Protein AF-A0A954YBV8-F1 (afdb_monomer_lite)

Radius of gyration: 30.34 Å; chains: 1; bounding box: 66×81×89 Å

Structure (mmCIF, N/CA/C/O backbone):
data_AF-A0A954YBV8-F1
#
_entry.id   AF-A0A954YBV8-F1
#
loop_
_atom_site.group_PDB
_atom_site.id
_atom_site.type_symbol
_atom_site.label_atom_id
_atom_site.label_alt_id
_atom_site.label_comp_id
_atom_site.label_asym_id
_atom_site.label_entity_id
_atom_site.label_seq_id
_atom_site.pdbx_PDB_ins_code
_atom_site.Cartn_x
_atom_site.Cartn_y
_atom_site.Cartn_z
_atom_site.occupancy
_atom_site.B_iso_or_equiv
_atom_site.auth_seq_id
_atom_site.auth_comp_id
_atom_site.auth_asym_id
_atom_site.auth_atom_id
_atom_site.pdbx_PDB_model_num
ATOM 1 N N . ARG A 1 1 ? -21.149 19.626 14.294 1.00 56.69 1 ARG A N 1
ATOM 2 C CA . ARG A 1 1 ? -20.249 19.530 13.119 1.00 56.69 1 ARG A CA 1
ATOM 3 C C . ARG A 1 1 ? -18.888 20.054 13.544 1.00 56.69 1 ARG A C 1
ATOM 5 O O . ARG A 1 1 ? -18.856 21.081 14.209 1.00 56.69 1 ARG A O 1
ATOM 12 N N . GLN A 1 2 ? -17.817 19.325 13.243 1.00 77.88 2 GLN A N 1
ATOM 13 C CA . GLN A 1 2 ? -16.445 19.771 13.507 1.00 77.88 2 GLN A CA 1
ATOM 14 C C . GLN A 1 2 ? -16.089 20.939 12.570 1.00 77.88 2 GLN A C 1
ATOM 16 O O . GLN A 1 2 ? -16.700 21.084 11.510 1.00 77.88 2 GLN A O 1
ATOM 21 N N . THR A 1 3 ? -15.147 21.791 12.975 1.00 90.88 3 THR A N 1
ATOM 22 C CA . THR A 1 3 ? -14.699 22.941 12.175 1.00 90.88 3 THR A CA 1
ATOM 23 C C . THR A 1 3 ? -13.499 22.557 11.312 1.00 90.88 3 THR A C 1
ATOM 25 O O . THR A 1 3 ? -12.707 21.703 11.707 1.00 90.88 3 THR A O 1
ATOM 28 N N . ILE A 1 4 ? -13.320 23.221 10.166 1.00 94.19 4 ILE A N 1
ATOM 29 C CA . ILE A 1 4 ? -12.133 23.049 9.305 1.00 94.19 4 ILE A CA 1
ATOM 30 C C . ILE A 1 4 ? -10.845 23.262 10.123 1.00 94.19 4 ILE A C 1
ATOM 32 O O . ILE A 1 4 ? -9.971 22.404 10.122 1.00 94.19 4 ILE A O 1
ATOM 36 N N . ALA A 1 5 ? -10.824 24.311 10.958 1.00 95.50 5 ALA A N 1
ATOM 37 C CA . ALA A 1 5 ? -9.728 24.647 11.876 1.00 95.50 5 ALA A CA 1
ATOM 38 C C . ALA A 1 5 ? -9.273 23.504 12.800 1.00 95.50 5 ALA A C 1
ATOM 40 O O . ALA A 1 5 ? -8.127 23.506 13.241 1.00 95.50 5 ALA A O 1
ATOM 41 N N . SER A 1 6 ? -10.147 22.538 13.107 1.00 94.44 6 SER A N 1
ATOM 42 C CA . SER A 1 6 ? -9.788 21.402 13.966 1.00 94.44 6 SER A CA 1
ATOM 43 C C . SER A 1 6 ? -8.874 20.376 13.291 1.00 94.44 6 SER A C 1
ATOM 45 O O . SER A 1 6 ? -8.303 19.549 13.989 1.00 94.44 6 SER A O 1
ATOM 47 N N . TRP A 1 7 ? -8.708 20.441 11.967 1.00 96.44 7 TRP A N 1
ATOM 48 C CA . TRP A 1 7 ? -7.844 19.544 11.193 1.00 96.44 7 TRP A CA 1
ATOM 49 C C . TRP A 1 7 ? -6.427 20.094 10.995 1.00 96.44 7 TRP A C 1
ATOM 51 O O . TRP A 1 7 ? -5.592 19.423 10.406 1.00 96.44 7 TRP A O 1
ATOM 61 N N . GLY A 1 8 ? -6.130 21.293 11.505 1.00 96.56 8 GLY A N 1
ATOM 62 C CA . GLY A 1 8 ? -4.781 21.862 11.500 1.00 96.56 8 GLY A CA 1
ATOM 63 C C . GLY A 1 8 ? -4.591 23.092 10.614 1.00 96.56 8 GLY A C 1
ATOM 64 O O . GLY A 1 8 ? -3.485 23.620 10.586 1.00 96.56 8 GLY A O 1
ATOM 65 N N . ASP A 1 9 ? -5.628 23.557 9.910 1.00 97.06 9 ASP A N 1
ATOM 66 C CA . ASP A 1 9 ? -5.652 24.833 9.184 1.00 97.06 9 ASP A CA 1
ATOM 67 C C . ASP A 1 9 ? -7.092 25.331 8.954 1.00 97.06 9 ASP A C 1
ATOM 69 O O . ASP A 1 9 ? -8.050 24.618 9.233 1.00 97.06 9 ASP A O 1
ATOM 73 N N . ASN A 1 10 ? -7.272 26.565 8.471 1.00 96.69 10 ASN A N 1
ATOM 74 C CA . ASN A 1 10 ? -8.589 27.173 8.232 1.00 96.69 10 ASN A CA 1
ATOM 75 C C . ASN A 1 10 ? -8.965 27.315 6.743 1.00 96.69 10 ASN A C 1
ATOM 77 O O . ASN A 1 10 ? -9.914 28.036 6.436 1.00 96.69 10 ASN A O 1
ATOM 81 N N . TYR A 1 11 ? -8.243 26.647 5.839 1.00 95.31 11 TYR A N 1
ATOM 82 C CA . TYR A 1 11 ? -8.438 26.731 4.383 1.00 95.31 11 TYR A CA 1
ATOM 83 C C . TYR A 1 11 ? -8.615 25.355 3.718 1.00 95.31 11 TYR A C 1
ATOM 85 O O . TYR A 1 11 ? -8.554 25.248 2.498 1.00 95.31 11 TYR A O 1
ATOM 93 N N . ALA A 1 12 ? -8.890 24.332 4.531 1.00 95.31 12 ALA A N 1
ATOM 94 C CA . ALA A 1 12 ? -9.306 22.988 4.145 1.00 95.31 12 ALA A CA 1
ATOM 95 C C . ALA A 1 12 ? -8.241 22.108 3.479 1.00 95.31 12 ALA A C 1
ATOM 97 O O . ALA A 1 12 ? -8.570 21.043 2.968 1.00 95.31 12 ALA A O 1
ATOM 98 N N . ASN A 1 13 ? -6.956 22.470 3.555 1.00 96.50 13 ASN A N 1
ATOM 99 C CA . ASN A 1 13 ? -5.900 21.600 3.031 1.00 96.50 13 ASN A CA 1
ATOM 100 C C . ASN A 1 13 ? -5.819 20.298 3.839 1.00 96.50 13 ASN A C 1
ATOM 102 O O . ASN A 1 13 ? -5.920 19.214 3.272 1.00 96.50 13 ASN A O 1
ATOM 106 N N . ARG A 1 14 ? -5.686 20.388 5.166 1.00 97.06 14 ARG A N 1
ATOM 107 C CA . ARG A 1 14 ? -5.573 19.203 6.032 1.00 97.06 14 ARG A CA 1
ATOM 108 C C . ARG A 1 14 ? -6.897 18.480 6.241 1.00 97.06 14 ARG A C 1
ATOM 110 O O . ARG A 1 14 ? -6.898 17.265 6.409 1.00 97.06 14 ARG A O 1
ATOM 117 N N . SER A 1 15 ? -8.017 19.207 6.224 1.00 96.12 15 SER A N 1
ATOM 118 C CA . SER A 1 15 ? -9.334 18.593 6.418 1.00 96.12 15 SER A CA 1
ATOM 119 C C . SER A 1 15 ? -9.780 17.751 5.232 1.00 96.12 15 SER A C 1
ATOM 121 O O . SER A 1 15 ? -10.604 16.868 5.431 1.00 96.12 15 SER A O 1
ATOM 123 N N . ASP A 1 16 ? -9.277 18.015 4.026 1.00 96.69 16 ASP A N 1
ATOM 124 C CA . ASP A 1 16 ? -9.712 17.322 2.809 1.00 96.69 16 ASP A CA 1
ATOM 125 C C . ASP A 1 16 ? -8.678 16.314 2.291 1.00 96.69 16 ASP A C 1
ATOM 127 O O . ASP A 1 16 ? -8.621 15.997 1.106 1.00 96.69 16 ASP A O 1
ATOM 131 N N . ARG A 1 17 ? -7.871 15.770 3.208 1.00 97.62 17 ARG A N 1
ATOM 132 C CA . ARG A 1 17 ? -7.032 14.596 2.956 1.00 97.62 17 ARG A CA 1
ATOM 133 C C . ARG A 1 17 ? -7.836 13.349 3.281 1.00 97.62 17 ARG A C 1
ATOM 135 O O . ARG A 1 17 ? -8.173 13.146 4.444 1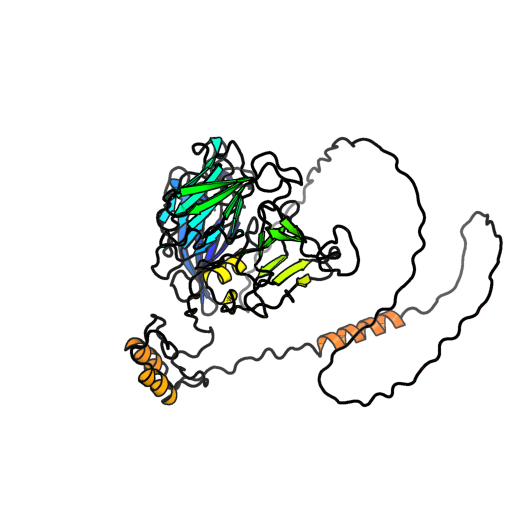.00 97.62 17 ARG A O 1
ATOM 142 N N . TYR A 1 18 ? -8.159 12.562 2.263 1.00 97.31 18 TYR A N 1
ATOM 143 C CA . TYR A 1 18 ? -8.975 11.358 2.377 1.00 97.31 18 TYR A CA 1
ATOM 144 C C . TYR A 1 18 ? -8.227 10.175 1.788 1.00 97.31 18 TYR A C 1
ATOM 146 O O . TYR A 1 18 ? -7.626 10.308 0.722 1.00 97.31 18 TYR A O 1
ATOM 154 N N . MET A 1 19 ? -8.324 9.028 2.449 1.00 97.44 19 MET A N 1
ATOM 155 C CA . MET A 1 19 ? -7.911 7.748 1.888 1.00 97.44 19 MET A CA 1
ATOM 156 C C . MET A 1 19 ? -9.002 6.705 2.118 1.00 97.44 19 MET A C 1
ATOM 158 O O . MET A 1 19 ? -9.923 6.917 2.915 1.00 97.44 19 MET A O 1
ATOM 162 N N . ALA A 1 20 ? -8.943 5.617 1.361 1.00 98.00 20 ALA A N 1
ATOM 163 C CA . ALA A 1 20 ? -9.868 4.504 1.464 1.00 98.00 20 ALA A CA 1
ATOM 164 C C . ALA A 1 20 ? -9.124 3.188 1.229 1.00 98.00 20 ALA A C 1
ATOM 166 O O . ALA A 1 20 ? -8.155 3.164 0.476 1.00 98.00 20 ALA A O 1
ATOM 167 N N . ALA A 1 21 ? -9.596 2.119 1.855 1.00 98.50 21 ALA A N 1
ATOM 168 C CA . ALA A 1 21 ? -9.058 0.779 1.692 1.00 98.50 21 ALA A CA 1
ATOM 169 C C . ALA A 1 21 ? -10.173 -0.265 1.779 1.00 98.50 21 ALA A C 1
ATOM 171 O O . ALA A 1 21 ? -11.265 0.008 2.294 1.00 98.50 21 ALA A O 1
ATOM 172 N N . VAL A 1 22 ? -9.859 -1.460 1.295 1.00 98.75 22 VAL A N 1
ATOM 173 C CA . VAL A 1 22 ? -10.538 -2.702 1.668 1.00 98.75 22 VAL A CA 1
ATOM 174 C C . VAL A 1 22 ? -9.623 -3.415 2.664 1.00 98.75 22 VAL A C 1
ATOM 176 O O . VAL A 1 22 ? -8.416 -3.334 2.472 1.00 98.75 22 VAL A O 1
ATOM 179 N N . ALA A 1 23 ? -10.200 -3.992 3.719 1.00 98.75 23 ALA A N 1
ATOM 180 C CA . ALA A 1 23 ? -9.486 -4.758 4.746 1.00 98.75 23 ALA A CA 1
ATOM 181 C C . ALA A 1 23 ? -10.358 -5.915 5.254 1.00 98.75 23 ALA A C 1
ATOM 183 O O . ALA A 1 23 ? -11.530 -5.687 5.580 1.00 98.75 23 ALA A O 1
ATOM 184 N N . TYR A 1 24 ? -9.824 -7.125 5.385 1.00 98.00 24 TYR A N 1
ATOM 185 C CA . TYR A 1 24 ? -10.455 -8.269 6.052 1.00 98.00 24 TYR A CA 1
ATOM 186 C C . TYR A 1 24 ? -10.269 -8.168 7.572 1.00 98.00 24 TYR A C 1
ATOM 188 O O . TYR A 1 24 ? -9.615 -8.975 8.219 1.00 98.00 24 TYR A O 1
ATOM 196 N N . LEU A 1 25 ? -10.944 -7.191 8.185 1.00 98.19 25 LEU A N 1
ATOM 197 C CA . LEU A 1 25 ? -10.874 -6.915 9.633 1.00 98.19 25 LEU A CA 1
ATOM 198 C C . LEU A 1 25 ? -11.466 -8.028 10.524 1.00 98.19 25 LEU A C 1
ATOM 200 O O . LEU A 1 25 ? -11.457 -7.920 11.753 1.00 98.19 25 LEU A O 1
ATOM 204 N N . ASP A 1 26 ? -12.132 -9.016 9.925 1.00 93.19 26 ASP A N 1
ATOM 205 C CA . ASP A 1 26 ? -12.590 -10.247 10.579 1.00 93.19 26 ASP A CA 1
ATOM 206 C C . ASP A 1 26 ? -11.912 -11.512 10.022 1.00 93.19 26 ASP A C 1
ATOM 208 O O . ASP A 1 26 ? -12.340 -12.611 10.364 1.00 93.19 26 ASP A O 1
ATOM 212 N N . GLY A 1 27 ? -10.889 -11.341 9.174 1.00 90.50 27 GLY A N 1
ATOM 213 C CA . GLY A 1 27 ? -10.080 -12.396 8.561 1.00 90.50 27 GLY A CA 1
ATOM 214 C C . GLY A 1 27 ? -10.771 -13.178 7.453 1.00 90.50 27 GLY A C 1
ATOM 215 O O . GLY A 1 27 ? -10.175 -14.061 6.848 1.00 90.50 27 GLY A O 1
ATOM 216 N N . VAL A 1 28 ? -12.047 -12.883 7.174 1.00 86.25 28 VAL A N 1
ATOM 217 C CA . VAL A 1 28 ? -12.867 -13.716 6.281 1.00 86.25 28 VAL A CA 1
ATOM 218 C C . VAL A 1 28 ? -13.617 -12.892 5.245 1.00 86.25 28 VAL A C 1
ATOM 220 O O . VAL A 1 28 ? -13.758 -13.309 4.095 1.00 86.25 28 VAL A O 1
ATOM 223 N N . ARG A 1 29 ? -14.120 -11.709 5.609 1.00 90.25 29 ARG A N 1
ATOM 224 C CA . ARG A 1 29 ? -14.925 -10.859 4.727 1.00 90.25 29 ARG A CA 1
ATOM 225 C C . ARG A 1 29 ? -14.404 -9.423 4.687 1.00 90.25 29 ARG A C 1
ATOM 227 O O . ARG A 1 29 ? -14.055 -8.863 5.722 1.00 90.25 29 ARG A O 1
ATOM 234 N N . PRO A 1 30 ? -14.479 -8.768 3.515 1.00 96.38 30 PRO A N 1
ATOM 235 C CA . PRO A 1 30 ? -13.970 -7.416 3.363 1.00 96.38 30 PRO A CA 1
ATOM 236 C C . PRO A 1 30 ? -14.841 -6.391 4.101 1.00 96.38 30 PRO A C 1
ATOM 238 O O . PRO A 1 30 ? -16.071 -6.361 3.964 1.00 96.38 30 PRO A O 1
ATOM 241 N N . SER A 1 31 ? -14.176 -5.483 4.804 1.00 98.75 31 SER A N 1
ATOM 242 C CA . SER A 1 31 ? -14.699 -4.223 5.321 1.00 98.75 31 SER A CA 1
ATOM 243 C C . SER A 1 31 ? -14.152 -3.045 4.503 1.00 98.75 31 SER A C 1
ATOM 245 O O . SER A 1 31 ? -13.118 -3.125 3.846 1.00 98.75 31 SER A O 1
ATOM 247 N N . ILE A 1 32 ? -14.858 -1.917 4.543 1.00 98.75 32 ILE A N 1
ATOM 248 C CA . ILE A 1 32 ? -14.423 -0.635 3.979 1.00 98.75 32 ILE A CA 1
ATOM 249 C C . ILE A 1 32 ? -13.744 0.160 5.090 1.00 98.75 32 ILE A C 1
ATOM 251 O O . ILE A 1 32 ? -14.366 0.399 6.127 1.00 98.75 32 ILE A O 1
ATOM 255 N N . VAL A 1 33 ? -12.535 0.661 4.853 1.00 98.81 33 VAL A N 1
ATOM 256 C CA . VAL A 1 33 ? -11.869 1.611 5.753 1.00 98.81 33 VAL A CA 1
ATOM 257 C C . VAL A 1 33 ? -11.782 2.969 5.076 1.00 98.81 33 VAL A C 1
ATOM 259 O O . VAL A 1 33 ? -11.228 3.094 3.991 1.00 98.81 33 VAL A O 1
ATOM 262 N N . TRP A 1 34 ? -12.330 4.005 5.709 1.00 98.06 34 TRP A N 1
ATOM 263 C CA . TRP A 1 34 ? -12.190 5.395 5.269 1.00 98.06 34 TRP A CA 1
ATOM 264 C C . TRP A 1 34 ? -11.373 6.192 6.265 1.00 98.06 34 TRP A C 1
ATOM 266 O O . TRP A 1 34 ? -11.639 6.154 7.467 1.00 98.06 34 TRP A O 1
ATOM 276 N N . THR A 1 35 ? -10.452 7.003 5.758 1.00 98.19 35 THR A N 1
ATOM 277 C CA . THR A 1 35 ? -9.607 7.859 6.587 1.00 98.19 35 THR A CA 1
ATOM 278 C C . THR A 1 35 ? -9.803 9.329 6.252 1.00 98.19 35 THR A C 1
ATOM 280 O O . THR A 1 35 ? -10.223 9.708 5.151 1.00 98.19 35 THR A O 1
ATOM 283 N N . ARG A 1 36 ? -9.502 10.184 7.230 1.00 97.69 36 ARG A N 1
ATOM 284 C CA . ARG A 1 36 ? -9.495 11.632 7.060 1.00 97.69 36 ARG A CA 1
ATOM 285 C C . ARG A 1 36 ? -8.360 12.265 7.853 1.00 97.69 36 ARG A C 1
ATOM 287 O O . ARG A 1 36 ? -8.233 12.018 9.049 1.00 97.69 36 ARG A O 1
ATOM 294 N N . GLY A 1 37 ? -7.601 13.139 7.197 1.00 97.19 37 GLY A N 1
ATOM 295 C CA . GLY A 1 37 ? -6.452 13.849 7.754 1.00 97.19 37 GLY A CA 1
ATOM 296 C C . GLY A 1 37 ? -5.198 12.977 7.807 1.00 97.19 37 GLY A C 1
ATOM 297 O O . GLY A 1 37 ? -5.229 11.871 8.337 1.00 97.19 37 GLY A O 1
ATOM 298 N N . ILE A 1 38 ? -4.067 13.491 7.322 1.00 96.81 38 ILE A N 1
ATOM 299 C CA . ILE A 1 38 ? -2.752 12.803 7.354 1.00 96.81 38 ILE A CA 1
ATOM 300 C C . ILE A 1 38 ? -1.686 13.600 8.120 1.00 96.81 38 ILE A C 1
ATOM 302 O O . ILE A 1 38 ? -0.793 13.028 8.727 1.00 96.81 38 ILE A O 1
ATOM 306 N N . TYR A 1 39 ? -1.835 14.926 8.184 1.00 97.31 39 TYR A N 1
ATOM 307 C CA . TYR A 1 39 ? -0.825 15.835 8.720 1.00 97.31 39 TYR A CA 1
ATOM 308 C C . TYR A 1 39 ? -1.017 16.196 10.193 1.00 97.31 39 TYR A C 1
ATOM 310 O O . TYR A 1 39 ? -2.131 16.205 10.717 1.00 97.31 39 TYR A O 1
ATOM 318 N N . GLY A 1 40 ? 0.081 16.642 10.805 1.00 95.94 40 GLY A N 1
ATOM 319 C CA . GLY A 1 40 ? 0.063 17.418 12.039 1.00 95.94 40 GLY A CA 1
ATOM 320 C C . GLY A 1 40 ? -0.418 18.867 11.832 1.00 95.94 40 GLY A C 1
ATOM 321 O O . GLY A 1 40 ? -0.680 19.312 10.703 1.00 95.94 40 GLY A O 1
ATOM 322 N N . PRO A 1 41 ? -0.549 19.644 12.922 1.00 94.81 41 PRO A N 1
ATOM 323 C CA . PRO A 1 41 ? -1.100 20.993 12.859 1.00 94.81 41 PRO A CA 1
ATOM 324 C C . PRO A 1 41 ? -0.151 21.982 12.180 1.00 94.81 41 PRO A C 1
ATOM 326 O O . PRO A 1 41 ? 1.057 21.960 12.406 1.00 94.81 41 PRO A O 1
ATOM 329 N N . ALA A 1 42 ? -0.700 22.932 11.418 1.00 94.56 42 ALA A N 1
ATOM 330 C CA . ALA A 1 42 ? 0.036 24.155 11.124 1.00 94.56 42 ALA A CA 1
ATOM 331 C C . ALA A 1 42 ? 0.201 24.997 12.404 1.00 94.56 42 ALA A C 1
ATOM 333 O O . ALA A 1 42 ? -0.554 24.859 13.372 1.00 94.56 42 ALA A O 1
ATOM 334 N N . SER A 1 43 ? 1.171 25.915 12.396 1.00 93.69 43 SER A N 1
ATOM 335 C CA . SER A 1 43 ? 1.448 26.794 13.537 1.00 93.69 43 SER A CA 1
ATOM 336 C C . SER A 1 43 ? 0.183 27.502 14.038 1.00 93.69 43 SER A C 1
ATOM 338 O O . SER A 1 43 ? -0.470 28.232 13.292 1.00 93.69 43 SER A O 1
ATOM 340 N N . GLY A 1 44 ? -0.126 27.324 15.325 1.00 93.12 44 GLY A N 1
ATOM 341 C CA . GLY A 1 44 ? -1.281 27.936 15.990 1.00 93.12 44 GLY A CA 1
ATOM 342 C C . GLY A 1 44 ? -2.583 27.129 15.923 1.00 93.12 44 GLY A C 1
ATOM 343 O O . GLY A 1 44 ? -3.599 27.615 16.417 1.00 93.12 44 GLY A O 1
ATOM 344 N N . TYR A 1 45 ? -2.565 25.918 15.360 1.00 95.25 45 TYR A N 1
ATOM 345 C CA . TYR A 1 45 ? -3.727 25.030 15.276 1.00 95.25 45 TYR A CA 1
ATOM 346 C C . TYR A 1 45 ? -3.538 23.741 16.089 1.00 95.25 45 TYR A C 1
ATOM 348 O O . TYR A 1 45 ? -2.445 23.412 16.543 1.00 95.25 45 TYR A O 1
ATOM 356 N N . THR A 1 46 ? -4.631 22.998 16.252 1.00 94.56 46 THR A N 1
ATOM 357 C CA . THR A 1 46 ? -4.634 21.569 16.602 1.00 94.56 46 THR A CA 1
ATOM 358 C C . THR A 1 46 ? -4.980 20.766 15.356 1.00 94.56 46 THR A C 1
ATOM 360 O O . THR A 1 46 ? -5.738 21.267 14.527 1.00 94.56 46 THR A O 1
ATOM 363 N N . ALA A 1 47 ? -4.498 19.534 15.242 1.00 96.50 47 ALA A N 1
ATOM 364 C CA . ALA A 1 47 ? -4.858 18.628 14.159 1.00 96.50 47 ALA A CA 1
ATOM 365 C C . ALA A 1 47 ? -5.556 17.376 14.681 1.00 96.50 47 ALA A C 1
ATOM 367 O O . ALA A 1 47 ? -5.556 17.077 15.884 1.00 96.50 47 ALA A O 1
ATOM 368 N N . ARG A 1 48 ? -6.197 16.690 13.739 1.00 95.56 48 ARG A N 1
ATOM 369 C CA . ARG A 1 48 ? -6.943 15.460 13.945 1.00 95.56 48 ARG A CA 1
ATOM 370 C C . ARG A 1 48 ? -6.705 14.550 12.757 1.00 95.56 48 ARG A C 1
ATOM 372 O O . ARG A 1 48 ? -6.619 15.027 11.628 1.00 95.56 48 ARG A O 1
ATOM 379 N N . ASN A 1 49 ? -6.665 13.260 13.034 1.00 97.69 49 ASN A N 1
ATOM 380 C CA . ASN A 1 49 ? -6.613 12.203 12.041 1.00 97.69 49 ASN A CA 1
ATOM 381 C C . ASN A 1 49 ? -7.626 11.153 12.496 1.00 97.69 49 ASN A C 1
ATOM 383 O O . ASN A 1 49 ? -7.733 10.858 13.689 1.00 97.69 49 ASN A O 1
ATOM 387 N N . GLU A 1 50 ? -8.443 10.659 11.580 1.00 97.44 50 GLU A N 1
ATOM 388 C CA . GLU A 1 50 ? -9.523 9.730 11.897 1.00 97.44 50 GLU A CA 1
ATOM 389 C C . GLU A 1 50 ? -9.542 8.581 10.900 1.00 97.44 50 GLU A C 1
ATOM 391 O O . GLU A 1 50 ? -9.248 8.773 9.719 1.00 97.44 50 GLU A O 1
ATOM 396 N N . GLN A 1 51 ? -9.988 7.422 11.377 1.00 98.50 51 GLN A N 1
ATOM 397 C CA . GLN A 1 51 ? -10.377 6.304 10.532 1.00 98.50 51 GLN A CA 1
ATOM 398 C C . GLN A 1 51 ? -11.751 5.775 10.950 1.00 98.50 51 GLN A C 1
ATOM 400 O O . GLN A 1 51 ? -12.150 5.861 12.118 1.00 98.50 51 GLN A O 1
ATOM 405 N N . VAL A 1 52 ? -12.493 5.225 9.999 1.00 98.62 52 VAL A N 1
ATOM 406 C CA . VAL A 1 52 ? -13.741 4.509 10.249 1.00 98.62 52 VAL A CA 1
ATOM 407 C C . VAL A 1 52 ? -13.764 3.234 9.424 1.00 98.62 52 VAL A C 1
ATOM 409 O O . VAL A 1 52 ? -13.584 3.292 8.210 1.00 98.62 52 VAL A O 1
ATOM 412 N N . ALA A 1 53 ? -14.040 2.113 10.084 1.00 98.88 53 ALA A N 1
ATOM 413 C CA . ALA A 1 53 ? -14.327 0.854 9.421 1.00 98.88 53 ALA A CA 1
ATOM 414 C C . ALA A 1 53 ? -15.835 0.632 9.321 1.00 98.88 53 ALA A C 1
ATOM 416 O O . ALA A 1 53 ? -16.589 0.870 10.276 1.00 98.88 53 ALA A O 1
ATOM 417 N N . LEU A 1 54 ? -16.277 0.174 8.158 1.00 98.75 54 LEU A N 1
ATOM 418 C CA . LEU A 1 54 ? -17.670 -0.077 7.833 1.00 98.75 54 LEU A CA 1
ATOM 419 C C . LEU A 1 54 ? -17.810 -1.431 7.145 1.00 98.75 54 LEU A C 1
ATOM 421 O O . LEU A 1 54 ? -17.016 -1.791 6.287 1.00 98.75 54 LEU A O 1
ATOM 425 N N . ASP A 1 55 ? -18.891 -2.126 7.447 1.00 98.25 55 ASP A N 1
ATOM 426 C CA . ASP A 1 55 ? -19.300 -3.339 6.762 1.00 98.25 55 ASP A CA 1
ATOM 427 C C . ASP A 1 55 ? -20.470 -3.028 5.834 1.00 98.25 55 ASP A C 1
ATOM 429 O O . ASP A 1 55 ? -21.450 -2.416 6.267 1.00 98.25 55 ASP A O 1
ATOM 433 N N . PHE A 1 56 ? -20.396 -3.469 4.577 1.00 96.69 56 PHE A N 1
ATOM 434 C CA . PHE A 1 56 ? -21.551 -3.492 3.683 1.00 96.69 56 PHE A CA 1
ATOM 435 C C . PHE A 1 56 ? -22.045 -4.929 3.514 1.00 96.69 56 PHE A C 1
ATOM 437 O O . PHE A 1 56 ? -21.441 -5.732 2.805 1.00 96.69 56 PHE A O 1
ATOM 444 N N . ARG A 1 57 ? -23.139 -5.270 4.199 1.00 90.25 57 ARG A N 1
ATOM 445 C CA . ARG A 1 57 ? -23.704 -6.626 4.237 1.00 90.25 57 ARG A CA 1
ATOM 446 C C . ARG A 1 57 ? -25.215 -6.525 4.057 1.00 90.25 57 ARG A C 1
ATOM 448 O O . ARG A 1 57 ? -25.848 -5.656 4.649 1.00 90.25 57 ARG A O 1
ATOM 455 N N . ASP A 1 58 ? -25.786 -7.365 3.197 1.00 89.06 58 ASP A N 1
ATOM 456 C CA . ASP A 1 58 ? -27.241 -7.465 2.988 1.00 89.06 58 ASP A CA 1
ATOM 457 C C . ASP A 1 58 ? -27.931 -6.123 2.665 1.00 89.06 58 ASP A C 1
ATOM 459 O O . ASP A 1 58 ? -29.022 -5.808 3.145 1.00 89.06 58 ASP A O 1
ATOM 463 N N . GLY A 1 59 ? -27.267 -5.293 1.852 1.00 90.94 59 GLY A N 1
ATOM 464 C CA . GLY A 1 59 ? -27.766 -3.972 1.463 1.00 90.94 59 GLY A CA 1
ATOM 465 C C . GLY A 1 59 ? -27.690 -2.909 2.566 1.00 90.94 59 GLY A C 1
ATOM 466 O O . GLY A 1 59 ? -28.263 -1.833 2.402 1.00 90.94 59 GLY A O 1
ATOM 467 N N . GLN A 1 60 ? -27.014 -3.187 3.684 1.00 95.25 60 GLN A N 1
ATOM 468 C CA . GLN A 1 60 ? -26.855 -2.274 4.814 1.00 95.25 60 GLN A CA 1
ATOM 469 C C . GLN A 1 60 ? -25.387 -1.924 5.042 1.00 95.25 60 GLN A C 1
ATOM 471 O O . GLN A 1 60 ? -24.518 -2.788 4.989 1.00 95.25 60 GLN A O 1
ATOM 476 N N . LEU A 1 61 ? -25.132 -0.648 5.341 1.00 97.81 61 LEU A N 1
ATOM 477 C CA . LEU A 1 61 ? -23.826 -0.151 5.761 1.00 97.81 61 LEU A CA 1
ATOM 478 C C . LEU A 1 61 ? -23.819 0.019 7.285 1.00 97.81 61 LEU A C 1
ATOM 480 O O . LEU A 1 61 ? -24.574 0.835 7.819 1.00 97.81 61 LEU A O 1
ATOM 484 N N . THR A 1 62 ? -22.972 -0.726 7.990 1.00 98.19 62 THR A N 1
ATOM 485 C CA . THR A 1 62 ? -22.860 -0.690 9.457 1.00 98.19 62 THR A CA 1
ATOM 486 C C . THR A 1 62 ? -21.453 -0.311 9.885 1.00 98.19 62 THR A C 1
ATOM 488 O O . THR A 1 62 ? -20.486 -0.831 9.347 1.00 98.19 62 THR A O 1
ATOM 491 N N . GLN A 1 63 ? -21.311 0.586 10.863 1.00 98.50 63 GLN A N 1
ATOM 492 C CA . GLN A 1 63 ? -19.991 0.936 11.393 1.00 98.50 63 GLN A CA 1
ATOM 493 C C . GLN A 1 63 ? -19.461 -0.182 12.294 1.00 98.50 63 GLN A C 1
ATOM 495 O O . GLN A 1 63 ? -20.115 -0.499 13.288 1.00 98.50 63 GLN A O 1
ATOM 500 N N . ARG A 1 64 ? -18.273 -0.710 11.976 1.00 98.06 64 ARG A N 1
ATOM 501 C CA . ARG A 1 64 ? -17.540 -1.679 12.803 1.00 98.06 64 ARG A CA 1
ATOM 502 C C . ARG A 1 64 ? -16.866 -0.965 13.972 1.00 98.06 64 ARG A C 1
ATOM 504 O O . ARG A 1 64 ? -17.205 -1.202 15.127 1.00 98.06 64 ARG A O 1
ATOM 511 N N . TRP A 1 65 ? -16.012 0.010 13.671 1.00 98.69 65 TRP A N 1
ATOM 512 C CA . TRP A 1 65 ? -15.336 0.840 14.669 1.00 98.69 65 TRP A CA 1
ATOM 513 C C . TRP A 1 65 ? -15.029 2.243 14.132 1.00 98.69 65 TRP A C 1
ATOM 515 O O . TRP A 1 65 ? -15.214 2.549 12.951 1.00 98.69 65 TRP A O 1
ATOM 525 N N . ARG A 1 66 ? -14.598 3.139 15.028 1.00 98.31 66 ARG A N 1
ATOM 526 C CA . ARG A 1 66 ? -14.089 4.472 14.680 1.00 98.31 66 ARG A CA 1
ATOM 527 C C . ARG A 1 66 ? -12.867 4.805 15.522 1.00 98.31 66 ARG A C 1
ATOM 529 O O . ARG A 1 66 ? -12.983 4.959 16.737 1.00 98.31 66 ARG A O 1
ATOM 536 N N . PHE A 1 67 ? -11.762 5.064 14.844 1.00 98.50 67 PHE A N 1
ATOM 537 C CA . PHE A 1 67 ? -10.533 5.565 15.431 1.00 98.50 67 PHE A CA 1
ATOM 538 C C . PHE A 1 67 ? -10.502 7.100 15.393 1.00 98.50 67 PHE A C 1
ATOM 540 O O . PHE A 1 67 ? -10.841 7.720 14.382 1.00 98.50 67 PHE A O 1
ATOM 547 N N . ASN A 1 68 ? -10.091 7.738 16.492 1.00 96.94 68 ASN A N 1
ATOM 548 C CA . ASN A 1 68 ? -9.941 9.193 16.570 1.00 96.94 68 ASN A CA 1
ATOM 549 C C . ASN A 1 68 ? -8.601 9.568 17.208 1.00 96.94 68 ASN A C 1
ATOM 551 O O . ASN A 1 68 ? -8.350 9.182 18.347 1.00 96.94 68 ASN A O 1
ATOM 555 N N . ALA A 1 69 ? -7.827 10.416 16.534 1.00 98.00 69 ALA A N 1
ATOM 556 C CA . ALA A 1 69 ? -6.605 11.020 17.055 1.00 98.00 69 ALA A CA 1
ATOM 557 C C . ALA A 1 69 ? -6.700 12.554 17.069 1.00 98.00 69 ALA A C 1
ATOM 559 O O . ALA A 1 69 ? -7.279 13.159 16.160 1.00 98.00 69 ALA A O 1
ATOM 560 N N . VAL A 1 70 ? -6.161 13.202 18.110 1.00 96.50 70 VAL A N 1
ATOM 561 C CA . VAL A 1 70 ? -6.149 14.674 18.266 1.00 96.50 70 VAL A CA 1
ATOM 562 C C . VAL A 1 70 ? -4.850 15.131 18.939 1.00 96.50 70 VAL A C 1
ATOM 564 O O . VAL A 1 70 ? -4.453 14.526 19.929 1.00 96.50 70 VAL A O 1
ATOM 567 N N . SER A 1 71 ? -4.240 16.243 18.495 1.00 92.25 71 SER A N 1
ATOM 568 C CA . SER A 1 71 ? -2.891 16.708 18.913 1.00 92.25 71 SER A CA 1
ATOM 569 C C . SER A 1 71 ? -2.629 16.917 20.419 1.00 92.25 71 SER A C 1
ATOM 571 O O . SER A 1 71 ? -1.523 17.288 20.774 1.00 92.25 71 SER A O 1
ATOM 573 N N . ASN A 1 72 ? -3.607 16.747 21.308 1.00 88.06 72 ASN A N 1
ATOM 574 C CA . ASN A 1 72 ? -3.457 16.767 22.774 1.00 88.06 72 ASN A CA 1
ATOM 575 C C . ASN A 1 72 ? -4.591 15.950 23.430 1.00 88.06 72 ASN A C 1
ATOM 577 O O . ASN A 1 72 ? -5.190 16.372 24.422 1.00 88.06 72 ASN A O 1
ATOM 581 N N . GLY A 1 73 ? -4.993 14.851 22.793 1.00 93.19 73 GLY A N 1
ATOM 582 C CA . GLY A 1 73 ? -6.144 14.046 23.189 1.00 93.19 73 GLY A CA 1
ATOM 583 C C . GLY A 1 73 ? -5.855 12.554 23.096 1.00 93.19 73 GLY A C 1
ATOM 584 O O . GLY A 1 73 ? -4.719 12.129 23.269 1.00 93.19 73 GLY A O 1
ATOM 585 N N . ALA A 1 74 ? -6.900 11.767 22.835 1.00 94.19 74 ALA A N 1
ATOM 586 C CA . ALA A 1 74 ? -6.736 10.349 22.539 1.00 94.19 74 ALA A CA 1
ATOM 587 C C . ALA A 1 74 ? -5.822 10.168 21.318 1.00 94.19 74 ALA A C 1
ATOM 589 O O . ALA A 1 74 ? -5.947 10.932 20.354 1.00 94.19 74 ALA A O 1
ATOM 590 N N . ASN A 1 75 ? -4.932 9.176 21.394 1.00 98.06 75 ASN A N 1
ATOM 591 C CA . ASN A 1 75 ? -4.034 8.747 20.321 1.00 98.06 75 ASN A CA 1
ATOM 592 C C . ASN A 1 75 ? -3.254 9.916 19.693 1.00 98.06 75 ASN A C 1
ATOM 594 O O . ASN A 1 75 ? -3.151 10.030 18.475 1.00 98.06 75 ASN A O 1
ATOM 598 N N . SER A 1 76 ? -2.779 10.858 20.512 1.00 97.81 76 SER A N 1
ATOM 599 C CA . SER A 1 76 ? -2.090 12.066 20.039 1.00 97.81 76 SER A CA 1
ATOM 600 C C . SER A 1 76 ? -0.822 11.778 19.231 1.00 97.81 76 SER A C 1
ATOM 602 O O . SER A 1 76 ? -0.489 12.550 18.339 1.00 97.81 76 SER A O 1
ATOM 604 N N . GLU A 1 77 ? -0.164 10.663 19.524 1.00 97.69 77 GLU A N 1
ATOM 605 C CA . GLU A 1 77 ? 1.018 10.114 18.864 1.00 97.69 77 GLU A CA 1
ATOM 606 C C . GLU A 1 77 ? 0.761 9.692 17.413 1.00 97.69 77 GLU A C 1
ATOM 608 O O . GLU A 1 77 ? 1.684 9.677 16.617 1.00 97.69 77 GLU A O 1
ATOM 613 N N . TYR A 1 78 ? -0.491 9.420 17.041 1.00 98.56 78 TYR A N 1
ATOM 614 C CA . TYR A 1 78 ? -0.874 9.096 15.667 1.00 98.56 78 TYR A CA 1
ATOM 615 C C . TYR A 1 78 ? -1.010 10.354 14.783 1.00 98.56 78 TYR A C 1
ATOM 617 O O . TYR A 1 78 ? -1.064 10.283 13.552 1.00 98.56 78 TYR A O 1
ATOM 625 N N . VAL A 1 79 ? -1.118 11.541 15.392 1.00 98.25 79 VAL A N 1
ATOM 626 C CA . VAL A 1 79 ? -1.371 12.775 14.644 1.00 98.25 79 VAL A CA 1
ATOM 627 C C . VAL A 1 79 ? -0.137 13.213 13.869 1.00 98.25 79 VAL A C 1
ATOM 629 O O . VAL A 1 79 ? 0.838 13.678 14.449 1.00 98.25 79 VAL A O 1
ATOM 632 N N . GLY A 1 80 ? -0.248 13.192 12.541 1.00 97.38 80 GLY A N 1
ATOM 633 C CA . GLY A 1 80 ? 0.831 13.580 11.632 1.00 97.38 80 GLY A CA 1
ATOM 634 C C . GLY A 1 80 ? 1.677 12.430 11.103 1.00 97.38 80 GLY A C 1
ATOM 635 O O . GLY A 1 80 ? 2.615 12.699 10.357 1.00 97.38 80 GLY A O 1
ATOM 636 N N . GLU A 1 81 ? 1.318 11.189 11.430 1.00 98.38 81 GLU A N 1
ATOM 637 C CA . GLU A 1 81 ? 2.009 9.986 10.952 1.00 98.38 81 GLU A CA 1
ATOM 638 C C . GLU A 1 81 ? 1.513 9.504 9.579 1.00 98.38 81 GLU A C 1
ATOM 640 O O . GLU A 1 81 ? 2.180 8.712 8.923 1.00 98.38 81 GLU A O 1
ATOM 645 N N . GLY A 1 82 ? 0.354 9.983 9.114 1.00 97.56 82 GLY A N 1
ATOM 646 C CA . GLY A 1 82 ? -0.259 9.492 7.878 1.00 97.56 82 GLY A CA 1
ATOM 647 C C . GLY A 1 82 ? 0.586 9.749 6.641 1.00 97.56 82 GLY A C 1
ATOM 648 O O . GLY A 1 82 ? 1.109 10.847 6.488 1.00 97.56 82 GLY A O 1
ATOM 649 N N . GLY A 1 83 ? 0.664 8.777 5.734 1.00 97.06 83 GLY A N 1
ATOM 650 C CA . GLY A 1 83 ? 1.260 8.951 4.409 1.00 97.06 83 GLY A CA 1
ATOM 651 C C . GLY A 1 83 ? 0.297 9.595 3.407 1.00 97.06 83 GLY A C 1
ATOM 652 O O . GLY A 1 83 ? -0.870 9.845 3.712 1.00 97.06 83 GLY A O 1
ATOM 653 N N . GLN A 1 84 ? 0.775 9.847 2.187 1.00 96.88 84 GLN A N 1
ATOM 654 C CA . GLN A 1 84 ? -0.098 10.122 1.031 1.00 96.88 84 GLN A CA 1
ATOM 655 C C . GLN A 1 84 ? -0.747 8.856 0.460 1.00 96.88 84 GLN A C 1
ATOM 657 O O . GLN A 1 84 ? -1.476 8.932 -0.523 1.00 96.88 84 GLN A O 1
ATOM 662 N N . SER A 1 85 ? -0.472 7.707 1.059 1.00 97.69 85 SER A N 1
ATOM 663 C CA . SER A 1 85 ? -1.085 6.415 0.799 1.00 97.69 85 SER A CA 1
ATOM 664 C C . SER A 1 85 ? -1.266 5.681 2.132 1.00 97.69 85 SER A C 1
ATOM 666 O O . SER A 1 85 ? -0.847 6.154 3.196 1.00 97.69 85 SER A O 1
ATOM 668 N N . LEU A 1 86 ? -1.910 4.525 2.063 1.00 98.75 86 LEU A N 1
ATOM 669 C CA . LEU A 1 86 ? -1.983 3.541 3.133 1.00 98.75 86 LEU A CA 1
ATOM 670 C C . LEU A 1 86 ? -1.673 2.165 2.543 1.00 98.75 86 LEU A C 1
ATOM 672 O O . LEU A 1 86 ? -1.687 2.014 1.322 1.00 98.75 86 LEU A O 1
ATOM 676 N N . SER A 1 87 ? -1.420 1.193 3.408 1.00 98.81 87 SER A N 1
ATOM 677 C CA . SER A 1 87 ? -1.445 -0.224 3.056 1.00 98.81 87 SER A CA 1
ATOM 678 C C . SER A 1 87 ? -2.332 -0.974 4.040 1.00 98.81 87 SER A C 1
ATOM 680 O O . SER A 1 87 ? -2.706 -0.437 5.088 1.00 98.81 87 SER A O 1
ATOM 682 N N . VAL A 1 88 ? -2.666 -2.201 3.680 1.00 98.88 88 VAL A N 1
ATOM 683 C CA . VAL A 1 88 ? -3.447 -3.137 4.483 1.00 98.88 88 VAL A CA 1
ATOM 684 C C . VAL A 1 88 ? -2.717 -4.469 4.440 1.00 98.88 88 VAL A C 1
ATOM 686 O O . VAL A 1 88 ? -2.227 -4.826 3.368 1.00 98.88 88 VAL A O 1
ATOM 689 N N . ALA A 1 89 ? -2.544 -5.098 5.596 1.00 98.62 89 ALA A N 1
ATOM 690 C CA . ALA A 1 89 ? -1.908 -6.401 5.748 1.00 98.62 89 ALA A CA 1
ATOM 691 C C . ALA A 1 89 ? -2.155 -6.931 7.166 1.00 98.62 89 ALA A C 1
ATOM 693 O O . ALA A 1 89 ? -2.180 -6.127 8.098 1.00 98.62 89 ALA A O 1
ATOM 694 N N . ASP A 1 90 ? -2.235 -8.249 7.322 1.00 98.56 90 ASP A N 1
ATOM 695 C CA . ASP A 1 90 ? -2.038 -8.950 8.597 1.00 98.56 90 ASP A CA 1
ATOM 696 C C . ASP A 1 90 ? -0.563 -8.827 9.004 1.00 98.56 90 ASP A C 1
ATOM 698 O O . ASP A 1 90 ? 0.313 -9.508 8.459 1.00 98.56 90 ASP A O 1
ATOM 702 N N . VAL A 1 91 ? -0.258 -7.874 9.888 1.00 98.50 91 VAL A N 1
ATOM 703 C CA . VAL A 1 91 ? 1.128 -7.588 10.282 1.00 98.50 91 VAL A CA 1
ATOM 704 C C . VAL A 1 91 ? 1.555 -8.368 11.513 1.00 98.50 91 VAL A C 1
ATOM 706 O O . VAL A 1 91 ? 2.760 -8.522 11.710 1.00 98.50 91 VAL A O 1
ATOM 709 N N . ASP A 1 92 ? 0.621 -8.833 12.345 1.00 97.69 92 ASP A N 1
ATOM 710 C CA . ASP A 1 92 ? 0.928 -9.534 13.596 1.00 97.69 92 ASP A CA 1
ATOM 711 C C . ASP A 1 92 ? 0.650 -11.051 13.575 1.00 97.69 92 ASP A C 1
ATOM 713 O O . ASP A 1 92 ? 1.037 -11.768 14.509 1.00 97.69 92 ASP A O 1
ATOM 717 N N . GLY A 1 93 ? 0.128 -11.559 12.457 1.00 95.25 93 GLY A N 1
ATOM 718 C CA . GLY A 1 93 ? -0.037 -12.974 12.146 1.00 95.25 93 GLY A CA 1
ATOM 719 C C . GLY A 1 93 ? -1.271 -13.605 12.786 1.00 95.25 93 GLY A C 1
ATOM 720 O O . GLY A 1 93 ? -1.282 -14.828 12.991 1.00 95.25 93 GLY A O 1
ATOM 721 N N . ASP A 1 94 ? -2.272 -12.808 13.166 1.00 95.12 94 ASP A N 1
ATOM 722 C CA . ASP A 1 94 ? -3.519 -13.297 13.755 1.00 95.12 94 ASP A CA 1
ATOM 723 C C . ASP A 1 94 ? -4.605 -13.646 12.713 1.00 95.12 94 ASP A C 1
ATOM 725 O O . ASP A 1 94 ? -5.643 -14.224 13.067 1.00 95.12 94 ASP A O 1
ATOM 729 N N . GLY A 1 95 ? -4.319 -13.407 11.427 1.00 92.56 95 GLY A N 1
ATOM 730 C CA . GLY A 1 95 ? -5.205 -13.657 10.295 1.00 92.56 95 GLY A CA 1
ATOM 731 C C . GLY A 1 95 ? -6.188 -12.521 10.012 1.00 92.56 95 GLY A C 1
ATOM 732 O O . GLY A 1 95 ? -7.109 -12.719 9.216 1.00 92.56 95 GLY A O 1
ATOM 733 N N . LEU A 1 96 ? -6.052 -11.372 10.675 1.00 96.94 96 LEU A N 1
ATOM 734 C CA . LEU A 1 96 ? -6.898 -10.192 10.530 1.00 96.94 96 LEU A CA 1
ATOM 735 C C . LEU A 1 96 ? -6.060 -9.044 9.966 1.00 96.94 96 LEU A C 1
ATOM 737 O O . LEU A 1 96 ? -4.882 -8.921 10.257 1.00 96.94 96 LEU A O 1
ATOM 741 N N . ASP A 1 97 ? -6.663 -8.197 9.135 1.00 98.88 97 ASP A N 1
ATOM 742 C CA . ASP A 1 97 ? -5.896 -7.114 8.520 1.00 98.88 97 ASP A CA 1
ATOM 743 C C . ASP A 1 97 ? -5.767 -5.875 9.421 1.00 98.88 97 ASP A C 1
ATOM 745 O O . ASP A 1 97 ? -6.767 -5.288 9.862 1.00 98.88 97 ASP A O 1
ATOM 749 N N . GLU A 1 98 ? -4.541 -5.367 9.536 1.00 98.94 98 GLU A N 1
ATOM 750 C CA . GLU A 1 98 ? -4.223 -4.060 10.099 1.00 98.94 98 GLU A CA 1
ATOM 751 C C . GLU A 1 98 ? -4.173 -2.963 9.032 1.00 98.94 98 GLU A C 1
ATOM 753 O O . GLU A 1 98 ? -3.944 -3.181 7.841 1.00 98.94 98 GLU A O 1
ATOM 758 N N . ILE A 1 99 ? -4.332 -1.712 9.477 1.00 98.88 99 ILE A N 1
ATOM 759 C CA . ILE A 1 99 ? -4.256 -0.531 8.615 1.00 98.88 99 ILE A CA 1
ATOM 760 C C . ILE A 1 99 ? -2.935 0.198 8.827 1.00 98.88 99 ILE A C 1
ATOM 762 O O . ILE A 1 99 ? -2.766 0.961 9.787 1.00 98.88 99 ILE A O 1
ATOM 766 N N . ILE A 1 100 ? -2.027 0.046 7.865 1.00 98.88 100 ILE A N 1
ATOM 767 C CA . ILE A 1 100 ? -0.750 0.749 7.817 1.00 98.88 100 ILE A CA 1
ATOM 768 C C . ILE A 1 100 ? -0.983 2.156 7.267 1.00 98.88 100 ILE A C 1
ATOM 770 O O . ILE A 1 100 ? -1.149 2.385 6.068 1.00 98.88 100 ILE A O 1
ATOM 774 N N . TYR A 1 101 ? -0.971 3.139 8.159 1.00 98.56 101 TYR A N 1
ATOM 775 C CA . TYR A 1 101 ? -1.247 4.537 7.865 1.00 98.56 101 TYR A CA 1
ATOM 776 C C . TYR A 1 101 ? 0.032 5.371 7.829 1.00 98.56 101 TYR A C 1
ATOM 778 O O . TYR A 1 101 ? 0.273 6.205 8.703 1.00 98.56 101 TYR A O 1
ATOM 786 N N . GLY A 1 102 ? 0.867 5.143 6.814 1.00 98.38 102 GLY A N 1
ATOM 787 C CA . GLY A 1 102 ? 2.190 5.759 6.735 1.00 98.38 102 GLY A CA 1
ATOM 788 C C . GLY A 1 102 ? 3.086 5.272 7.870 1.00 98.38 102 GLY A C 1
ATOM 789 O O . GLY A 1 102 ? 3.506 4.120 7.865 1.00 98.38 102 GLY A O 1
ATOM 790 N N . ALA A 1 103 ? 3.373 6.142 8.837 1.00 98.62 103 ALA A N 1
ATOM 791 C CA . ALA A 1 103 ? 4.280 5.914 9.962 1.00 98.62 103 ALA A CA 1
ATOM 792 C C . ALA A 1 103 ? 3.572 5.421 11.249 1.00 98.62 103 ALA A C 1
ATOM 794 O O . ALA A 1 103 ? 4.149 5.430 12.337 1.00 98.62 103 ALA A O 1
ATOM 795 N N . ALA A 1 104 ? 2.321 4.971 11.144 1.00 98.81 104 ALA A N 1
ATOM 796 C CA . ALA A 1 104 ? 1.570 4.360 12.239 1.00 98.81 104 ALA A CA 1
ATOM 797 C C . ALA A 1 104 ? 0.719 3.186 11.743 1.00 98.81 104 ALA A C 1
ATOM 799 O O . ALA A 1 104 ? 0.398 3.122 10.558 1.00 98.81 104 ALA A O 1
ATOM 800 N N . VAL A 1 105 ? 0.320 2.295 12.651 1.00 98.88 105 VAL A N 1
ATOM 801 C CA . VAL A 1 105 ? -0.525 1.131 12.348 1.00 98.88 105 VAL A CA 1
ATOM 802 C C . VAL A 1 105 ? -1.717 1.092 13.303 1.00 98.88 105 VAL A C 1
ATOM 804 O O . VAL A 1 105 ? -1.566 1.298 14.510 1.00 98.88 105 VAL A O 1
ATOM 807 N N . VAL A 1 106 ? -2.913 0.895 12.749 1.00 98.88 106 VAL A N 1
ATOM 808 C CA . VAL A 1 106 ? -4.168 0.708 13.493 1.00 98.88 106 VAL A CA 1
ATOM 809 C C . VAL A 1 106 ? -4.577 -0.754 13.381 1.00 98.88 106 VAL A C 1
ATOM 811 O O . VAL A 1 106 ? -4.608 -1.284 12.276 1.00 98.88 106 VAL A O 1
ATOM 814 N N . ASP A 1 107 ? -4.886 -1.348 14.526 1.00 98.81 107 ASP A N 1
ATOM 815 C CA . ASP A 1 107 ? -5.265 -2.748 14.708 1.00 98.81 107 ASP A CA 1
ATOM 816 C C . ASP A 1 107 ? -6.605 -3.079 14.010 1.00 98.81 107 ASP A C 1
ATOM 818 O O . ASP A 1 107 ? -7.433 -2.175 13.799 1.00 98.81 107 ASP A O 1
ATOM 822 N N . HIS A 1 108 ? -6.868 -4.351 13.698 1.00 98.56 108 HIS A N 1
ATOM 823 C CA . HIS A 1 108 ? -8.099 -4.821 13.045 1.00 98.56 108 HIS A CA 1
ATOM 824 C C . HIS A 1 108 ? -9.383 -4.409 13.802 1.00 98.56 108 HIS A C 1
ATOM 826 O O . HIS A 1 108 ? -10.468 -4.242 13.217 1.00 98.56 108 HIS A O 1
ATOM 832 N N . ASP A 1 109 ? -9.284 -4.212 15.123 1.00 98.38 109 ASP A N 1
ATOM 833 C CA . ASP A 1 109 ? -10.372 -3.797 16.016 1.00 98.38 109 ASP A CA 1
ATOM 834 C C . ASP A 1 109 ? -10.534 -2.265 16.147 1.00 98.38 109 ASP A C 1
ATOM 836 O O . ASP A 1 109 ? -11.491 -1.770 16.762 1.00 98.38 109 ASP A O 1
ATOM 840 N N . GLY A 1 110 ? -9.639 -1.505 15.513 1.00 98.44 110 GLY A N 1
ATOM 841 C CA . GLY A 1 110 ? -9.605 -0.051 15.536 1.00 98.44 110 GLY A CA 1
ATOM 842 C C . GLY A 1 110 ? -8.835 0.549 16.713 1.00 98.44 110 GLY A C 1
ATOM 843 O O . GLY A 1 110 ? -8.999 1.748 16.966 1.00 98.44 110 GLY A O 1
ATOM 844 N N . ALA A 1 111 ? -8.040 -0.225 17.454 1.00 98.44 111 ALA A N 1
ATOM 845 C CA . ALA A 1 111 ? -7.060 0.276 18.415 1.00 98.44 111 ALA A CA 1
ATOM 846 C C . ALA A 1 111 ? -5.790 0.801 17.720 1.00 98.44 111 ALA A C 1
ATOM 848 O O . ALA A 1 111 ? -5.500 0.485 16.573 1.00 98.44 111 ALA A O 1
ATOM 849 N N . LEU A 1 112 ? -5.018 1.655 18.401 1.00 98.62 112 LEU A N 1
ATOM 850 C CA . LEU A 1 112 ? -3.685 2.014 17.909 1.00 98.62 112 LEU A CA 1
ATOM 851 C C . LEU A 1 112 ? -2.731 0.863 18.235 1.00 98.62 112 LEU A C 1
ATOM 853 O O . LEU A 1 112 ? -2.535 0.599 19.422 1.00 98.62 112 LEU A O 1
ATOM 857 N N . LEU A 1 113 ? -2.115 0.255 17.221 1.00 98.44 113 LEU A N 1
ATOM 858 C CA . LEU A 1 113 ? -1.066 -0.740 17.429 1.00 98.44 113 LEU A CA 1
ATOM 859 C C . LEU A 1 113 ? 0.241 -0.023 17.806 1.00 98.44 113 LEU A C 1
ATOM 861 O O . LEU A 1 113 ? 0.749 -0.179 18.916 1.00 98.44 113 LEU A O 1
ATOM 865 N N . TYR A 1 114 ? 0.715 0.885 16.944 1.00 98.81 114 TYR A N 1
ATOM 866 C CA . TYR A 1 114 ? 1.803 1.816 17.268 1.00 98.81 114 TYR A CA 1
ATOM 867 C C . TYR A 1 114 ? 1.825 3.056 16.361 1.00 98.81 114 TYR A C 1
ATOM 869 O O . TYR A 1 114 ? 1.179 3.120 15.315 1.00 98.81 114 TYR A O 1
ATOM 877 N N . ALA A 1 115 ? 2.622 4.048 16.761 1.00 98.56 115 ALA A N 1
ATOM 878 C CA . ALA A 1 115 ? 3.021 5.202 15.959 1.00 98.56 115 ALA A CA 1
ATOM 879 C C . ALA A 1 115 ? 4.525 5.444 16.155 1.00 98.56 115 ALA A C 1
ATOM 881 O O . ALA A 1 115 ? 4.989 5.474 17.296 1.00 98.56 115 ALA A O 1
ATOM 882 N N . THR A 1 116 ? 5.293 5.598 15.072 1.00 98.44 116 THR A N 1
ATOM 883 C CA . THR A 1 116 ? 6.765 5.687 15.171 1.00 98.44 116 THR A CA 1
ATOM 884 C C . THR A 1 116 ? 7.249 7.067 15.615 1.00 98.44 116 THR A C 1
ATOM 886 O O . THR A 1 116 ? 8.316 7.186 16.221 1.00 98.44 116 THR A O 1
ATOM 889 N N . GLY A 1 117 ? 6.475 8.120 15.330 1.00 97.38 117 GLY A N 1
ATOM 890 C CA . GLY A 1 117 ? 6.881 9.505 15.563 1.00 97.38 117 GLY A CA 1
ATOM 891 C C . GLY A 1 117 ? 7.803 10.062 14.474 1.00 97.38 117 GLY A C 1
ATOM 892 O O . GLY A 1 117 ? 8.393 11.130 14.666 1.00 97.38 117 GLY A O 1
ATOM 893 N N . TRP A 1 118 ? 7.983 9.346 13.357 1.00 97.75 118 TRP A N 1
ATOM 894 C CA . TRP A 1 118 ? 8.819 9.797 12.237 1.00 97.75 118 TRP A CA 1
ATOM 895 C C . TRP A 1 118 ? 8.060 10.658 11.232 1.00 97.75 118 TRP A C 1
ATOM 897 O O . TRP A 1 118 ? 8.698 11.376 10.454 1.00 97.75 118 TRP A O 1
ATOM 907 N N . GLY A 1 119 ? 6.728 10.651 11.310 1.00 96.88 119 GLY A N 1
ATOM 908 C CA . GLY A 1 119 ? 5.852 11.557 10.594 1.00 96.88 119 GLY A CA 1
ATOM 909 C C . GLY A 1 119 ? 5.613 11.194 9.130 1.00 96.88 119 GLY A C 1
ATOM 910 O O . GLY A 1 119 ? 6.103 10.199 8.594 1.00 96.88 119 GLY A O 1
ATOM 911 N N . HIS A 1 120 ? 4.832 12.067 8.499 1.00 97.81 120 HIS A N 1
ATOM 912 C CA . HIS A 1 120 ? 4.361 11.999 7.119 1.00 97.81 120 HIS A CA 1
ATOM 913 C C . HIS A 1 120 ? 5.426 11.641 6.065 1.00 97.81 120 HIS A C 1
ATOM 915 O O . HIS A 1 120 ? 6.590 12.044 6.155 1.00 97.81 120 HIS A O 1
ATOM 921 N N . GLY A 1 121 ? 4.968 10.967 5.007 1.00 97.12 121 GLY A N 1
ATOM 922 C CA . GLY A 1 121 ? 5.760 10.601 3.838 1.00 97.12 121 GLY A CA 1
ATOM 923 C C . GLY A 1 121 ? 4.917 10.387 2.580 1.00 97.12 121 GLY A C 1
ATOM 924 O O . GLY A 1 121 ? 3.690 10.249 2.634 1.00 97.12 121 GLY A O 1
ATOM 925 N N . ASP A 1 122 ? 5.611 10.355 1.444 1.00 97.25 122 ASP A N 1
ATOM 926 C CA . ASP A 1 122 ? 5.029 10.450 0.098 1.00 97.25 122 ASP A CA 1
ATOM 927 C C . ASP A 1 122 ? 5.001 9.114 -0.673 1.00 97.25 122 ASP A C 1
ATOM 929 O O . ASP A 1 122 ? 4.422 9.053 -1.764 1.00 97.25 122 ASP A O 1
ATOM 933 N N . ALA A 1 123 ? 5.627 8.069 -0.117 1.00 98.12 123 ALA A N 1
ATOM 934 C CA . ALA A 1 123 ? 5.632 6.702 -0.635 1.00 98.12 123 ALA A CA 1
ATOM 935 C C . ALA A 1 123 ? 5.537 5.678 0.508 1.00 98.12 123 ALA A C 1
ATOM 937 O O . ALA A 1 123 ? 5.872 5.999 1.649 1.00 98.12 123 ALA A O 1
ATOM 938 N N . LEU A 1 124 ? 5.063 4.468 0.212 1.00 98.75 124 LEU A N 1
ATOM 939 C CA . LEU A 1 124 ? 4.871 3.408 1.205 1.00 98.75 124 LEU A CA 1
ATOM 940 C C . LEU A 1 124 ? 4.906 2.038 0.527 1.00 98.75 124 LEU A C 1
ATOM 942 O O . LEU A 1 124 ? 4.189 1.822 -0.446 1.00 98.75 124 LEU A O 1
ATOM 946 N N . HIS A 1 125 ? 5.712 1.129 1.066 1.00 98.88 125 HIS A N 1
ATOM 947 C CA . HIS A 1 125 ? 5.807 -0.263 0.634 1.00 98.88 125 HIS A CA 1
ATOM 948 C C . HIS A 1 125 ? 5.615 -1.160 1.861 1.00 98.88 125 HIS A C 1
ATOM 950 O O . HIS A 1 125 ? 6.197 -0.875 2.909 1.00 98.88 125 HIS A O 1
ATOM 956 N N . VAL A 1 126 ? 4.823 -2.227 1.730 1.00 98.88 126 VAL A N 1
ATOM 957 C CA . VAL A 1 126 ? 4.591 -3.233 2.782 1.00 98.88 126 VAL A CA 1
ATOM 958 C C . VAL A 1 126 ? 4.591 -4.610 2.133 1.00 98.88 126 VAL A C 1
ATOM 960 O O . VAL A 1 126 ? 3.857 -4.810 1.171 1.00 98.88 126 VAL A O 1
ATOM 963 N N . SER A 1 127 ? 5.454 -5.507 2.596 1.00 98.38 127 SER A N 1
ATOM 964 C CA . SER A 1 127 ? 5.659 -6.863 2.066 1.00 98.38 127 SER A CA 1
ATOM 965 C C . SER A 1 127 ? 6.578 -7.617 3.027 1.00 98.38 127 SER A C 1
ATOM 967 O O . SER A 1 127 ? 7.171 -7.004 3.912 1.00 98.38 127 SER A O 1
ATOM 969 N N . ASP A 1 128 ? 6.765 -8.911 2.810 1.00 97.12 128 ASP A N 1
ATOM 970 C CA . ASP A 1 128 ? 7.954 -9.623 3.288 1.00 97.12 128 ASP A CA 1
ATOM 971 C C . ASP A 1 128 ? 9.143 -9.180 2.415 1.00 97.12 128 ASP A C 1
ATOM 973 O O . ASP A 1 128 ? 9.220 -9.514 1.227 1.00 97.12 128 ASP A O 1
ATOM 977 N N . MET A 1 129 ? 9.973 -8.285 2.956 1.00 96.69 129 MET A N 1
ATOM 978 C CA . MET A 1 129 ? 11.079 -7.634 2.239 1.00 96.69 129 MET A CA 1
ATOM 979 C C . MET A 1 129 ? 12.436 -8.145 2.710 1.00 96.69 129 MET A C 1
ATOM 981 O O . MET A 1 129 ? 13.424 -8.055 1.976 1.00 96.69 129 MET A O 1
ATOM 985 N N . VAL A 1 130 ? 12.489 -8.658 3.937 1.00 94.56 130 VAL A N 1
ATOM 986 C CA . VAL A 1 130 ? 13.655 -9.267 4.560 1.00 94.56 130 VAL A CA 1
ATOM 987 C C . VAL A 1 130 ? 13.276 -10.699 4.946 1.00 94.56 130 VAL A C 1
ATOM 989 O O . VAL A 1 130 ? 12.978 -10.950 6.108 1.00 94.56 130 VAL A O 1
ATOM 992 N N . PRO A 1 131 ? 13.367 -11.683 4.030 1.00 90.94 131 PRO A N 1
ATOM 993 C CA . PRO A 1 131 ? 12.859 -13.043 4.276 1.00 90.94 131 PRO A CA 1
ATOM 994 C C . PRO A 1 131 ? 13.515 -13.770 5.462 1.00 90.94 131 PRO A C 1
ATOM 996 O O . PRO A 1 131 ? 13.007 -14.767 5.976 1.00 90.94 131 PRO A O 1
ATOM 999 N N . SER A 1 132 ? 14.688 -13.304 5.905 1.00 91.19 132 SER A N 1
ATOM 1000 C CA . SER A 1 132 ? 15.359 -13.797 7.112 1.00 91.19 132 SER A CA 1
ATOM 1001 C C . SER A 1 132 ? 14.780 -13.250 8.425 1.00 91.19 132 SER A C 1
ATOM 1003 O O . SER A 1 132 ? 15.105 -13.786 9.488 1.00 91.19 132 SER A O 1
ATOM 1005 N N . ASN A 1 133 ? 13.960 -12.200 8.369 1.00 92.12 133 ASN A N 1
ATOM 1006 C CA . ASN A 1 133 ? 13.241 -11.608 9.488 1.00 92.12 133 ASN A CA 1
ATOM 1007 C C . ASN A 1 133 ? 11.770 -12.067 9.442 1.00 92.12 133 ASN A C 1
ATOM 1009 O O . ASN A 1 133 ? 11.046 -11.678 8.538 1.00 92.12 133 ASN A O 1
ATOM 1013 N N . PRO A 1 134 ? 11.304 -12.920 10.371 1.00 93.19 134 PRO A N 1
ATOM 1014 C CA . PRO A 1 134 ? 9.929 -13.410 10.324 1.00 93.19 134 PRO A CA 1
ATOM 1015 C C . PRO A 1 134 ? 8.902 -12.284 10.479 1.00 93.19 134 PRO A C 1
ATOM 1017 O O . PRO A 1 134 ? 8.924 -11.579 11.487 1.00 93.19 134 PRO A O 1
ATOM 1020 N N . GLY A 1 135 ? 7.954 -12.205 9.548 1.00 96.12 135 GLY A N 1
ATOM 1021 C CA . GLY A 1 135 ? 6.898 -11.195 9.533 1.00 96.12 135 GLY A CA 1
ATOM 1022 C C . GLY A 1 135 ? 6.963 -10.358 8.262 1.00 96.12 135 GLY A C 1
ATOM 1023 O O . GLY A 1 135 ? 7.571 -10.765 7.278 1.00 96.12 135 GLY A O 1
ATOM 1024 N N . LEU A 1 136 ? 6.300 -9.205 8.283 1.00 98.56 136 LEU A N 1
ATOM 1025 C CA . LEU A 1 136 ? 6.360 -8.228 7.200 1.00 98.56 136 LEU A CA 1
ATOM 1026 C C . LEU A 1 136 ? 7.223 -7.036 7.614 1.00 98.56 136 LEU A C 1
ATOM 1028 O O . LEU A 1 136 ? 7.348 -6.705 8.797 1.00 98.56 136 LEU A O 1
ATOM 1032 N N . GLU A 1 137 ? 7.714 -6.303 6.623 1.00 98.62 137 GLU A N 1
ATOM 1033 C CA . GLU A 1 137 ? 8.356 -5.011 6.808 1.00 98.62 137 GLU A CA 1
ATOM 1034 C C . GLU A 1 137 ? 7.562 -3.876 6.167 1.00 98.62 137 GLU A C 1
ATOM 1036 O O . GLU A 1 137 ? 6.797 -4.044 5.214 1.00 98.62 137 GLU A O 1
ATOM 1041 N N . ILE A 1 138 ? 7.799 -2.666 6.676 1.00 98.81 138 ILE A N 1
ATOM 1042 C CA . ILE A 1 138 ? 7.296 -1.428 6.093 1.00 98.81 138 ILE A CA 1
ATOM 1043 C C . ILE A 1 138 ? 8.476 -0.538 5.721 1.00 98.81 138 ILE A C 1
ATOM 1045 O O . ILE A 1 138 ? 9.212 -0.070 6.597 1.00 98.81 138 ILE A O 1
ATOM 1049 N N . PHE A 1 139 ? 8.605 -0.241 4.428 1.00 98.69 139 PHE A N 1
ATOM 1050 C CA . PHE A 1 139 ? 9.556 0.736 3.914 1.00 98.69 139 PHE A CA 1
ATOM 1051 C C . PHE A 1 139 ? 8.858 2.053 3.559 1.00 98.69 139 PHE A C 1
ATOM 1053 O O . PHE A 1 139 ? 7.873 2.079 2.815 1.00 98.69 139 PHE A O 1
ATOM 1060 N N . MET A 1 140 ? 9.367 3.165 4.090 1.00 98.06 140 MET A N 1
ATOM 1061 C CA . MET A 1 140 ? 8.750 4.482 3.924 1.00 98.06 140 MET A CA 1
ATOM 1062 C C . MET A 1 140 ? 9.786 5.616 3.953 1.00 98.06 140 MET A C 1
ATOM 1064 O O . MET A 1 140 ? 10.508 5.751 4.943 1.00 98.06 140 MET A O 1
ATOM 1068 N N . PRO A 1 141 ? 9.846 6.485 2.928 1.00 96.75 141 PRO A N 1
ATOM 1069 C CA . PRO A 1 141 ? 10.526 7.772 3.018 1.00 96.75 141 PRO A CA 1
ATOM 1070 C C . PRO A 1 141 ? 9.693 8.831 3.764 1.00 96.75 141 PRO A C 1
ATOM 1072 O O . PRO A 1 141 ? 8.464 8.784 3.757 1.00 96.75 141 PRO A O 1
ATOM 1075 N N . HIS A 1 142 ? 10.358 9.816 4.375 1.00 96.62 142 HIS A N 1
ATOM 1076 C CA . HIS A 1 142 ? 9.738 10.851 5.210 1.00 96.62 142 HIS A CA 1
ATOM 1077 C C . HIS A 1 142 ? 9.981 12.272 4.665 1.00 96.62 142 HIS A C 1
ATOM 1079 O O . HIS A 1 142 ? 11.098 12.634 4.291 1.00 96.62 142 HIS A O 1
ATOM 1085 N N . GLU A 1 143 ? 8.948 13.123 4.701 1.00 94.81 143 GLU A N 1
ATOM 1086 C CA . GLU A 1 143 ? 8.987 14.499 4.152 1.00 94.81 143 GLU A CA 1
ATOM 1087 C C . GLU A 1 143 ? 9.694 15.495 5.103 1.00 94.81 143 GLU A C 1
ATOM 1089 O O . GLU A 1 143 ? 9.993 16.638 4.761 1.00 94.81 143 GLU A O 1
ATOM 1094 N N . SER A 1 144 ? 9.920 15.098 6.358 1.00 92.19 144 SER A N 1
ATOM 1095 C CA . SER A 1 144 ? 10.448 15.963 7.422 1.00 92.19 144 SER A CA 1
ATOM 1096 C C . SER A 1 144 ? 11.617 15.326 8.171 1.00 92.19 144 SER A C 1
ATOM 1098 O O . SER A 1 144 ? 11.708 15.445 9.396 1.00 92.19 144 SER A O 1
ATOM 1100 N N . ALA A 1 145 ? 12.551 14.707 7.441 1.00 89.81 145 ALA A N 1
ATOM 1101 C CA . ALA A 1 145 ? 13.686 13.972 8.009 1.00 89.81 145 ALA A CA 1
ATOM 1102 C C . ALA A 1 145 ? 14.507 14.802 9.019 1.00 89.81 145 ALA A C 1
ATOM 1104 O O . ALA A 1 145 ? 14.920 14.333 10.078 1.00 89.81 145 ALA A O 1
ATOM 1105 N N . SER A 1 146 ? 14.680 16.102 8.772 1.00 90.31 146 SER A N 1
ATOM 1106 C CA . SER A 1 146 ? 15.411 16.986 9.698 1.00 90.31 146 SER A CA 1
ATOM 1107 C C . SER A 1 146 ? 14.743 17.138 11.075 1.00 90.31 146 SER A C 1
ATOM 1109 O O . SER A 1 146 ? 15.380 17.614 12.013 1.00 90.31 146 SER A O 1
ATOM 1111 N N . SER A 1 147 ? 13.470 16.757 11.206 1.00 91.69 147 SER A N 1
ATOM 1112 C CA . SER A 1 147 ? 12.698 16.828 12.453 1.00 91.69 147 SER A CA 1
ATOM 1113 C C . SER A 1 147 ? 12.576 15.481 13.173 1.00 91.69 147 SER A C 1
ATOM 1115 O O . SER A 1 147 ? 12.149 15.472 14.324 1.00 91.69 147 SER A O 1
ATOM 1117 N N . ASN A 1 148 ? 12.967 14.367 12.540 1.00 93.81 148 ASN A N 1
ATOM 1118 C CA . ASN A 1 148 ? 12.807 13.008 13.078 1.00 93.81 148 ASN A CA 1
ATOM 1119 C C . ASN A 1 148 ? 14.145 12.303 13.393 1.00 93.81 148 ASN A C 1
ATOM 1121 O O . ASN A 1 148 ? 14.191 11.086 13.541 1.00 93.81 148 ASN A O 1
ATOM 1125 N N . GLY A 1 149 ? 15.242 13.060 13.509 1.00 94.12 149 GLY A N 1
ATOM 1126 C CA . GLY A 1 149 ? 16.578 12.496 13.734 1.00 94.12 149 GLY A CA 1
ATOM 1127 C C . GLY A 1 149 ? 17.317 12.111 12.451 1.00 94.12 149 GLY A C 1
ATOM 1128 O O . GLY A 1 149 ? 18.219 11.281 12.510 1.00 94.12 149 GLY A O 1
ATOM 1129 N N . ASN A 1 150 ? 16.967 12.741 11.323 1.00 93.19 150 ASN A N 1
ATOM 1130 C CA . ASN A 1 150 ? 17.548 12.511 9.998 1.00 93.19 150 ASN A CA 1
ATOM 1131 C C . ASN A 1 150 ? 17.253 11.124 9.412 1.00 93.19 150 ASN A C 1
ATOM 1133 O O . ASN A 1 150 ? 18.035 10.603 8.614 1.00 93.19 150 ASN A O 1
ATOM 1137 N N . ILE A 1 151 ? 16.098 10.560 9.766 1.00 94.12 151 ILE A N 1
ATOM 1138 C CA . ILE A 1 151 ? 15.547 9.363 9.137 1.00 94.12 151 ILE A CA 1
ATOM 1139 C C . ILE A 1 151 ? 14.862 9.821 7.845 1.00 94.12 151 ILE A C 1
ATOM 1141 O O . ILE A 1 151 ? 13.719 10.280 7.850 1.00 94.12 151 ILE A O 1
ATOM 1145 N N . GLY A 1 152 ? 15.610 9.758 6.742 1.00 93.31 152 GLY A N 1
ATOM 1146 C CA . GLY A 1 152 ? 15.131 10.076 5.397 1.00 93.31 152 GLY A CA 1
ATOM 1147 C C . GLY A 1 152 ? 14.183 9.012 4.862 1.00 93.31 152 GLY A C 1
ATOM 1148 O O . GLY A 1 152 ? 13.138 9.344 4.317 1.00 93.31 152 GLY A O 1
ATOM 1149 N N . ALA A 1 153 ? 14.518 7.744 5.083 1.00 95.44 153 ALA A N 1
ATOM 1150 C CA . ALA A 1 153 ? 13.598 6.624 4.953 1.00 95.44 153 ALA A CA 1
ATOM 1151 C C . ALA A 1 153 ? 13.846 5.598 6.052 1.00 95.44 153 ALA A C 1
ATOM 1153 O O . ALA A 1 153 ? 14.965 5.489 6.558 1.00 95.44 153 ALA A O 1
ATOM 1154 N N . SER A 1 154 ? 12.805 4.863 6.413 1.00 96.69 154 SER A N 1
ATOM 1155 C CA . SER A 1 154 ? 12.849 3.782 7.389 1.00 96.69 154 SER A CA 1
ATOM 1156 C C . SER A 1 154 ? 12.455 2.464 6.736 1.00 96.69 154 SER A C 1
ATOM 1158 O O . SER A 1 154 ? 11.522 2.436 5.936 1.00 96.69 154 SER A O 1
ATOM 1160 N N . LEU A 1 155 ? 13.153 1.391 7.103 1.00 97.75 155 LEU A N 1
ATOM 1161 C CA . LEU A 1 155 ? 12.624 0.034 7.091 1.00 97.75 155 LEU A CA 1
ATOM 1162 C C . LEU A 1 155 ? 12.347 -0.353 8.540 1.00 97.75 155 LEU A C 1
ATOM 1164 O O . LEU A 1 155 ? 13.225 -0.218 9.400 1.00 97.75 155 LEU A O 1
ATOM 1168 N N . ARG A 1 156 ? 11.138 -0.825 8.813 1.00 97.88 156 ARG A N 1
ATOM 1169 C CA . ARG A 1 156 ? 10.742 -1.265 10.148 1.00 97.88 156 ARG A CA 1
ATOM 1170 C C . ARG A 1 156 ? 9.975 -2.572 10.097 1.00 97.88 156 ARG A C 1
ATOM 1172 O O . ARG A 1 156 ? 9.281 -2.827 9.116 1.00 97.88 156 ARG A O 1
ATOM 1179 N N . ASP A 1 157 ? 10.055 -3.310 11.190 1.00 98.31 157 ASP A N 1
ATOM 1180 C CA . ASP A 1 157 ? 9.186 -4.445 11.468 1.00 98.31 157 ASP A CA 1
ATOM 1181 C C . ASP A 1 157 ? 7.719 -3.979 11.483 1.00 98.31 157 ASP A C 1
ATOM 1183 O O . ASP A 1 157 ? 7.380 -2.973 12.125 1.00 98.31 157 ASP A O 1
ATOM 1187 N N . ALA A 1 158 ? 6.860 -4.656 10.720 1.00 98.75 158 ALA A N 1
ATOM 1188 C CA . ALA A 1 158 ? 5.497 -4.196 10.488 1.00 98.75 158 ALA A CA 1
ATOM 1189 C C . ALA A 1 158 ? 4.616 -4.297 11.739 1.00 98.75 158 ALA A C 1
ATOM 1191 O O . ALA A 1 158 ? 3.820 -3.380 11.954 1.00 98.75 158 ALA A O 1
ATOM 1192 N N . ALA A 1 159 ? 4.805 -5.328 12.571 1.00 98.31 159 ALA A N 1
ATOM 1193 C CA . ALA A 1 159 ? 4.016 -5.598 13.776 1.00 98.31 159 ALA A CA 1
ATOM 1194 C C . ALA A 1 159 ? 4.373 -4.661 14.939 1.00 98.31 159 ALA A C 1
ATOM 1196 O O . ALA A 1 159 ? 3.514 -4.101 15.621 1.00 98.31 159 ALA A O 1
ATOM 1197 N N . SER A 1 160 ? 5.670 -4.488 15.188 1.00 98.25 160 SER A N 1
ATOM 1198 C CA . SER A 1 160 ? 6.190 -3.795 16.371 1.00 98.25 160 SER A CA 1
ATOM 1199 C C . SER A 1 160 ? 6.555 -2.334 16.116 1.00 98.25 160 SER A C 1
ATOM 1201 O O . SER A 1 160 ? 6.637 -1.541 17.060 1.00 98.25 160 SER A O 1
ATOM 1203 N N . GLY A 1 161 ? 6.814 -1.974 14.857 1.00 98.25 161 GLY A N 1
ATOM 1204 C CA . GLY A 1 161 ? 7.352 -0.673 14.477 1.00 98.25 161 GLY A CA 1
ATOM 1205 C C . GLY A 1 161 ? 8.834 -0.486 14.812 1.00 98.25 161 GLY A C 1
ATOM 1206 O O . GLY A 1 161 ? 9.325 0.645 14.741 1.00 98.25 161 GLY A O 1
ATOM 1207 N N . GLU A 1 162 ? 9.551 -1.551 15.193 1.00 97.56 162 GLU A N 1
ATOM 1208 C CA . GLU A 1 162 ? 10.989 -1.502 15.463 1.00 97.56 162 GLU A CA 1
ATOM 1209 C C . GLU A 1 162 ? 11.769 -1.105 14.203 1.00 97.56 162 GLU A C 1
ATOM 1211 O O . GLU A 1 162 ? 11.597 -1.683 13.132 1.00 97.56 162 GLU A O 1
ATOM 1216 N N . LEU A 1 163 ? 12.646 -0.105 14.330 1.00 96.06 163 LEU A N 1
ATOM 1217 C CA . LEU A 1 163 ? 13.519 0.318 13.238 1.00 96.06 163 LEU A CA 1
ATOM 1218 C C . LEU A 1 163 ? 14.566 -0.765 12.954 1.00 96.06 163 LEU A C 1
ATOM 1220 O O . LEU A 1 163 ? 15.445 -0.985 13.786 1.00 96.06 163 LEU A O 1
ATOM 1224 N N . LEU A 1 164 ? 14.525 -1.347 11.757 1.00 93.31 164 LEU A N 1
ATOM 1225 C CA . LEU A 1 164 ? 15.520 -2.316 11.294 1.00 93.31 164 LEU A CA 1
ATOM 1226 C C . LEU A 1 164 ? 16.718 -1.591 10.676 1.00 93.31 164 LEU A C 1
ATOM 1228 O O . LEU A 1 164 ? 17.857 -1.760 11.108 1.00 93.31 164 LEU A O 1
ATOM 1232 N N . PHE A 1 165 ? 16.458 -0.690 9.726 1.00 90.31 165 PHE A N 1
ATOM 1233 C CA . PHE A 1 165 ? 17.471 0.222 9.203 1.00 90.31 165 PHE A CA 1
ATOM 1234 C C . PHE A 1 165 ? 16.852 1.553 8.766 1.00 90.31 165 PHE A C 1
ATOM 1236 O O . PHE A 1 165 ? 15.649 1.668 8.536 1.00 90.31 165 PHE A O 1
ATOM 1243 N N . SER A 1 166 ? 17.686 2.588 8.635 1.00 92.38 166 SER A N 1
ATOM 1244 C CA . SER A 1 166 ? 17.270 3.854 8.023 1.00 92.38 166 SER A CA 1
ATOM 1245 C C . SER A 1 166 ? 18.255 4.342 6.972 1.00 92.38 166 SER A C 1
ATOM 1247 O O . SER A 1 166 ? 19.464 4.123 7.067 1.00 92.38 166 SER A O 1
ATOM 1249 N N . ILE A 1 167 ? 17.722 5.056 5.984 1.00 90.50 167 ILE A N 1
ATOM 1250 C CA . ILE A 1 167 ? 18.504 5.839 5.036 1.00 90.50 167 ILE A CA 1
ATOM 1251 C C . ILE A 1 167 ? 18.551 7.270 5.553 1.00 90.50 167 ILE A C 1
ATOM 1253 O O . ILE A 1 167 ? 17.517 7.883 5.828 1.00 90.50 167 ILE A O 1
ATOM 1257 N N . TYR A 1 168 ? 19.760 7.808 5.681 1.00 90.00 168 TYR A N 1
ATOM 1258 C CA . TYR A 1 168 ? 19.963 9.179 6.127 1.00 90.00 168 TYR A CA 1
ATOM 1259 C C . TYR A 1 168 ? 19.348 10.187 5.146 1.00 90.00 168 TYR A C 1
ATOM 1261 O O . TYR A 1 168 ? 19.548 10.085 3.936 1.00 90.00 168 TYR A O 1
ATOM 1269 N N . GLY A 1 169 ? 18.662 11.201 5.676 1.00 87.44 169 GLY A N 1
ATOM 1270 C CA . GLY A 1 169 ? 18.108 12.297 4.885 1.00 87.44 169 GLY A CA 1
ATOM 1271 C C . GLY A 1 169 ? 18.139 13.641 5.608 1.00 87.44 169 GLY A C 1
ATOM 1272 O O . GLY A 1 169 ? 18.009 13.732 6.832 1.00 87.44 169 GLY A O 1
ATOM 1273 N N . GLU A 1 170 ? 18.282 14.710 4.828 1.00 83.56 170 GLU A N 1
ATOM 1274 C CA . GLU A 1 170 ? 18.087 16.091 5.268 1.00 83.56 170 GLU A CA 1
ATOM 1275 C C . GLU A 1 170 ? 16.968 16.702 4.414 1.00 83.56 170 GLU A C 1
ATOM 1277 O O . GLU A 1 170 ? 17.106 16.819 3.199 1.00 83.56 170 GLU A O 1
ATOM 1282 N N . GLY A 1 171 ? 15.857 17.091 5.041 1.00 87.19 171 GLY A N 1
ATOM 1283 C CA . GLY A 1 171 ? 14.692 17.647 4.343 1.00 87.19 171 GLY A CA 1
ATOM 1284 C C . GLY A 1 171 ? 13.672 16.607 3.871 1.00 87.19 171 GLY A C 1
ATOM 1285 O O . GLY A 1 171 ? 13.404 15.639 4.583 1.00 87.19 171 GLY A O 1
ATOM 1286 N N . ASP A 1 172 ? 13.070 16.883 2.714 1.00 91.56 172 ASP A N 1
ATOM 1287 C CA . ASP A 1 172 ? 12.010 16.084 2.099 1.00 91.56 172 ASP A CA 1
ATOM 1288 C C . ASP A 1 172 ? 12.598 14.976 1.217 1.00 91.56 172 ASP A C 1
ATOM 1290 O O . ASP A 1 172 ? 13.303 15.255 0.242 1.00 91.56 172 ASP A O 1
ATOM 1294 N N . ILE A 1 173 ? 12.277 13.725 1.556 1.00 92.38 173 ILE A N 1
ATOM 1295 C CA . ILE A 1 173 ? 12.481 12.569 0.689 1.00 92.38 173 ILE A CA 1
ATOM 1296 C C . ILE A 1 173 ? 11.136 12.195 0.050 1.00 92.38 173 ILE A C 1
ATOM 1298 O O . ILE A 1 173 ? 10.387 11.356 0.542 1.00 92.38 173 ILE A O 1
ATOM 1302 N N . GLY A 1 174 ? 10.832 12.814 -1.090 1.00 91.50 174 GLY A N 1
ATOM 1303 C CA . GLY A 1 174 ? 9.515 12.689 -1.724 1.00 91.50 174 GLY A CA 1
ATOM 1304 C C . GLY A 1 174 ? 9.280 11.402 -2.528 1.00 91.50 174 GLY A C 1
ATOM 1305 O O . GLY A 1 174 ? 8.223 11.264 -3.147 1.00 91.50 174 GLY A O 1
ATOM 1306 N N . ARG A 1 175 ? 10.266 10.492 -2.608 1.00 93.00 175 ARG A N 1
ATOM 1307 C CA . ARG A 1 175 ? 10.199 9.215 -3.346 1.00 93.00 175 ARG A CA 1
ATOM 1308 C C . ARG A 1 175 ? 11.079 8.147 -2.704 1.00 93.00 175 ARG A C 1
ATOM 1310 O O . ARG A 1 175 ? 12.227 8.423 -2.355 1.00 93.00 175 ARG A O 1
ATOM 1317 N N . GLY A 1 176 ? 10.570 6.922 -2.668 1.00 94.94 176 GLY A N 1
ATOM 1318 C CA . GLY A 1 176 ? 11.302 5.721 -2.286 1.00 94.94 176 GLY A CA 1
ATOM 1319 C C . GLY A 1 176 ? 10.643 4.491 -2.899 1.00 94.94 176 GLY A C 1
ATOM 1320 O O . GLY A 1 176 ? 9.449 4.541 -3.175 1.00 94.94 176 GLY A O 1
ATOM 1321 N N . VAL A 1 177 ? 11.420 3.439 -3.143 1.00 97.06 177 VAL A N 1
ATOM 1322 C CA . VAL A 1 177 ? 10.933 2.141 -3.624 1.00 97.06 177 VAL A CA 1
ATOM 1323 C C . VAL A 1 177 ? 11.597 1.018 -2.836 1.00 97.06 177 VAL A C 1
ATOM 1325 O O . VAL A 1 177 ? 12.775 1.135 -2.499 1.00 97.06 177 VAL A O 1
ATOM 1328 N N . ALA A 1 178 ? 10.830 -0.041 -2.570 1.00 97.62 178 ALA A N 1
ATOM 1329 C CA . ALA A 1 178 ? 11.307 -1.350 -2.137 1.00 97.62 178 ALA A CA 1
ATOM 1330 C C . ALA A 1 178 ? 10.862 -2.426 -3.144 1.00 97.62 178 ALA A C 1
ATOM 1332 O O . ALA A 1 178 ? 9.661 -2.495 -3.441 1.00 97.62 178 ALA A O 1
ATOM 1333 N N . ALA A 1 179 ? 11.805 -3.209 -3.673 1.00 97.81 179 ALA A N 1
ATOM 1334 C CA . ALA A 1 179 ? 11.573 -4.368 -4.541 1.00 97.81 179 ALA A CA 1
ATOM 1335 C C . ALA A 1 179 ? 12.856 -5.197 -4.702 1.00 97.81 179 ALA A C 1
ATOM 1337 O O . ALA A 1 179 ? 13.944 -4.625 -4.705 1.00 97.81 179 ALA A O 1
ATOM 1338 N N . ASP A 1 180 ? 12.730 -6.508 -4.898 1.00 97.06 180 ASP A N 1
ATOM 1339 C CA . ASP A 1 180 ? 13.839 -7.347 -5.368 1.00 97.06 180 ASP A CA 1
ATOM 1340 C C . ASP A 1 180 ? 14.128 -7.026 -6.836 1.00 97.06 180 ASP A C 1
ATOM 1342 O O . ASP A 1 180 ? 13.286 -7.258 -7.705 1.00 97.06 180 ASP A O 1
ATOM 1346 N N . ILE A 1 181 ? 15.296 -6.452 -7.100 1.00 95.44 181 ILE A N 1
ATOM 1347 C CA . ILE A 1 181 ? 15.765 -6.136 -8.453 1.00 95.44 181 ILE A CA 1
ATOM 1348 C C . ILE A 1 181 ? 17.121 -6.781 -8.747 1.00 95.44 181 ILE A C 1
ATOM 1350 O O . ILE A 1 181 ? 17.562 -6.763 -9.895 1.00 95.44 181 ILE A O 1
ATOM 1354 N N . ASP A 1 182 ? 17.827 -7.299 -7.738 1.00 91.94 182 ASP A N 1
ATOM 1355 C CA . ASP A 1 182 ? 19.150 -7.891 -7.884 1.00 91.94 182 ASP A CA 1
ATOM 1356 C C . ASP A 1 182 ? 19.206 -9.312 -7.299 1.00 91.94 182 ASP A C 1
ATOM 1358 O O . ASP A 1 182 ? 19.405 -9.489 -6.097 1.00 91.94 182 ASP A O 1
ATOM 1362 N N . PRO A 1 183 ? 19.224 -10.359 -8.146 1.00 91.94 183 PRO A N 1
ATOM 1363 C CA . PRO A 1 183 ? 19.149 -11.744 -7.683 1.00 91.94 183 PRO A CA 1
ATOM 1364 C C . PRO A 1 183 ? 20.411 -12.214 -6.936 1.00 91.94 183 PRO A C 1
ATOM 1366 O O . PRO A 1 183 ? 20.507 -13.376 -6.532 1.00 91.94 183 PRO A O 1
ATOM 1369 N N . ASN A 1 184 ? 21.434 -11.361 -6.811 1.00 88.38 184 ASN A N 1
ATOM 1370 C CA . ASN A 1 184 ? 22.641 -11.650 -6.040 1.00 88.38 184 ASN A CA 1
ATOM 1371 C C . ASN A 1 184 ? 22.496 -11.312 -4.548 1.00 88.38 184 ASN A C 1
ATOM 1373 O O . ASN A 1 184 ? 23.407 -11.634 -3.777 1.00 88.38 184 ASN A O 1
ATOM 1377 N N . HIS A 1 185 ? 21.386 -10.690 -4.150 1.00 87.25 185 HIS A N 1
ATOM 1378 C CA . HIS A 1 185 ? 21.083 -10.293 -2.783 1.00 87.25 185 HIS A CA 1
ATOM 1379 C C . HIS A 1 185 ? 19.704 -10.848 -2.392 1.00 87.25 185 HIS A C 1
ATOM 1381 O O . HIS A 1 185 ? 18.727 -10.558 -3.063 1.00 87.25 185 HIS A O 1
ATOM 1387 N N . PRO A 1 186 ? 19.600 -11.702 -1.359 1.00 88.69 186 PRO A N 1
ATOM 1388 C CA . PRO A 1 186 ? 18.299 -12.179 -0.896 1.00 88.69 186 PRO A CA 1
ATOM 1389 C C . PRO A 1 186 ? 17.446 -11.039 -0.325 1.00 88.69 186 PRO A C 1
ATOM 1391 O O . PRO A 1 186 ? 17.961 -10.232 0.446 1.00 88.69 186 PRO A O 1
ATOM 1394 N N . GLY A 1 187 ? 16.146 -11.041 -0.622 1.00 93.12 187 GLY A N 1
ATOM 1395 C CA . GLY A 1 187 ? 15.210 -10.015 -0.157 1.00 93.12 187 GLY A CA 1
ATOM 1396 C C . GLY A 1 187 ? 15.097 -8.835 -1.120 1.00 93.12 187 GLY A C 1
ATOM 1397 O O . GLY A 1 187 ? 15.474 -8.926 -2.282 1.00 93.12 187 GLY A O 1
ATOM 1398 N N . TYR A 1 188 ? 14.510 -7.736 -0.654 1.00 96.00 188 TYR A N 1
ATOM 1399 C CA . TYR A 1 188 ? 14.313 -6.542 -1.473 1.00 96.00 188 TYR A CA 1
ATOM 1400 C C . TYR A 1 188 ? 15.500 -5.582 -1.388 1.00 96.00 188 TYR A C 1
ATOM 1402 O O . TYR A 1 188 ? 16.105 -5.375 -0.332 1.00 96.00 188 TYR A O 1
ATOM 1410 N N . GLU A 1 189 ? 15.747 -4.888 -2.497 1.00 95.31 189 GLU A N 1
ATOM 1411 C CA . GLU A 1 189 ? 16.488 -3.638 -2.506 1.00 95.31 189 GLU A CA 1
ATOM 1412 C C . GLU A 1 189 ? 15.583 -2.449 -2.174 1.00 95.31 189 GLU A C 1
ATOM 1414 O O . GLU A 1 189 ? 14.388 -2.423 -2.472 1.00 95.31 189 GLU A O 1
ATOM 1419 N N . TYR A 1 190 ? 16.200 -1.398 -1.637 1.00 94.56 190 TYR A N 1
ATOM 1420 C CA . TYR A 1 190 ? 15.559 -0.148 -1.255 1.00 94.56 190 TYR A CA 1
ATOM 1421 C C . TYR A 1 190 ? 16.316 1.033 -1.835 1.00 94.56 190 TYR A C 1
ATOM 1423 O O . TYR A 1 190 ? 17.534 1.123 -1.681 1.00 94.56 190 TYR A O 1
ATOM 1431 N N . TRP A 1 191 ? 15.621 1.996 -2.432 1.00 93.12 191 TRP A N 1
ATOM 1432 C CA . TRP A 1 191 ? 16.264 3.233 -2.869 1.00 93.12 191 TRP A CA 1
ATOM 1433 C C . TRP A 1 191 ? 15.350 4.437 -2.769 1.00 93.12 191 TRP A C 1
ATOM 1435 O O . TRP A 1 191 ? 14.133 4.352 -2.907 1.00 93.12 191 TRP A O 1
ATOM 1445 N N . ILE A 1 192 ? 15.971 5.590 -2.541 1.00 89.81 192 ILE A N 1
ATOM 1446 C CA . ILE A 1 192 ? 15.306 6.886 -2.428 1.00 89.81 192 ILE A CA 1
ATOM 1447 C C . ILE A 1 192 ? 15.958 7.899 -3.355 1.00 89.81 192 ILE A C 1
ATOM 1449 O O . ILE A 1 192 ? 17.122 7.755 -3.728 1.00 89.81 192 ILE A O 1
ATOM 1453 N N . VAL A 1 193 ? 15.234 8.968 -3.672 1.00 82.12 193 VAL A N 1
ATOM 1454 C CA . VAL A 1 193 ? 15.831 10.129 -4.336 1.00 82.12 193 VAL A CA 1
ATOM 1455 C C . VAL A 1 193 ? 16.392 11.064 -3.268 1.00 82.12 193 VAL A C 1
ATOM 1457 O O . VAL A 1 193 ? 15.635 11.621 -2.476 1.00 82.12 193 VAL A O 1
ATOM 1460 N N . THR A 1 194 ? 17.714 11.262 -3.249 1.00 66.94 194 THR A N 1
ATOM 1461 C CA . THR A 1 194 ? 18.349 12.258 -2.368 1.00 66.94 194 THR A CA 1
ATOM 1462 C C . THR A 1 194 ? 18.651 13.543 -3.151 1.00 66.94 194 THR A C 1
ATOM 1464 O O . THR A 1 194 ? 19.503 13.554 -4.034 1.00 66.94 194 THR A O 1
ATOM 1467 N N . GLY A 1 195 ? 17.942 14.643 -2.863 1.00 58.22 195 GLY A N 1
ATOM 1468 C CA . GLY A 1 195 ? 18.111 15.952 -3.526 1.00 58.22 195 GLY A CA 1
ATOM 1469 C C . GLY A 1 195 ? 16.921 16.414 -4.390 1.00 58.22 195 GLY A C 1
ATOM 1470 O O . GLY A 1 195 ? 16.052 15.622 -4.740 1.00 58.22 195 GLY A O 1
ATOM 1471 N N . ASP A 1 196 ? 16.887 17.718 -4.706 1.00 40.38 196 ASP A N 1
ATOM 1472 C CA . ASP A 1 196 ? 15.765 18.452 -5.337 1.00 40.38 196 ASP A CA 1
ATOM 1473 C C . ASP A 1 196 ? 15.285 17.796 -6.664 1.00 40.38 196 ASP A C 1
ATOM 1475 O O . ASP A 1 196 ? 16.111 17.540 -7.552 1.00 40.38 196 ASP A O 1
ATOM 1479 N N . PRO A 1 197 ? 13.978 17.501 -6.837 1.00 41.28 197 PRO A N 1
ATOM 1480 C CA . PRO A 1 197 ? 13.466 16.722 -7.963 1.00 41.28 197 PRO A CA 1
ATOM 1481 C C . PRO A 1 197 ? 13.423 17.524 -9.274 1.00 41.28 197 PRO A C 1
ATOM 1483 O O . PRO A 1 197 ? 12.430 18.163 -9.617 1.00 41.28 197 PRO A O 1
ATOM 1486 N N . ALA A 1 198 ? 14.483 17.424 -10.076 1.00 40.94 198 ALA A N 1
ATOM 1487 C CA . ALA A 1 198 ? 14.403 17.629 -11.523 1.00 40.94 198 ALA A CA 1
ATOM 1488 C C . ALA A 1 198 ? 14.076 16.294 -12.234 1.00 40.94 198 ALA A C 1
ATOM 1490 O O . ALA A 1 198 ? 14.371 15.227 -11.686 1.00 40.94 198 ALA A O 1
ATOM 1491 N N . PRO A 1 199 ? 13.510 16.303 -13.460 1.00 37.06 199 PRO A N 1
ATOM 1492 C CA . PRO A 1 199 ? 13.365 15.090 -14.264 1.00 37.06 199 PRO A CA 1
ATOM 1493 C C . PRO A 1 199 ? 14.757 14.503 -14.527 1.00 37.06 199 PRO A C 1
ATOM 1495 O O . PRO A 1 199 ? 15.562 15.105 -15.239 1.00 37.06 199 PRO A O 1
ATOM 1498 N N . GLY A 1 200 ? 15.055 13.372 -13.888 1.00 46.44 200 GLY A N 1
ATOM 1499 C CA . GLY A 1 200 ? 16.400 12.800 -13.811 1.00 46.44 200 GLY A CA 1
ATOM 1500 C C . GLY A 1 200 ? 16.896 12.503 -12.393 1.00 46.44 200 GLY A C 1
ATOM 1501 O O . GLY A 1 200 ? 17.877 11.790 -12.298 1.00 46.44 200 GLY A O 1
ATOM 1502 N N . GLY A 1 201 ? 16.220 12.979 -11.334 1.00 49.41 201 GLY A N 1
ATOM 1503 C CA . GLY A 1 201 ? 16.464 12.606 -9.930 1.00 49.41 201 GLY A CA 1
ATOM 1504 C C . GLY A 1 201 ? 17.832 13.018 -9.359 1.00 49.41 201 GLY A C 1
ATOM 1505 O O . GLY A 1 201 ? 18.848 13.053 -10.049 1.00 49.41 201 GLY A O 1
ATOM 1506 N N . GLY A 1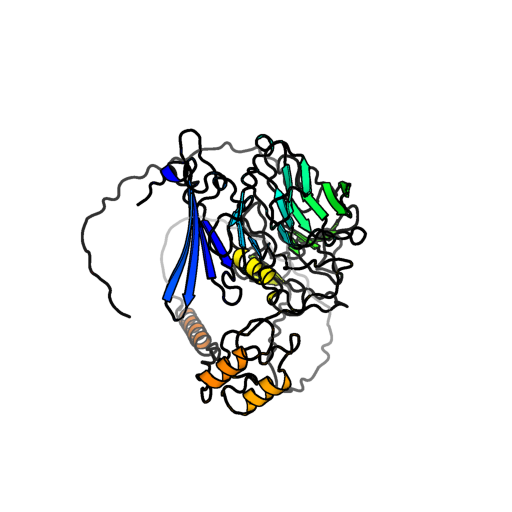 202 ? 17.888 13.348 -8.066 1.00 53.97 202 GLY A N 1
ATOM 1507 C CA . GLY A 1 202 ? 19.157 13.343 -7.329 1.00 53.97 202 GLY A CA 1
ATOM 1508 C C . GLY A 1 202 ? 19.741 11.922 -7.226 1.00 53.97 202 GLY A C 1
ATOM 1509 O O . GLY A 1 202 ? 19.086 10.969 -7.652 1.00 53.97 202 GLY A O 1
ATOM 1510 N N . PRO A 1 203 ? 20.969 11.733 -6.701 1.00 59.44 203 PRO A N 1
ATOM 1511 C CA . PRO A 1 203 ? 21.534 10.397 -6.544 1.00 59.44 203 PRO A CA 1
ATOM 1512 C C . PRO A 1 203 ? 20.572 9.486 -5.772 1.00 59.44 203 PRO A C 1
ATOM 1514 O O . PRO A 1 203 ? 20.089 9.842 -4.693 1.00 59.44 203 PRO A O 1
ATOM 1517 N N . ALA A 1 204 ? 20.311 8.318 -6.351 1.00 68.50 204 ALA A N 1
ATOM 1518 C CA . ALA A 1 204 ? 19.704 7.203 -5.657 1.00 68.50 204 ALA A CA 1
ATOM 1519 C C . ALA A 1 204 ? 20.796 6.207 -5.256 1.00 68.50 204 ALA A C 1
ATOM 1521 O O . ALA A 1 204 ? 21.885 6.120 -5.839 1.00 68.50 204 ALA A O 1
ATOM 1522 N N . TYR A 1 205 ? 20.503 5.506 -4.180 1.00 72.94 205 TYR A N 1
ATOM 1523 C CA . TYR A 1 205 ? 21.380 4.548 -3.544 1.00 72.94 205 TYR A CA 1
ATOM 1524 C C . TYR A 1 205 ? 20.542 3.310 -3.295 1.00 72.94 205 TYR A C 1
ATOM 1526 O O . TYR A 1 205 ? 19.489 3.435 -2.675 1.00 72.94 205 TYR A O 1
ATOM 1534 N N . ASN A 1 206 ? 21.001 2.167 -3.796 1.00 74.81 206 ASN A N 1
ATOM 1535 C CA . ASN A 1 206 ? 20.380 0.891 -3.496 1.00 74.81 206 ASN A CA 1
ATOM 1536 C C . ASN A 1 206 ? 20.975 0.383 -2.191 1.00 74.81 206 ASN A C 1
ATOM 1538 O O . ASN A 1 206 ? 22.200 0.291 -2.042 1.00 74.81 206 ASN A O 1
ATOM 1542 N N . TYR A 1 207 ? 20.081 0.080 -1.268 1.00 82.19 207 TYR A N 1
ATOM 1543 C CA . TYR A 1 207 ? 20.353 -0.592 -0.017 1.00 82.19 207 TYR A CA 1
ATOM 1544 C C . TYR A 1 207 ? 19.754 -1.989 -0.095 1.00 82.19 207 TYR A C 1
ATOM 1546 O O . TYR A 1 207 ? 18.706 -2.154 -0.702 1.00 82.19 207 TYR A O 1
ATOM 1554 N N . THR A 1 208 ? 20.381 -2.972 0.526 1.00 80.94 208 THR A N 1
ATOM 1555 C CA . THR A 1 208 ? 19.781 -4.291 0.759 1.00 80.94 208 THR A CA 1
ATOM 1556 C C . THR A 1 208 ? 20.120 -4.716 2.179 1.00 80.94 208 THR A C 1
ATOM 1558 O O . THR A 1 208 ? 21.178 -4.338 2.702 1.00 80.94 208 THR A O 1
ATOM 1561 N N . GLU A 1 209 ? 19.188 -5.410 2.819 1.00 79.62 209 GLU A N 1
ATOM 1562 C CA . GLU A 1 209 ? 19.331 -5.955 4.165 1.00 79.62 209 GLU A CA 1
ATOM 1563 C C . GLU A 1 209 ? 19.514 -7.464 4.028 1.00 79.62 209 GLU A C 1
ATOM 1565 O O . GLU A 1 209 ? 18.685 -8.140 3.426 1.00 79.62 209 GLU A O 1
ATOM 1570 N N . GLN A 1 210 ? 20.633 -7.972 4.538 1.00 73.69 210 GLN A N 1
ATOM 1571 C CA . GLN A 1 210 ? 20.895 -9.401 4.568 1.00 73.69 210 GLN A CA 1
ATOM 1572 C C . GLN A 1 210 ? 21.589 -9.759 5.880 1.00 73.69 210 GLN A C 1
ATOM 1574 O O . GLN A 1 210 ? 22.677 -9.256 6.170 1.00 73.69 210 GLN A O 1
ATOM 1579 N N . ASP A 1 211 ? 20.995 -10.686 6.633 1.00 73.50 211 ASP A N 1
ATOM 1580 C CA . ASP A 1 211 ? 21.557 -11.242 7.869 1.00 73.50 211 ASP A CA 1
ATOM 1581 C C . ASP A 1 211 ? 21.898 -10.182 8.947 1.00 73.50 211 ASP A C 1
ATOM 1583 O O . ASP A 1 211 ? 22.861 -10.347 9.705 1.00 73.50 211 ASP A O 1
ATOM 1587 N N . GLY A 1 212 ? 21.130 -9.090 9.049 1.00 72.94 212 GLY A N 1
ATOM 1588 C CA . GLY A 1 212 ? 21.385 -8.003 10.005 1.00 72.94 212 GLY A CA 1
ATOM 1589 C C . GLY A 1 212 ? 22.362 -6.935 9.500 1.00 72.94 212 GLY A C 1
ATOM 1590 O O . GLY A 1 212 ? 22.741 -6.045 10.267 1.00 72.94 212 GLY A O 1
ATOM 1591 N N . GLU A 1 213 ? 22.826 -7.032 8.251 1.00 76.12 213 GLU A N 1
ATOM 1592 C CA . GLU A 1 213 ? 23.807 -6.129 7.652 1.00 76.12 213 GLU A CA 1
ATOM 1593 C C . GLU A 1 213 ? 23.212 -5.376 6.455 1.00 76.12 213 GLU A C 1
ATOM 1595 O O . GLU A 1 213 ? 22.541 -5.945 5.596 1.00 76.12 213 GLU A O 1
ATOM 1600 N N . THR A 1 214 ? 23.511 -4.076 6.365 1.00 79.62 214 THR A N 1
ATOM 1601 C CA . THR A 1 214 ? 23.078 -3.228 5.248 1.00 79.62 214 THR A CA 1
ATOM 1602 C C . THR A 1 214 ? 24.202 -3.042 4.233 1.00 79.62 214 THR A C 1
ATOM 1604 O O . THR A 1 214 ? 25.270 -2.510 4.554 1.00 79.62 214 THR A O 1
ATOM 1607 N N . TYR A 1 215 ? 23.938 -3.388 2.976 1.00 78.88 215 TYR A N 1
ATOM 1608 C CA . TYR A 1 215 ? 24.856 -3.157 1.861 1.00 78.88 215 TYR A CA 1
ATOM 1609 C C . TYR A 1 215 ? 24.398 -1.955 1.046 1.00 78.88 215 TYR A C 1
ATOM 1611 O O . TYR A 1 215 ? 23.208 -1.766 0.843 1.00 78.88 215 TYR A O 1
ATOM 1619 N N . LEU A 1 216 ? 25.346 -1.138 0.583 1.00 81.31 216 LEU A N 1
ATOM 1620 C CA . LEU A 1 216 ? 25.087 0.093 -0.165 1.00 81.31 216 LEU A CA 1
ATOM 1621 C C . LEU A 1 216 ? 25.863 0.086 -1.479 1.00 81.31 216 LEU A C 1
ATOM 1623 O O . LEU A 1 216 ? 27.097 0.019 -1.469 1.00 81.31 216 LEU A O 1
ATOM 1627 N N . TYR A 1 217 ? 25.167 0.268 -2.597 1.00 80.25 217 TYR A N 1
ATOM 1628 C CA . TYR A 1 217 ? 25.801 0.550 -3.881 1.00 80.25 217 TYR A CA 1
ATOM 1629 C C . TYR A 1 217 ? 25.051 1.629 -4.675 1.00 80.25 217 TYR A C 1
ATOM 1631 O O . TYR A 1 217 ? 23.883 1.941 -4.447 1.00 80.25 217 TYR A O 1
ATOM 1639 N N . GLN A 1 218 ? 25.782 2.293 -5.570 1.00 76.81 218 GLN A N 1
ATOM 1640 C CA . GLN A 1 218 ? 25.274 3.446 -6.309 1.00 76.81 218 GLN A CA 1
ATOM 1641 C C . GLN A 1 218 ? 24.375 2.995 -7.467 1.00 76.81 218 GLN A C 1
ATOM 1643 O O . GLN A 1 218 ? 24.768 2.137 -8.257 1.00 76.81 218 GLN A O 1
ATOM 1648 N N . THR A 1 219 ? 23.209 3.623 -7.615 1.00 82.38 219 THR A N 1
ATOM 1649 C CA . THR A 1 219 ? 22.320 3.398 -8.763 1.00 82.38 219 THR A CA 1
ATOM 1650 C C . THR A 1 219 ? 22.797 4.202 -9.977 1.00 82.38 219 THR A C 1
ATOM 1652 O O . THR A 1 219 ? 23.521 5.196 -9.827 1.00 82.38 219 THR A O 1
ATOM 1655 N N . PRO A 1 220 ? 22.380 3.862 -11.210 1.00 82.44 220 PRO A N 1
ATOM 1656 C CA . PRO A 1 220 ? 22.568 4.774 -12.328 1.00 82.44 220 PRO A CA 1
ATOM 1657 C C . PRO A 1 220 ? 21.838 6.099 -12.062 1.00 82.44 220 PRO A C 1
ATOM 1659 O O . PRO A 1 220 ? 20.819 6.149 -11.371 1.00 82.44 220 PRO A O 1
ATOM 1662 N N . SER A 1 221 ? 22.336 7.187 -12.654 1.00 80.50 221 SER A N 1
ATOM 1663 C CA . SER A 1 221 ? 21.765 8.530 -12.473 1.00 80.50 221 SER A CA 1
ATOM 1664 C C . SER A 1 221 ? 20.352 8.682 -13.031 1.00 80.50 221 SER A C 1
ATOM 1666 O O . SER A 1 221 ? 19.757 9.729 -12.867 1.00 80.50 221 SER A O 1
ATOM 1668 N N . ASN A 1 222 ? 19.844 7.699 -13.770 1.00 80.50 222 ASN A N 1
ATOM 1669 C CA . ASN A 1 222 ? 18.503 7.711 -14.333 1.00 80.50 222 ASN A CA 1
ATOM 1670 C C . ASN A 1 222 ? 17.570 6.723 -13.619 1.00 80.50 222 ASN A C 1
ATOM 1672 O O . ASN A 1 222 ? 16.574 6.365 -14.231 1.00 80.50 222 ASN A O 1
ATOM 1676 N N . MET A 1 223 ? 17.885 6.235 -12.414 1.00 89.00 223 MET A N 1
ATOM 1677 C CA . MET A 1 223 ? 17.060 5.265 -11.676 1.00 89.00 223 MET A CA 1
ATOM 1678 C C . MET A 1 223 ? 15.592 5.708 -11.574 1.00 89.00 223 MET A C 1
ATOM 1680 O O . MET A 1 223 ? 15.312 6.883 -11.339 1.00 89.00 223 MET A O 1
ATOM 1684 N N . PHE A 1 224 ? 14.652 4.780 -11.763 1.00 91.75 224 PHE A N 1
ATOM 1685 C CA . PHE A 1 224 ? 13.231 5.055 -11.533 1.00 91.75 224 PHE A CA 1
ATOM 1686 C C . PHE A 1 224 ? 12.906 4.888 -10.054 1.00 91.75 224 PHE A C 1
ATOM 1688 O O . PHE A 1 224 ? 13.275 3.887 -9.456 1.00 91.75 224 PHE A O 1
ATOM 1695 N N . THR A 1 225 ? 12.197 5.852 -9.471 1.00 93.19 225 THR A N 1
ATOM 1696 C CA . THR A 1 225 ? 11.696 5.785 -8.088 1.00 93.19 225 THR A CA 1
ATOM 1697 C C . THR A 1 225 ? 10.205 6.116 -8.111 1.00 93.19 225 THR A C 1
ATOM 1699 O O . THR A 1 225 ? 9.780 7.242 -7.817 1.00 93.19 225 THR A O 1
ATOM 1702 N N . ASN A 1 226 ? 9.429 5.155 -8.610 1.00 96.06 226 ASN A N 1
ATOM 1703 C CA . ASN A 1 226 ? 7.984 5.254 -8.784 1.00 96.06 226 ASN A CA 1
ATOM 1704 C C . ASN A 1 226 ? 7.321 3.887 -8.546 1.00 96.06 226 ASN A C 1
ATOM 1706 O O . ASN A 1 226 ? 7.258 3.447 -7.405 1.00 96.06 226 ASN A O 1
ATOM 1710 N N . PHE A 1 227 ? 6.858 3.211 -9.597 1.00 98.50 227 PHE A N 1
ATOM 1711 C CA . PHE A 1 227 ? 6.259 1.886 -9.511 1.00 98.50 227 PHE A CA 1
ATOM 1712 C C . PHE A 1 227 ? 7.290 0.803 -9.821 1.00 98.50 227 PHE A C 1
ATOM 1714 O O . PHE A 1 227 ? 8.363 1.057 -10.373 1.00 98.50 227 PHE A O 1
ATOM 1721 N N . VAL A 1 228 ? 6.908 -0.418 -9.481 1.00 98.44 228 VAL A N 1
ATOM 1722 C CA . VAL A 1 228 ? 7.561 -1.661 -9.876 1.00 98.44 228 VAL A CA 1
ATOM 1723 C C . VAL A 1 228 ? 6.498 -2.590 -10.454 1.00 98.44 228 VAL A C 1
ATOM 1725 O O . VAL A 1 228 ? 5.311 -2.402 -10.170 1.00 98.44 228 VAL A O 1
ATOM 1728 N N . VAL A 1 229 ? 6.902 -3.517 -11.315 1.00 98.38 229 VAL A N 1
ATOM 1729 C CA . VAL A 1 229 ? 6.001 -4.385 -12.074 1.00 98.38 229 VAL A CA 1
ATOM 1730 C C . VAL A 1 229 ? 6.688 -5.718 -12.359 1.00 98.38 229 VAL A C 1
ATOM 1732 O O . VAL A 1 229 ? 7.806 -5.718 -12.852 1.00 98.38 229 VAL A O 1
ATOM 1735 N N . TRP A 1 230 ? 6.052 -6.851 -12.073 1.00 98.50 230 TRP A N 1
ATOM 1736 C CA . TRP A 1 230 ? 6.525 -8.138 -12.597 1.00 98.50 230 TRP A CA 1
ATOM 1737 C C . TRP A 1 230 ? 6.075 -8.288 -14.046 1.00 98.50 230 TRP A C 1
ATOM 1739 O O . TRP A 1 230 ? 4.893 -8.505 -14.314 1.00 98.50 230 TRP A O 1
ATOM 1749 N N . TRP A 1 231 ? 7.000 -8.138 -14.987 1.00 97.19 231 TRP A N 1
ATOM 1750 C CA . TRP A 1 231 ? 6.726 -8.065 -16.418 1.00 97.19 231 TRP A CA 1
ATOM 1751 C C . TRP A 1 231 ? 7.398 -9.188 -17.212 1.00 97.19 231 TRP A C 1
ATOM 1753 O O . TRP A 1 231 ? 6.824 -9.695 -18.184 1.00 97.19 231 TRP A O 1
ATOM 1763 N N . ASP A 1 232 ? 8.615 -9.568 -16.841 1.00 94.31 232 ASP A N 1
ATOM 1764 C CA . ASP A 1 232 ? 9.449 -10.486 -17.603 1.00 94.31 232 ASP A CA 1
ATOM 1765 C C . ASP A 1 232 ? 9.231 -11.964 -17.193 1.00 94.31 232 ASP A C 1
ATOM 1767 O O . ASP A 1 232 ? 8.084 -12.360 -17.010 1.00 94.31 232 ASP A O 1
ATOM 1771 N N . ALA A 1 233 ? 10.211 -12.863 -17.238 1.00 93.69 233 ALA A N 1
ATOM 1772 C CA . ALA A 1 233 ? 10.037 -14.270 -16.873 1.00 93.69 233 ALA A CA 1
ATOM 1773 C C . ALA A 1 233 ? 10.774 -14.680 -15.596 1.00 93.69 233 ALA A C 1
ATOM 1775 O O . ALA A 1 233 ? 10.519 -15.792 -15.111 1.00 93.69 233 ALA A O 1
ATOM 1776 N N . ASP A 1 234 ? 11.714 -13.871 -15.106 1.00 95.25 234 ASP A N 1
ATOM 1777 C CA . ASP A 1 234 ? 12.365 -14.149 -13.835 1.00 95.25 234 ASP A CA 1
ATOM 1778 C C . ASP A 1 234 ? 11.513 -13.649 -12.656 1.00 95.25 234 ASP A C 1
ATOM 1780 O O . ASP A 1 234 ? 10.330 -13.366 -12.828 1.00 95.25 234 ASP A O 1
ATOM 1784 N N . LEU A 1 235 ? 12.033 -13.767 -11.434 1.00 96.62 235 LEU A N 1
ATOM 1785 C CA . LEU A 1 235 ? 11.292 -13.414 -10.217 1.00 96.62 235 LEU A CA 1
ATOM 1786 C C . LEU A 1 235 ? 11.721 -12.067 -9.638 1.00 96.62 235 LEU A C 1
ATOM 1788 O O . LEU A 1 235 ? 11.077 -11.597 -8.702 1.00 96.62 235 LEU A O 1
ATOM 1792 N N . THR A 1 236 ? 12.775 -11.456 -10.183 1.00 96.56 236 THR A N 1
ATOM 1793 C CA . THR A 1 236 ? 13.066 -10.059 -9.874 1.00 96.56 236 THR A CA 1
ATOM 1794 C C . THR A 1 236 ? 11.990 -9.174 -10.492 1.00 96.56 236 THR A C 1
ATOM 1796 O O . THR A 1 236 ? 11.130 -9.639 -11.245 1.00 96.56 236 THR A O 1
ATOM 1799 N N . ARG A 1 237 ? 11.928 -7.924 -10.041 1.00 98.12 237 ARG A N 1
ATOM 1800 C CA . ARG A 1 237 ? 10.816 -7.032 -10.341 1.00 98.12 237 ARG A CA 1
ATOM 1801 C C . ARG A 1 237 ? 11.282 -5.826 -11.134 1.00 98.12 237 ARG A C 1
ATOM 1803 O O . ARG A 1 237 ? 12.129 -5.045 -10.700 1.00 98.12 237 ARG A O 1
ATOM 1810 N N . GLU A 1 238 ? 10.633 -5.597 -12.262 1.00 97.81 238 GLU A N 1
ATOM 1811 C CA . GLU A 1 238 ? 10.995 -4.522 -13.168 1.00 97.81 238 GLU A CA 1
ATOM 1812 C C . GLU A 1 238 ? 10.556 -3.163 -12.622 1.00 97.81 238 GLU A C 1
ATOM 1814 O O . GLU A 1 238 ? 9.628 -3.011 -11.825 1.00 97.81 238 GLU A O 1
ATOM 1819 N N . LEU A 1 239 ? 11.217 -2.118 -13.105 1.00 96.19 239 LEU A N 1
ATOM 1820 C CA . LEU A 1 239 ? 10.946 -0.735 -12.749 1.00 96.19 239 LEU A CA 1
ATOM 1821 C C . LEU A 1 239 ? 9.903 -0.135 -13.693 1.00 96.19 239 LEU A C 1
ATOM 1823 O O . LEU A 1 239 ? 10.050 -0.227 -14.912 1.00 96.19 239 LEU A O 1
ATOM 1827 N N . LEU A 1 240 ? 8.924 0.594 -13.158 1.00 95.56 240 LEU A N 1
ATOM 1828 C CA . LEU A 1 240 ? 7.901 1.285 -13.944 1.00 95.56 240 LEU A CA 1
ATOM 1829 C C . LEU A 1 240 ? 7.851 2.774 -13.596 1.00 95.56 240 LEU A C 1
ATOM 1831 O O . LEU A 1 240 ? 7.610 3.170 -12.456 1.00 95.56 240 LEU A O 1
ATOM 1835 N N . ASP A 1 241 ? 8.019 3.628 -14.604 1.00 93.19 241 ASP A N 1
ATOM 1836 C CA . ASP A 1 241 ? 7.786 5.067 -14.471 1.00 93.19 241 ASP A CA 1
ATOM 1837 C C . ASP A 1 241 ? 7.283 5.659 -15.788 1.00 93.19 241 ASP A C 1
ATOM 1839 O O . ASP A 1 241 ? 7.774 5.350 -16.879 1.00 93.19 241 ASP A O 1
ATOM 1843 N N . SER A 1 242 ? 6.296 6.549 -15.693 1.00 92.81 242 SER A N 1
ATOM 1844 C CA . SER A 1 242 ? 5.605 7.115 -16.845 1.00 92.81 242 SER A CA 1
ATOM 1845 C C . SER A 1 242 ? 4.994 6.021 -17.732 1.00 92.81 242 SER A C 1
ATOM 1847 O O . SER A 1 242 ? 4.035 5.372 -17.327 1.00 92.81 242 SER A O 1
ATOM 1849 N N . THR A 1 243 ? 5.516 5.838 -18.945 1.00 92.06 243 THR A N 1
ATOM 1850 C CA . THR A 1 243 ? 5.078 4.845 -19.940 1.00 92.06 243 THR A CA 1
ATOM 1851 C C . THR A 1 243 ? 6.233 3.929 -20.330 1.00 92.06 243 THR A C 1
ATOM 1853 O O . THR A 1 243 ? 6.348 3.521 -21.482 1.00 92.06 243 THR A O 1
ATOM 1856 N N . VAL A 1 244 ? 7.149 3.684 -19.391 1.00 90.50 244 VAL A N 1
ATOM 1857 C CA . VAL A 1 244 ? 8.369 2.907 -19.603 1.00 90.50 244 VAL A CA 1
ATOM 1858 C C . VAL A 1 244 ? 8.483 1.849 -18.514 1.00 90.50 244 VAL A C 1
ATOM 1860 O O . VAL A 1 244 ? 8.393 2.172 -17.330 1.00 90.50 244 VAL A O 1
ATOM 1863 N N . ILE A 1 245 ? 8.735 0.613 -18.943 1.00 92.50 245 ILE A N 1
ATOM 1864 C CA . ILE A 1 245 ? 9.166 -0.497 -18.092 1.00 92.50 245 ILE A CA 1
ATOM 1865 C C . ILE A 1 245 ? 10.663 -0.715 -18.337 1.00 92.50 245 ILE A C 1
ATOM 1867 O O . ILE A 1 245 ? 11.123 -0.665 -19.487 1.00 92.50 245 ILE A O 1
ATOM 1871 N N . SER A 1 246 ? 11.437 -0.916 -17.274 1.00 92.06 246 SER A N 1
ATOM 1872 C CA . SER A 1 246 ? 12.886 -1.101 -17.342 1.00 92.06 246 SER A CA 1
ATOM 1873 C C . SER A 1 246 ? 13.362 -2.245 -16.462 1.00 92.06 246 SER A C 1
ATOM 1875 O O . SER A 1 246 ? 12.980 -2.333 -15.305 1.00 92.06 246 SER A O 1
ATOM 1877 N N . GLU A 1 247 ? 14.296 -3.010 -17.004 1.00 92.75 247 GLU A N 1
ATOM 1878 C CA . GLU A 1 247 ? 15.051 -4.062 -16.333 1.00 92.75 247 GLU A CA 1
ATOM 1879 C C . GLU A 1 247 ? 16.254 -3.486 -15.584 1.00 92.75 247 GLU A C 1
ATOM 1881 O O . GLU A 1 247 ? 16.928 -2.594 -16.120 1.00 92.75 247 GLU A O 1
ATOM 1886 N N . TRP A 1 248 ? 16.573 -4.003 -14.400 1.00 90.75 248 TRP A N 1
ATOM 1887 C CA . TRP A 1 248 ? 17.808 -3.670 -13.688 1.00 90.75 248 TRP A CA 1
ATOM 1888 C C . TRP A 1 248 ? 19.005 -4.442 -14.274 1.00 90.75 248 TRP A C 1
ATOM 1890 O O . TRP A 1 248 ? 18.901 -5.591 -14.676 1.00 90.75 248 TRP A O 1
ATOM 1900 N N . ASN A 1 249 ? 20.188 -3.819 -14.371 1.00 87.81 249 ASN A N 1
ATOM 1901 C CA . ASN A 1 249 ? 21.383 -4.490 -14.915 1.00 87.81 249 ASN A CA 1
ATOM 1902 C C . ASN A 1 249 ? 22.694 -4.172 -14.170 1.00 87.81 249 ASN A C 1
ATOM 1904 O O . ASN A 1 249 ? 23.702 -3.834 -14.789 1.00 87.81 249 ASN A O 1
ATOM 1908 N N . ASN A 1 250 ? 22.662 -4.298 -12.838 1.00 82.31 250 ASN A N 1
ATOM 1909 C CA . ASN A 1 250 ? 23.752 -4.093 -11.867 1.00 82.31 250 ASN A CA 1
ATOM 1910 C C . ASN A 1 250 ? 25.162 -3.722 -12.421 1.00 82.31 250 ASN A C 1
ATOM 1912 O O . ASN A 1 250 ? 25.921 -4.606 -12.836 1.00 82.31 250 ASN A O 1
ATOM 1916 N N . PRO A 1 251 ? 25.598 -2.446 -12.331 1.00 81.38 251 PRO A N 1
ATOM 1917 C CA . PRO A 1 251 ? 24.804 -1.252 -12.072 1.00 81.38 251 PRO A CA 1
ATOM 1918 C C . PRO A 1 251 ? 24.233 -0.696 -13.376 1.00 81.38 251 PRO A C 1
ATOM 1920 O O . PRO A 1 251 ? 24.964 -0.408 -14.327 1.00 81.38 251 PRO A O 1
ATOM 1923 N N . GLY A 1 252 ? 22.934 -0.431 -13.381 1.00 85.88 252 GLY A N 1
ATOM 1924 C CA . GLY A 1 252 ? 22.284 0.222 -14.504 1.00 85.88 252 GLY A CA 1
ATOM 1925 C C . GLY A 1 252 ? 20.855 -0.252 -14.685 1.00 85.88 252 GLY A C 1
ATOM 1926 O O . GLY A 1 252 ? 20.316 -0.983 -13.862 1.00 85.88 252 GLY A O 1
ATOM 1927 N N . ARG A 1 253 ? 20.251 0.174 -15.789 1.00 89.19 253 ARG A N 1
ATOM 1928 C CA . ARG A 1 253 ? 18.974 -0.363 -16.241 1.00 89.19 253 ARG A CA 1
ATOM 1929 C C . ARG A 1 253 ? 18.847 -0.290 -17.753 1.00 89.19 253 ARG A C 1
ATOM 1931 O O . ARG A 1 253 ? 19.485 0.553 -18.394 1.00 89.19 253 ARG A O 1
ATOM 1938 N N . SER A 1 254 ? 17.998 -1.132 -18.315 1.00 88.62 254 SER A N 1
ATOM 1939 C CA . SER A 1 254 ? 17.650 -1.149 -19.735 1.00 88.62 254 SER A CA 1
ATOM 1940 C C . SER A 1 254 ? 16.143 -1.140 -19.901 1.00 88.62 254 SER A C 1
ATOM 1942 O O . SER A 1 254 ? 15.444 -1.923 -19.279 1.00 88.62 254 SER A O 1
ATOM 1944 N N . ASN A 1 255 ? 15.630 -0.258 -20.751 1.00 88.00 255 ASN A N 1
ATOM 1945 C CA . ASN A 1 255 ? 14.200 -0.224 -21.036 1.00 88.00 255 ASN A CA 1
ATOM 1946 C C . ASN A 1 255 ? 13.814 -1.432 -21.893 1.00 88.00 255 ASN A C 1
ATOM 1948 O O . ASN A 1 255 ? 14.549 -1.770 -22.825 1.00 88.00 255 ASN A O 1
ATOM 1952 N N . PHE A 1 256 ? 12.651 -2.017 -21.624 1.00 83.06 256 PHE A N 1
ATOM 1953 C CA . PHE A 1 256 ? 12.042 -2.961 -22.553 1.00 83.06 256 PHE A CA 1
ATOM 1954 C C . PHE A 1 256 ? 11.635 -2.215 -23.832 1.00 83.06 256 PHE A C 1
ATOM 1956 O O . PHE A 1 256 ? 11.093 -1.109 -23.778 1.00 83.06 256 PHE A O 1
ATOM 1963 N N . ASP A 1 257 ? 11.932 -2.809 -24.987 1.00 66.75 257 ASP A N 1
ATOM 1964 C CA . ASP A 1 257 ? 11.538 -2.304 -26.304 1.00 66.75 257 ASP A CA 1
ATOM 1965 C C . ASP A 1 257 ? 10.303 -3.075 -26.781 1.00 66.75 257 ASP A C 1
ATOM 1967 O O . ASP A 1 257 ? 10.276 -4.303 -26.674 1.00 66.75 257 ASP A O 1
ATOM 1971 N N . LEU A 1 258 ? 9.294 -2.381 -27.315 1.00 57.88 258 LEU A N 1
ATOM 1972 C CA . LEU A 1 258 ? 8.153 -3.036 -27.966 1.00 57.88 258 LEU A CA 1
ATOM 1973 C C . LEU A 1 258 ? 8.227 -2.993 -29.506 1.00 57.88 258 LEU A C 1
ATOM 1975 O O . LEU A 1 258 ? 7.364 -3.590 -30.151 1.00 57.88 258 LEU A O 1
ATOM 1979 N N . ASP A 1 259 ? 9.240 -2.359 -30.122 1.00 47.22 259 ASP A N 1
ATOM 1980 C CA . ASP A 1 259 ? 9.399 -2.297 -31.587 1.00 47.22 259 ASP A CA 1
ATOM 1981 C C . ASP A 1 259 ? 10.738 -2.898 -32.089 1.00 47.22 259 ASP A C 1
ATOM 1983 O O . ASP A 1 259 ? 11.788 -2.256 -32.033 1.00 47.22 259 ASP A O 1
ATOM 1987 N N . PRO A 1 260 ? 10.715 -4.094 -32.713 1.00 43.31 260 PRO A N 1
ATOM 1988 C CA . PRO A 1 260 ? 11.904 -4.803 -33.193 1.00 43.31 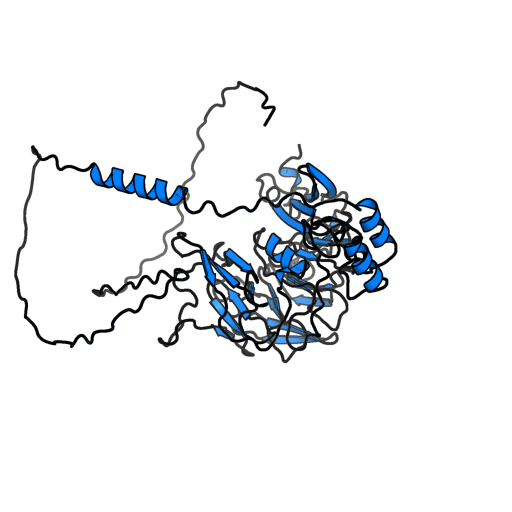260 PRO A CA 1
ATOM 1989 C C . PRO A 1 260 ? 12.593 -4.204 -34.442 1.00 43.31 260 PRO A C 1
ATOM 1991 O O . PRO A 1 260 ? 13.457 -4.870 -35.024 1.00 43.31 260 PRO A O 1
ATOM 1994 N N . SER A 1 261 ? 12.240 -2.998 -34.912 1.00 47.25 261 SER A N 1
ATOM 1995 C CA . SER A 1 261 ? 12.715 -2.478 -36.209 1.00 47.25 261 SER A CA 1
ATOM 1996 C C . SER A 1 261 ? 13.480 -1.148 -36.209 1.00 47.25 261 SER A C 1
ATOM 1998 O O . SER A 1 261 ? 13.999 -0.766 -37.265 1.00 47.25 261 SER A O 1
ATOM 2000 N N . VAL A 1 262 ? 13.636 -0.448 -35.079 1.00 45.94 262 VAL A N 1
ATOM 2001 C CA . VAL A 1 262 ? 14.231 0.903 -35.090 1.00 45.94 262 VAL A CA 1
ATOM 2002 C C . VAL A 1 262 ? 15.170 1.117 -33.904 1.00 45.94 262 VAL A C 1
ATOM 2004 O O . VAL A 1 262 ? 14.758 1.193 -32.755 1.00 45.94 262 VAL A O 1
ATOM 2007 N N . GLY A 1 263 ? 16.468 1.229 -34.195 1.00 39.69 263 GLY A N 1
ATOM 2008 C CA . GLY A 1 263 ? 17.479 1.555 -33.196 1.00 39.69 263 GLY A CA 1
ATOM 2009 C C . GLY A 1 263 ? 17.351 3.000 -32.714 1.00 39.69 263 GLY A C 1
ATOM 2010 O O . GLY A 1 263 ? 17.607 3.928 -33.480 1.00 39.69 263 GLY A O 1
ATOM 2011 N N . GLY A 1 264 ? 17.029 3.168 -31.430 1.00 45.53 264 GLY A N 1
ATOM 2012 C CA . GLY A 1 264 ? 17.143 4.426 -30.689 1.00 45.53 264 GLY A CA 1
ATOM 2013 C C . GLY A 1 264 ? 15.908 4.729 -29.844 1.00 45.53 264 GLY A C 1
ATOM 2014 O O . GLY A 1 264 ? 14.915 5.179 -30.394 1.00 45.53 264 GLY A O 1
ATOM 2015 N N . LEU A 1 265 ? 16.009 4.503 -28.524 1.00 47.50 265 LEU A N 1
ATOM 2016 C CA . LEU A 1 265 ? 15.073 4.924 -27.461 1.00 47.50 265 LEU A CA 1
ATOM 2017 C C . LEU A 1 265 ? 13.599 5.012 -27.912 1.00 47.50 265 LEU A C 1
ATOM 2019 O O . LEU A 1 265 ? 13.010 6.092 -27.949 1.00 47.50 265 LEU A O 1
ATOM 2023 N N . GLN A 1 266 ? 13.032 3.864 -28.276 1.00 52.28 266 GLN A N 1
ATOM 2024 C CA . GLN A 1 266 ? 11.618 3.704 -28.605 1.00 52.28 266 GLN A CA 1
ATOM 2025 C C . GLN A 1 266 ? 10.769 3.770 -27.330 1.00 52.28 266 GLN A C 1
ATOM 2027 O O . GLN A 1 266 ? 11.119 3.194 -26.299 1.00 52.28 266 GLN A O 1
ATOM 2032 N N . GLN A 1 267 ? 9.662 4.509 -27.391 1.00 56.06 267 GLN A N 1
ATOM 2033 C CA . GLN A 1 267 ? 8.681 4.581 -26.313 1.00 56.06 267 GLN A CA 1
ATOM 2034 C C . GLN A 1 267 ? 7.915 3.254 -26.283 1.00 56.06 267 GLN A C 1
ATOM 2036 O O . GLN A 1 267 ? 7.254 2.923 -27.263 1.00 56.06 267 GLN A O 1
ATOM 2041 N N . PHE A 1 268 ? 7.997 2.523 -25.166 1.00 63.34 268 PHE A N 1
ATOM 2042 C CA . PHE A 1 268 ? 7.308 1.245 -24.935 1.00 63.34 268 PHE A CA 1
ATOM 2043 C C . PHE A 1 268 ? 5.827 1.322 -25.342 1.00 63.34 268 PHE A C 1
ATOM 2045 O O . PHE A 1 268 ? 5.318 0.438 -26.014 1.00 63.34 268 PHE A O 1
ATOM 2052 N N . ALA A 1 269 ? 5.160 2.440 -25.052 1.00 72.50 269 ALA A N 1
ATOM 2053 C CA . ALA A 1 269 ? 3.786 2.690 -25.465 1.00 72.50 269 ALA A CA 1
ATOM 2054 C C . ALA A 1 269 ? 3.646 4.094 -26.100 1.00 72.50 269 ALA A C 1
ATOM 2056 O O . ALA A 1 269 ? 3.366 5.066 -25.396 1.00 72.50 269 ALA A O 1
ATOM 2057 N N . PRO A 1 270 ? 3.839 4.251 -27.428 1.00 74.31 270 PRO A N 1
ATOM 2058 C CA . PRO A 1 270 ? 3.979 5.565 -28.071 1.00 74.31 270 PRO A CA 1
ATOM 2059 C C . PRO A 1 270 ? 2.697 6.409 -28.075 1.00 74.31 270 PRO A C 1
ATOM 2061 O O . PRO A 1 270 ? 2.745 7.633 -28.184 1.00 74.31 270 PRO A O 1
ATOM 2064 N N . ASN A 1 271 ? 1.536 5.762 -27.954 1.00 84.12 271 ASN A N 1
ATOM 2065 C CA . ASN A 1 271 ? 0.238 6.434 -27.868 1.00 84.12 271 ASN A CA 1
ATOM 2066 C C . ASN A 1 271 ? -0.289 6.528 -26.436 1.00 84.12 271 ASN A C 1
ATOM 2068 O O . ASN A 1 271 ? -1.353 7.117 -26.234 1.00 84.12 271 ASN A O 1
ATOM 2072 N N . ALA A 1 272 ? 0.435 5.977 -25.464 1.00 90.06 272 ALA A N 1
ATOM 2073 C CA . ALA A 1 272 ? 0.043 6.007 -24.073 1.00 90.06 272 ALA A CA 1
ATOM 2074 C C . ALA A 1 272 ? 0.545 7.276 -23.387 1.00 90.06 272 ALA A C 1
ATOM 2076 O O . ALA A 1 272 ? 1.551 7.884 -23.757 1.00 90.06 272 ALA A O 1
ATOM 2077 N N . SER A 1 273 ? -0.160 7.654 -22.332 1.00 93.38 273 SER A N 1
ATOM 2078 C CA . SER A 1 273 ? 0.281 8.662 -21.386 1.00 93.38 273 SER A CA 1
ATOM 2079 C C . SER A 1 273 ? 0.070 8.167 -19.964 1.00 93.38 273 SER A C 1
ATOM 2081 O O . SER A 1 273 ? -0.929 7.515 -19.657 1.00 93.38 273 SER A O 1
ATOM 2083 N N . SER A 1 274 ? 0.978 8.560 -19.081 1.00 94.50 274 SER A N 1
ATOM 2084 C CA . SER A 1 274 ? 0.786 8.443 -17.642 1.00 94.50 274 SER A CA 1
ATOM 2085 C C . SER A 1 274 ? -0.211 9.484 -17.111 1.00 94.50 274 SER A C 1
ATOM 2087 O O . SER A 1 274 ? -0.686 10.386 -17.826 1.00 94.50 274 SER A O 1
ATOM 2089 N N . ASN A 1 275 ? -0.551 9.334 -15.834 1.00 97.69 275 ASN A N 1
ATOM 2090 C CA . ASN A 1 275 ? -1.478 10.178 -15.095 1.00 97.69 275 ASN A CA 1
ATOM 2091 C C . ASN A 1 275 ? -0.758 11.019 -14.029 1.00 97.69 275 ASN A C 1
ATOM 2093 O O . ASN A 1 275 ? 0.422 10.834 -13.737 1.00 97.69 275 ASN A O 1
ATOM 2097 N N . ASN A 1 276 ? -1.511 11.933 -13.411 1.00 97.56 276 ASN A N 1
ATOM 2098 C CA . ASN A 1 276 ? -1.145 12.580 -12.145 1.00 97.56 276 ASN A CA 1
ATOM 2099 C C . ASN A 1 276 ? 0.120 13.464 -12.186 1.00 97.56 276 ASN A C 1
ATOM 2101 O O . ASN A 1 276 ? 0.820 13.638 -11.187 1.00 97.56 276 ASN A O 1
ATOM 2105 N N . GLY A 1 277 ? 0.394 14.088 -13.338 1.00 94.31 277 GLY A N 1
ATOM 2106 C CA . GLY A 1 277 ? 1.473 15.066 -13.485 1.00 94.31 277 GLY A CA 1
ATOM 2107 C C . GLY A 1 277 ? 2.845 14.434 -13.259 1.00 94.31 277 GLY A C 1
ATOM 2108 O O . GLY A 1 277 ? 3.183 13.455 -13.909 1.00 94.31 277 GLY A O 1
ATOM 2109 N N . THR A 1 278 ? 3.637 14.982 -12.334 1.00 91.75 278 THR A N 1
ATOM 2110 C CA . THR A 1 278 ? 4.983 14.466 -12.024 1.00 91.75 278 THR A CA 1
ATOM 2111 C C . THR A 1 278 ? 4.972 13.128 -11.287 1.00 91.75 278 THR A C 1
ATOM 2113 O O . THR A 1 278 ? 6.014 12.477 -11.215 1.00 91.75 278 THR A O 1
ATOM 2116 N N . LYS A 1 279 ? 3.827 12.699 -10.733 1.00 95.06 279 LYS A N 1
ATOM 2117 C CA . LYS A 1 279 ? 3.684 11.353 -10.160 1.00 95.06 279 LYS A CA 1
ATOM 2118 C C . LYS A 1 279 ? 3.726 10.278 -11.250 1.00 95.06 279 LYS A C 1
ATOM 2120 O O . LYS A 1 279 ? 4.157 9.173 -10.957 1.00 95.06 279 LYS A O 1
ATOM 2125 N N . SER A 1 280 ? 3.387 10.618 -12.499 1.00 94.94 280 SER A N 1
ATOM 2126 C CA . SER A 1 280 ? 3.631 9.781 -13.683 1.00 94.94 280 SER A CA 1
ATOM 2127 C C . SER A 1 280 ? 3.132 8.337 -13.550 1.00 94.94 280 SER A C 1
ATOM 2129 O O . SER A 1 280 ? 3.773 7.414 -14.044 1.00 94.94 280 SER A O 1
ATOM 2131 N N . THR A 1 281 ? 1.998 8.128 -12.885 1.00 97.69 281 THR A N 1
ATOM 2132 C CA . THR A 1 281 ? 1.501 6.785 -12.556 1.00 97.69 281 THR A CA 1
ATOM 2133 C C . THR A 1 281 ? 0.777 6.156 -13.753 1.00 97.69 281 THR A C 1
ATOM 2135 O O . THR A 1 281 ? 0.216 6.890 -14.582 1.00 97.69 281 THR A O 1
ATOM 2138 N N . PRO A 1 282 ? 0.714 4.815 -13.849 1.00 97.56 282 PRO A N 1
ATOM 2139 C CA . PRO A 1 282 ? -0.248 4.163 -14.730 1.00 97.56 282 PRO A CA 1
ATOM 2140 C C . PRO A 1 282 ? -1.688 4.491 -14.295 1.00 97.56 282 PRO A C 1
ATOM 2142 O O . PRO A 1 282 ? -1.931 5.142 -13.273 1.00 97.56 282 PRO A O 1
ATOM 2145 N N . SER A 1 283 ? -2.669 4.097 -15.105 1.00 98.19 283 SER A N 1
ATOM 2146 C CA . SER A 1 283 ? -4.068 4.058 -14.657 1.00 98.19 283 SER A CA 1
ATOM 2147 C C . SER A 1 283 ? -4.285 2.910 -13.670 1.00 98.19 283 SER A C 1
ATOM 2149 O O . SER A 1 283 ? -5.043 3.077 -12.720 1.00 98.19 283 SER A O 1
ATOM 2151 N N . LEU A 1 284 ? -3.619 1.774 -13.903 1.00 98.81 284 LEU A N 1
ATOM 2152 C CA . LEU A 1 284 ? -3.566 0.614 -13.015 1.00 98.81 284 LEU A CA 1
ATOM 2153 C C . LEU A 1 284 ? -2.349 -0.251 -13.380 1.00 98.81 284 LEU A C 1
ATOM 2155 O O . LEU A 1 284 ? -2.050 -0.384 -14.565 1.00 98.81 284 LEU A O 1
ATOM 2159 N N . THR A 1 285 ? -1.697 -0.858 -12.394 1.00 98.44 285 THR A N 1
ATOM 2160 C CA . THR A 1 285 ? -0.896 -2.080 -12.570 1.00 98.44 285 THR A CA 1
ATOM 2161 C C . THR A 1 285 ? -1.534 -3.197 -11.752 1.00 98.44 285 THR A C 1
ATOM 2163 O O . THR A 1 285 ? -1.881 -2.959 -10.592 1.00 98.44 285 THR A O 1
ATOM 2166 N N . ALA A 1 286 ? -1.770 -4.358 -12.353 1.00 98.81 286 ALA A N 1
ATOM 2167 C CA . ALA A 1 286 ? -2.322 -5.527 -11.668 1.00 98.81 286 ALA A CA 1
ATOM 2168 C C . ALA A 1 286 ? -2.247 -6.770 -12.568 1.00 98.81 286 ALA A C 1
ATOM 2170 O O . ALA A 1 286 ? -2.471 -6.645 -13.768 1.00 98.81 286 ALA A O 1
ATOM 2171 N N . ASP A 1 287 ? -2.034 -7.958 -12.000 1.00 98.69 287 ASP A N 1
ATOM 2172 C CA . ASP A 1 287 ? -2.380 -9.236 -12.652 1.00 98.69 287 ASP A CA 1
ATOM 2173 C C . ASP A 1 287 ? -3.910 -9.314 -12.776 1.00 98.69 287 ASP A C 1
ATOM 2175 O O . ASP A 1 287 ? -4.610 -9.612 -11.812 1.00 98.69 287 ASP A O 1
ATOM 2179 N N . ILE A 1 288 ? -4.464 -8.944 -13.929 1.00 98.06 288 ILE A N 1
ATOM 2180 C CA . ILE A 1 288 ? -5.921 -8.942 -14.150 1.00 98.06 288 ILE A CA 1
ATOM 2181 C C . ILE A 1 288 ? -6.363 -10.086 -15.055 1.00 98.06 288 ILE A C 1
ATOM 2183 O O . ILE A 1 288 ? -7.561 -10.394 -15.101 1.00 98.06 288 ILE A O 1
ATOM 2187 N N . PHE A 1 289 ? -5.433 -10.699 -15.787 1.00 98.00 289 PHE A N 1
ATOM 2188 C CA . PHE A 1 289 ? -5.646 -11.916 -16.553 1.00 98.00 289 PHE A CA 1
ATOM 2189 C C . PHE A 1 289 ? -4.316 -12.562 -16.960 1.00 98.00 289 PHE A C 1
ATOM 2191 O O . PHE A 1 289 ? -3.280 -11.927 -17.019 1.00 98.00 289 PHE A O 1
ATOM 2198 N N . GLY A 1 290 ? -4.373 -13.817 -17.409 1.00 97.69 290 GLY A N 1
ATOM 2199 C CA . GLY A 1 290 ? -3.192 -14.510 -17.921 1.00 97.69 290 GLY A CA 1
ATOM 2200 C C . GLY A 1 290 ? -2.529 -15.351 -16.839 1.00 97.69 290 GLY A C 1
ATOM 2201 O O . GLY A 1 290 ? -3.195 -16.201 -16.244 1.00 97.69 290 GLY A O 1
ATOM 2202 N N . ASP A 1 291 ? -1.218 -15.198 -16.682 1.00 97.62 291 ASP A N 1
ATOM 2203 C CA . ASP A 1 291 ? -0.474 -15.801 -15.575 1.00 97.62 291 ASP A CA 1
ATOM 2204 C C . ASP A 1 291 ? -0.195 -14.758 -14.485 1.00 97.62 291 ASP A C 1
ATOM 2206 O O . ASP A 1 291 ? -0.908 -13.778 -14.388 1.00 97.62 291 ASP A O 1
ATOM 2210 N N . TRP A 1 292 ? 0.787 -14.999 -13.622 1.00 97.56 292 TRP A N 1
ATOM 2211 C CA . TRP A 1 292 ? 1.030 -14.221 -12.406 1.00 97.56 292 TRP A CA 1
ATOM 2212 C C . TRP A 1 292 ? 1.583 -12.807 -12.640 1.00 97.56 292 TRP A C 1
ATOM 2214 O O . TRP A 1 292 ? 1.741 -12.049 -11.685 1.00 97.56 292 TRP A O 1
ATOM 2224 N N . ARG A 1 293 ? 1.950 -12.472 -13.878 1.00 98.44 293 ARG A N 1
ATOM 2225 C CA . ARG A 1 293 ? 2.610 -11.204 -14.198 1.00 98.44 293 ARG A CA 1
ATOM 2226 C C . ARG A 1 293 ? 1.598 -10.099 -14.379 1.00 98.44 293 ARG A C 1
ATOM 2228 O O . ARG A 1 293 ? 0.448 -10.320 -14.729 1.00 98.44 293 ARG A O 1
ATOM 2235 N N . GLU A 1 294 ? 2.051 -8.889 -14.115 1.00 98.81 294 GLU A N 1
ATOM 2236 C CA . GLU A 1 294 ? 1.170 -7.748 -13.976 1.00 98.81 294 GLU A CA 1
ATOM 2237 C C . GLU A 1 294 ? 0.914 -7.100 -15.341 1.00 98.81 294 GLU A C 1
ATOM 2239 O O . GLU A 1 294 ? 1.839 -6.699 -16.055 1.00 98.81 294 GLU A O 1
ATOM 2244 N N . GLU A 1 295 ? -0.358 -6.922 -15.693 1.00 98.44 295 GLU A N 1
ATOM 2245 C CA . GLU A 1 295 ? -0.721 -6.003 -16.759 1.00 98.44 295 GLU A CA 1
ATOM 2246 C C . GLU A 1 295 ? -0.502 -4.559 -16.322 1.00 98.44 295 GLU A C 1
ATOM 2248 O O . GLU A 1 295 ? -0.725 -4.176 -15.169 1.00 98.44 295 GLU A O 1
ATOM 2253 N N . VAL A 1 296 ? -0.206 -3.712 -17.305 1.00 97.94 296 VAL A N 1
ATOM 2254 C CA . VAL A 1 296 ? -0.179 -2.264 -17.123 1.00 97.94 296 VAL A CA 1
ATOM 2255 C C . VAL A 1 296 ? -1.254 -1.613 -17.976 1.00 97.94 296 VAL A C 1
ATOM 2257 O O . VAL A 1 296 ? -1.330 -1.814 -19.190 1.00 97.94 296 VAL A O 1
ATOM 2260 N N . ILE A 1 297 ? -2.085 -0.789 -17.344 1.00 97.94 297 ILE A N 1
ATOM 2261 C CA . ILE A 1 297 ? -3.107 0.007 -18.013 1.00 97.94 297 ILE A CA 1
ATOM 2262 C C . ILE A 1 297 ? -2.650 1.457 -18.066 1.00 97.94 297 ILE A C 1
ATOM 2264 O O . ILE A 1 297 ? -2.502 2.114 -17.035 1.00 97.94 297 ILE A O 1
ATOM 2268 N N . TRP A 1 298 ? -2.541 2.004 -19.272 1.00 97.38 298 TRP A N 1
ATOM 2269 C CA . TRP A 1 298 ? -2.393 3.442 -19.488 1.00 97.38 298 TRP A CA 1
ATOM 2270 C C . TRP A 1 298 ? -3.584 4.002 -20.252 1.00 97.38 298 TRP A C 1
ATOM 2272 O O . TRP A 1 298 ? -4.303 3.295 -20.955 1.00 97.38 298 TRP A O 1
ATOM 2282 N N . ARG A 1 299 ? -3.807 5.310 -20.139 1.00 97.00 299 ARG A N 1
ATOM 2283 C CA . ARG A 1 299 ? -4.724 6.007 -21.044 1.00 97.00 299 ARG A CA 1
ATOM 2284 C C . ARG A 1 299 ? -4.024 6.284 -22.369 1.00 97.00 299 ARG A C 1
ATOM 2286 O O . ARG A 1 299 ? -2.827 6.575 -22.391 1.00 97.00 299 ARG A O 1
ATOM 2293 N N . ARG A 1 300 ? -4.789 6.326 -23.458 1.00 94.56 300 ARG A N 1
ATOM 2294 C CA . ARG A 1 300 ? -4.318 6.973 -24.686 1.00 94.56 300 ARG A CA 1
ATOM 2295 C C . ARG A 1 300 ? -4.062 8.451 -24.419 1.00 94.56 300 ARG A C 1
ATOM 2297 O O . ARG A 1 300 ? -4.774 9.086 -23.638 1.00 94.56 300 ARG A O 1
ATOM 2304 N N . SER A 1 301 ? -3.078 9.020 -25.103 1.00 93.94 301 SER A N 1
ATOM 2305 C CA . SER A 1 301 ? -2.699 10.428 -24.964 1.00 93.94 301 SER A CA 1
ATOM 2306 C C . SER A 1 301 ? -3.860 11.393 -25.239 1.00 93.94 301 SER A C 1
ATOM 2308 O O . SER A 1 301 ? -3.911 12.465 -24.639 1.00 93.94 301 SER A O 1
ATOM 2310 N N . ASP A 1 302 ? -4.822 10.989 -26.074 1.00 95.56 302 ASP A N 1
ATOM 2311 C CA . ASP A 1 302 ? -6.052 11.723 -26.400 1.00 95.56 302 ASP A CA 1
ATOM 2312 C C . ASP A 1 302 ? -7.253 11.411 -25.479 1.00 95.56 302 ASP A C 1
ATOM 2314 O O . ASP A 1 302 ? -8.342 11.944 -25.690 1.00 95.56 302 ASP A O 1
ATOM 2318 N N . ASN A 1 303 ? -7.067 10.572 -24.454 1.00 97.38 303 ASN A N 1
ATOM 2319 C CA . ASN A 1 303 ? -8.090 10.106 -23.508 1.00 97.38 303 ASN A CA 1
ATOM 2320 C C . ASN A 1 303 ? -9.264 9.334 -24.139 1.00 97.38 303 ASN A C 1
ATOM 2322 O O . ASN A 1 303 ? -10.317 9.215 -23.514 1.00 97.38 303 ASN A O 1
ATOM 2326 N N . THR A 1 304 ? -9.120 8.807 -25.359 1.00 97.69 304 THR A N 1
ATOM 2327 C CA . THR A 1 304 ? -10.220 8.109 -26.055 1.00 97.69 304 THR A CA 1
ATOM 2328 C C . THR A 1 304 ? -10.385 6.646 -25.655 1.00 97.69 304 THR A C 1
ATOM 2330 O O . THR A 1 304 ? -11.449 6.073 -25.881 1.00 97.69 304 THR A O 1
ATOM 2333 N N . ALA A 1 305 ? -9.354 6.036 -25.068 1.00 96.75 305 ALA A N 1
ATOM 2334 C CA . ALA A 1 305 ? -9.399 4.665 -24.574 1.00 96.75 305 ALA A CA 1
ATOM 2335 C C . ALA A 1 305 ? -8.379 4.431 -23.452 1.00 96.75 305 ALA A C 1
ATOM 2337 O O . ALA A 1 305 ? -7.452 5.224 -23.253 1.00 96.75 305 ALA A O 1
ATOM 2338 N N . LEU A 1 306 ? -8.550 3.306 -22.762 1.00 97.44 306 LEU A N 1
ATOM 2339 C CA . LEU A 1 306 ? -7.512 2.669 -21.961 1.00 97.44 306 LEU A CA 1
ATOM 2340 C C . LEU A 1 306 ? -6.835 1.596 -22.820 1.00 97.44 306 LEU A C 1
ATOM 2342 O O . LEU A 1 306 ? -7.516 0.836 -23.510 1.00 97.44 306 LEU A O 1
ATOM 2346 N N . GLU A 1 307 ? -5.510 1.557 -22.789 1.00 94.25 307 GLU A N 1
ATOM 2347 C CA . GLU A 1 307 ? -4.685 0.538 -23.430 1.00 94.25 307 GLU A CA 1
ATOM 2348 C C . GLU A 1 307 ? -4.158 -0.391 -22.337 1.00 94.25 307 GLU A C 1
ATOM 2350 O O . GLU A 1 307 ? -3.530 0.066 -21.381 1.00 94.25 307 GLU A O 1
ATOM 2355 N N . VAL A 1 308 ? -4.466 -1.682 -22.468 1.00 95.75 308 VAL A N 1
ATOM 2356 C CA . VAL A 1 308 ? -4.033 -2.730 -21.540 1.00 95.75 308 VAL A CA 1
ATOM 2357 C C . VAL A 1 308 ? -2.866 -3.468 -22.179 1.00 95.75 308 VAL A C 1
ATOM 2359 O O . VAL A 1 308 ? -3.009 -4.030 -23.267 1.00 95.75 308 VAL A O 1
ATOM 2362 N N . PHE A 1 309 ? -1.722 -3.447 -21.510 1.00 94.44 309 PHE A N 1
ATOM 2363 C CA . PHE A 1 309 ? -0.502 -4.113 -21.937 1.00 94.44 309 PHE A CA 1
ATOM 2364 C C . PHE A 1 309 ? -0.304 -5.351 -21.076 1.00 94.44 309 PHE A C 1
ATOM 2366 O O . PHE A 1 309 ? -0.296 -5.247 -19.855 1.00 94.44 309 PHE A O 1
ATOM 2373 N N . THR A 1 310 ? -0.123 -6.495 -21.727 1.00 95.12 310 THR A N 1
ATOM 2374 C CA . THR A 1 310 ? 0.246 -7.764 -21.092 1.00 95.12 310 THR A CA 1
ATOM 2375 C C . THR A 1 310 ? 1.551 -8.257 -21.695 1.00 95.12 310 THR A C 1
ATOM 2377 O O . THR A 1 310 ? 1.859 -7.980 -22.866 1.00 95.12 310 THR A O 1
ATOM 2380 N N . THR A 1 311 ? 2.336 -8.964 -20.897 1.00 93.44 311 THR A N 1
ATOM 2381 C CA . THR A 1 311 ? 3.616 -9.502 -21.335 1.00 93.44 311 THR A CA 1
ATOM 2382 C C . THR A 1 311 ? 3.426 -10.669 -22.305 1.00 93.44 311 THR A C 1
ATOM 2384 O O . THR A 1 311 ? 2.492 -11.463 -22.225 1.00 93.44 311 THR A O 1
ATOM 2387 N N . THR A 1 312 ? 4.338 -10.783 -23.270 1.00 92.31 312 THR A N 1
ATOM 2388 C CA . THR A 1 312 ? 4.415 -11.936 -24.191 1.00 92.31 312 THR A CA 1
ATOM 2389 C C . THR A 1 312 ? 5.722 -12.705 -24.035 1.00 92.31 312 THR A C 1
ATOM 2391 O O . THR A 1 312 ? 5.999 -13.639 -24.792 1.00 92.31 312 THR A O 1
ATOM 2394 N N . ILE A 1 313 ? 6.529 -12.320 -23.045 1.00 92.81 313 ILE A N 1
ATOM 2395 C CA . ILE A 1 313 ? 7.759 -13.010 -22.685 1.00 92.81 313 ILE A CA 1
ATOM 2396 C C . ILE A 1 313 ? 7.346 -14.372 -22.101 1.00 92.81 313 ILE A C 1
ATOM 2398 O O . ILE A 1 313 ? 6.470 -14.417 -21.241 1.00 92.81 313 ILE A O 1
ATOM 2402 N N . PRO A 1 314 ? 7.876 -15.512 -22.570 1.00 93.75 314 PRO A N 1
ATOM 2403 C CA . PRO A 1 314 ? 7.493 -16.805 -22.007 1.00 93.75 314 PRO A CA 1
ATOM 2404 C C . PRO A 1 314 ? 8.044 -17.000 -20.589 1.00 93.75 314 PRO A C 1
ATOM 2406 O O . PRO A 1 314 ? 9.260 -17.019 -20.405 1.00 93.75 314 PRO A O 1
ATOM 2409 N N . ALA A 1 315 ? 7.160 -17.211 -19.613 1.00 92.19 315 ALA A N 1
ATOM 2410 C CA . ALA A 1 315 ? 7.528 -17.592 -18.252 1.00 92.19 315 ALA A CA 1
ATOM 2411 C C . ALA A 1 315 ? 7.860 -19.093 -18.145 1.00 92.19 315 ALA A C 1
ATOM 2413 O O . ALA A 1 315 ? 7.296 -19.926 -18.861 1.00 92.19 315 ALA A O 1
ATOM 2414 N N . ASN A 1 316 ? 8.768 -19.448 -17.229 1.00 92.44 316 ASN A N 1
ATOM 2415 C CA . ASN A 1 316 ? 9.116 -20.846 -16.906 1.00 92.44 316 ASN A CA 1
ATOM 2416 C C . ASN A 1 316 ? 8.707 -21.255 -15.480 1.00 92.44 316 ASN A C 1
ATOM 2418 O O . ASN A 1 316 ? 8.957 -22.385 -15.060 1.00 92.44 316 ASN A O 1
ATOM 2422 N N . ASN A 1 317 ? 8.097 -20.334 -14.743 1.00 92.44 317 ASN A N 1
ATOM 2423 C CA . ASN A 1 317 ? 7.574 -20.489 -13.395 1.00 92.44 317 ASN A CA 1
ATOM 2424 C C . ASN A 1 317 ? 6.038 -20.421 -13.429 1.00 92.44 317 ASN A C 1
ATOM 2426 O O . ASN A 1 317 ? 5.421 -20.077 -14.439 1.00 92.44 317 ASN A O 1
ATOM 2430 N N . ARG A 1 318 ? 5.409 -20.821 -12.325 1.00 94.31 318 ARG A N 1
ATOM 2431 C CA . ARG A 1 318 ? 3.963 -20.726 -12.146 1.00 94.31 318 ARG A CA 1
ATOM 2432 C C . ARG A 1 318 ? 3.681 -20.354 -10.706 1.00 94.31 318 ARG A C 1
ATOM 2434 O O . ARG A 1 318 ? 4.038 -21.115 -9.812 1.00 94.31 318 ARG A O 1
ATOM 2441 N N . LEU A 1 319 ? 2.980 -19.249 -10.531 1.00 96.12 319 LEU A N 1
ATOM 2442 C CA . LEU A 1 319 ? 2.422 -18.821 -9.259 1.00 96.12 319 LEU A CA 1
ATOM 2443 C C . LEU A 1 319 ? 0.896 -18.832 -9.384 1.00 96.12 319 LEU A C 1
ATOM 2445 O O . LEU A 1 319 ? 0.351 -18.931 -10.492 1.00 96.12 319 LEU A O 1
ATOM 2449 N N . TYR A 1 320 ? 0.201 -18.774 -8.253 1.00 96.62 320 TYR A N 1
ATOM 2450 C CA . TYR A 1 320 ? -1.208 -18.397 -8.275 1.00 96.62 320 TYR A CA 1
ATOM 2451 C C . TYR A 1 320 ? -1.335 -16.969 -8.818 1.00 96.62 320 TYR A C 1
ATOM 2453 O O . TYR A 1 320 ? -0.384 -16.195 -8.733 1.00 96.62 320 TYR A O 1
ATOM 2461 N N . THR A 1 321 ? -2.497 -16.629 -9.381 1.00 97.62 321 THR A N 1
ATOM 2462 C CA . THR A 1 321 ? -2.776 -15.225 -9.712 1.00 97.62 321 THR A CA 1
ATOM 2463 C C . THR A 1 321 ? -2.579 -14.372 -8.463 1.00 97.62 321 THR A C 1
ATOM 2465 O O . THR A 1 321 ? -3.046 -14.745 -7.381 1.00 97.62 321 THR A O 1
ATOM 2468 N N . LEU A 1 322 ? -1.896 -13.239 -8.599 1.00 98.19 322 LEU A N 1
ATOM 2469 C CA . LEU A 1 322 ? -1.629 -12.344 -7.477 1.00 98.19 322 LEU A CA 1
ATOM 2470 C C . LEU A 1 322 ? -2.930 -11.758 -6.919 1.00 98.19 322 LEU A C 1
ATOM 2472 O O . LEU A 1 322 ? -3.011 -11.424 -5.746 1.00 98.19 322 LEU A O 1
ATOM 2476 N N . MET A 1 323 ? -4.009 -11.736 -7.705 1.00 98.19 323 MET A N 1
ATOM 2477 C CA . MET A 1 323 ? -5.334 -11.327 -7.228 1.00 98.19 323 MET A CA 1
ATOM 2478 C C . MET A 1 323 ? -5.984 -12.309 -6.244 1.00 98.19 323 MET A C 1
ATOM 2480 O O . MET A 1 323 ? -7.054 -11.998 -5.714 1.00 98.19 323 MET A O 1
ATOM 2484 N N . HIS A 1 324 ? -5.381 -13.478 -6.014 1.00 96.62 324 HIS A N 1
ATOM 2485 C CA . HIS A 1 324 ? -5.762 -14.404 -4.945 1.00 96.62 324 HIS A CA 1
ATOM 2486 C C . HIS A 1 324 ? -4.874 -14.291 -3.699 1.00 96.62 324 HIS A C 1
ATOM 2488 O O . HIS A 1 324 ? -5.189 -14.922 -2.697 1.00 96.62 324 HIS A O 1
ATOM 2494 N N . ASP A 1 325 ? -3.812 -13.488 -3.725 1.00 97.44 325 ASP A N 1
ATOM 2495 C CA . ASP A 1 325 ? -3.147 -13.031 -2.507 1.00 97.44 325 ASP A CA 1
ATOM 2496 C C . ASP A 1 325 ? -3.946 -11.850 -1.929 1.00 97.44 325 ASP A C 1
ATOM 2498 O O . ASP A 1 325 ? -4.192 -10.862 -2.628 1.00 97.44 325 ASP A O 1
ATOM 2502 N N . THR A 1 326 ? -4.415 -11.968 -0.683 1.00 94.81 326 THR A N 1
ATOM 2503 C CA . THR A 1 326 ? -5.322 -10.978 -0.076 1.00 94.81 326 THR A CA 1
ATOM 2504 C C . THR A 1 326 ? -4.685 -9.592 -0.034 1.00 94.81 326 THR A C 1
ATOM 2506 O O . THR A 1 326 ? -5.287 -8.636 -0.523 1.00 94.81 326 THR A O 1
ATOM 2509 N N . GLN A 1 327 ? -3.437 -9.493 0.427 1.00 97.88 327 GLN A N 1
ATOM 2510 C CA . GLN A 1 327 ? -2.718 -8.225 0.535 1.00 97.88 327 GLN A CA 1
ATOM 2511 C C . GLN A 1 327 ? -2.509 -7.561 -0.834 1.00 97.88 327 GLN A C 1
ATOM 2513 O O . GLN A 1 327 ? -2.822 -6.381 -1.009 1.00 97.88 327 GLN A O 1
ATOM 2518 N N . TYR A 1 328 ? -2.059 -8.307 -1.846 1.00 98.81 328 TYR A N 1
ATOM 2519 C CA . TYR A 1 328 ? -1.914 -7.793 -3.208 1.00 98.81 328 TYR A CA 1
ATOM 2520 C C . TYR A 1 328 ? -3.263 -7.331 -3.768 1.00 98.81 328 TYR A C 1
ATOM 2522 O O . TYR A 1 328 ? -3.380 -6.243 -4.342 1.00 98.81 328 TYR A O 1
ATOM 2530 N N . ARG A 1 329 ? -4.318 -8.131 -3.578 1.00 98.56 329 ARG A N 1
ATOM 2531 C CA . ARG A 1 329 ? -5.671 -7.821 -4.052 1.00 98.56 329 ARG A CA 1
ATOM 2532 C C . ARG A 1 329 ? -6.226 -6.548 -3.420 1.00 98.56 329 ARG A C 1
ATOM 2534 O O . ARG A 1 329 ? -6.918 -5.777 -4.102 1.00 98.56 329 ARG A O 1
ATOM 2541 N N . GLU A 1 330 ? -5.960 -6.326 -2.143 1.00 98.75 330 GLU A N 1
ATOM 2542 C CA . GLU A 1 330 ? -6.311 -5.101 -1.429 1.00 98.75 330 GLU A CA 1
ATOM 2543 C C . GLU A 1 330 ? -5.449 -3.924 -1.860 1.00 98.75 330 GLU A C 1
ATOM 2545 O O . GLU A 1 330 ? -5.972 -2.820 -2.032 1.00 98.75 330 GLU A O 1
ATOM 2550 N N . ALA A 1 331 ? -4.177 -4.171 -2.168 1.00 98.75 331 ALA A N 1
ATOM 2551 C CA . ALA A 1 331 ? -3.292 -3.175 -2.741 1.00 98.75 331 ALA A CA 1
ATOM 2552 C C . ALA A 1 331 ? -3.757 -2.660 -4.095 1.00 98.75 331 ALA A C 1
ATOM 2554 O O . ALA A 1 331 ? -3.789 -1.451 -4.329 1.00 98.75 331 ALA A O 1
ATOM 2555 N N . VAL A 1 332 ? -4.258 -3.543 -4.952 1.00 98.88 332 VAL A N 1
ATOM 2556 C CA . VAL A 1 332 ? -4.943 -3.148 -6.187 1.00 98.88 332 VAL A CA 1
ATOM 2557 C C . VAL A 1 332 ? -6.195 -2.306 -5.891 1.00 98.88 332 VAL A C 1
ATOM 2559 O O . VAL A 1 332 ? -6.490 -1.369 -6.635 1.00 98.88 332 VAL A O 1
ATOM 2562 N N . ALA A 1 333 ? -6.919 -2.578 -4.798 1.00 98.75 333 ALA A N 1
ATOM 2563 C CA . ALA A 1 333 ? -8.104 -1.809 -4.412 1.00 98.75 333 ALA A CA 1
ATOM 2564 C C . ALA A 1 333 ? -7.772 -0.396 -3.900 1.00 98.75 333 ALA A C 1
ATOM 2566 O O . ALA A 1 333 ? -8.508 0.540 -4.220 1.00 98.75 333 ALA A O 1
ATOM 2567 N N . TRP A 1 334 ? -6.688 -0.216 -3.136 1.00 98.75 334 TRP A N 1
ATOM 2568 C CA . TRP A 1 334 ? -6.262 1.108 -2.665 1.00 98.75 334 TRP A CA 1
ATOM 2569 C C . TRP A 1 334 ? -5.317 1.833 -3.634 1.00 98.75 334 TRP A C 1
ATOM 2571 O O . TRP A 1 334 ? -5.074 3.024 -3.451 1.00 98.75 334 TRP A O 1
ATOM 2581 N N . GLN A 1 335 ? -4.840 1.197 -4.713 1.00 98.81 335 GLN A N 1
ATOM 2582 C CA . GLN A 1 335 ? -3.865 1.776 -5.652 1.00 98.81 335 GLN A CA 1
ATOM 2583 C C . GLN A 1 335 ? -4.262 3.159 -6.192 1.00 98.81 335 GLN A C 1
ATOM 2585 O O . GLN A 1 335 ? -3.397 3.980 -6.486 1.00 98.81 335 GLN A O 1
ATOM 2590 N N . ASN A 1 336 ? -5.560 3.451 -6.339 1.00 98.50 336 ASN A N 1
ATOM 2591 C CA . ASN A 1 336 ? -6.047 4.737 -6.848 1.00 98.50 336 ASN A CA 1
ATOM 2592 C C . ASN A 1 336 ? -5.990 5.891 -5.826 1.00 98.50 336 ASN A C 1
ATOM 2594 O O . ASN A 1 336 ? -6.377 7.017 -6.156 1.00 98.50 336 ASN A O 1
ATOM 2598 N N . VAL A 1 337 ? -5.667 5.601 -4.569 1.00 97.12 337 VAL A N 1
ATOM 2599 C CA . VAL A 1 337 ? -5.886 6.495 -3.434 1.00 97.12 337 VAL A CA 1
ATOM 2600 C C . VAL A 1 337 ? -4.663 7.368 -3.177 1.00 97.12 337 VAL A C 1
ATOM 2602 O O . VAL A 1 337 ? -3.532 6.896 -3.181 1.00 97.12 337 VAL A O 1
ATOM 2605 N N . GLY A 1 338 ? -4.912 8.657 -2.917 1.00 96.88 338 GLY A N 1
ATOM 2606 C CA . GLY A 1 338 ? -3.872 9.624 -2.579 1.00 96.88 338 GLY A CA 1
ATOM 2607 C C . GLY A 1 338 ? -2.789 9.711 -3.658 1.00 96.88 338 GLY A C 1
ATOM 2608 O O . GLY A 1 338 ? -3.093 10.040 -4.805 1.00 96.88 338 GLY A O 1
ATOM 2609 N N . TYR A 1 339 ? -1.533 9.457 -3.297 1.00 98.31 339 TYR A N 1
ATOM 2610 C CA . TYR A 1 339 ? -0.458 9.222 -4.259 1.00 98.31 339 TYR A CA 1
ATOM 2611 C C . TYR A 1 339 ? -0.296 7.719 -4.455 1.00 98.31 339 TYR A C 1
ATOM 2613 O O . TYR A 1 339 ? 0.181 7.031 -3.554 1.00 98.31 339 TYR A O 1
ATOM 2621 N N . ASN A 1 340 ? -0.684 7.236 -5.639 1.00 98.75 340 ASN A N 1
ATOM 2622 C CA . ASN A 1 340 ? -0.689 5.818 -5.989 1.00 98.75 340 ASN A CA 1
ATOM 2623 C C . ASN A 1 340 ? 0.658 5.158 -5.644 1.00 98.75 340 ASN A C 1
ATOM 2625 O O . ASN A 1 340 ? 1.700 5.736 -5.950 1.00 98.75 340 ASN A O 1
ATOM 2629 N N . GLN A 1 341 ? 0.628 3.962 -5.051 1.00 98.75 341 GLN A N 1
ATOM 2630 C CA . GLN A 1 341 ? 1.813 3.131 -4.780 1.00 98.75 341 GLN A CA 1
ATOM 2631 C C . GLN A 1 341 ? 1.669 1.770 -5.480 1.00 98.75 341 GLN A C 1
ATOM 2633 O O . GLN A 1 341 ? 0.532 1.355 -5.725 1.00 98.75 341 GLN A O 1
ATOM 2638 N N . PRO A 1 342 ? 2.775 1.085 -5.827 1.00 98.69 342 PRO A N 1
ATOM 2639 C CA . PRO A 1 342 ? 2.713 -0.244 -6.433 1.00 98.69 342 PRO A CA 1
ATOM 2640 C C . PRO A 1 342 ? 2.173 -1.298 -5.446 1.00 98.69 342 PRO A C 1
ATOM 2642 O O . PRO A 1 342 ? 2.436 -1.192 -4.245 1.00 98.69 342 PRO A O 1
ATOM 2645 N N . PRO A 1 343 ? 1.443 -2.321 -5.927 1.00 98.75 343 PRO A N 1
ATOM 2646 C CA . PRO A 1 343 ? 0.946 -3.397 -5.079 1.00 98.75 343 PRO A CA 1
ATOM 2647 C C . PRO A 1 343 ? 2.065 -4.367 -4.674 1.00 98.75 343 PRO A C 1
ATOM 2649 O O . PRO A 1 343 ? 3.010 -4.599 -5.433 1.00 98.75 343 PRO A O 1
ATOM 2652 N N . HIS A 1 344 ? 1.945 -4.956 -3.485 1.00 98.81 344 HIS A N 1
ATOM 2653 C CA . HIS A 1 344 ? 2.859 -5.972 -2.950 1.00 98.81 344 HIS A CA 1
ATOM 2654 C C . HIS A 1 344 ? 2.059 -7.137 -2.356 1.00 98.81 344 HIS A C 1
ATOM 2656 O O . HIS A 1 344 ? 1.007 -6.874 -1.773 1.00 98.81 344 HIS A O 1
ATOM 2662 N N . PRO A 1 345 ? 2.517 -8.390 -2.519 1.00 98.00 345 PRO A N 1
ATOM 2663 C CA . PRO A 1 345 ? 1.887 -9.562 -1.926 1.00 98.00 345 PRO A CA 1
ATOM 2664 C C . PRO A 1 345 ? 2.241 -9.743 -0.445 1.00 98.00 345 PRO A C 1
ATOM 2666 O O . PRO A 1 345 ? 3.138 -9.084 0.079 1.00 98.00 345 PRO A O 1
ATOM 2669 N N . SER A 1 346 ? 1.541 -10.666 0.217 1.00 97.06 346 SER A N 1
ATOM 2670 C CA . SER A 1 346 ? 1.768 -11.032 1.628 1.00 97.06 346 SER A CA 1
ATOM 2671 C C . SER A 1 346 ? 3.026 -11.878 1.880 1.00 97.06 346 SER A C 1
ATOM 2673 O O . SER A 1 346 ? 3.347 -12.188 3.022 1.00 97.06 346 SER A O 1
ATOM 2675 N N . PHE A 1 347 ? 3.747 -12.266 0.827 1.00 96.94 347 PHE A N 1
ATOM 2676 C CA . PHE A 1 347 ? 4.923 -13.135 0.885 1.00 96.94 347 PHE A CA 1
ATOM 2677 C C . PHE A 1 347 ? 6.066 -12.559 0.047 1.00 96.94 347 PHE A C 1
ATOM 2679 O O . PHE A 1 347 ? 5.830 -11.773 -0.872 1.00 96.94 347 PHE A O 1
ATOM 2686 N N . PHE A 1 348 ? 7.306 -12.976 0.311 1.00 97.62 348 PHE A N 1
ATOM 2687 C CA . PHE A 1 348 ? 8.437 -12.578 -0.520 1.00 97.62 348 PHE A CA 1
ATOM 2688 C C . PHE A 1 348 ? 8.303 -13.165 -1.929 1.00 97.62 348 PHE A C 1
ATOM 2690 O O . PHE A 1 348 ? 8.424 -14.375 -2.134 1.00 97.62 348 PHE A O 1
ATOM 2697 N N . LEU A 1 349 ? 8.069 -12.296 -2.913 1.00 97.62 349 LEU A N 1
ATOM 2698 C CA . LEU A 1 349 ? 8.076 -12.645 -4.328 1.00 97.62 349 LEU A CA 1
ATOM 2699 C C . LEU A 1 349 ? 9.332 -12.064 -4.978 1.00 97.62 349 LEU A C 1
ATOM 2701 O O . LEU A 1 349 ? 9.380 -10.881 -5.316 1.00 97.62 349 LEU A O 1
ATOM 2705 N N . GLY A 1 350 ? 10.341 -12.920 -5.120 1.00 97.00 350 GLY A N 1
ATOM 2706 C CA . GLY A 1 350 ? 11.675 -12.538 -5.565 1.00 97.00 350 GLY A CA 1
ATOM 2707 C C . GLY A 1 350 ? 12.564 -13.731 -5.920 1.00 97.00 350 GLY A C 1
ATOM 2708 O O . GLY A 1 350 ? 12.190 -14.904 -5.790 1.00 97.00 350 GLY A O 1
ATOM 2709 N N . ALA A 1 351 ? 13.771 -13.442 -6.386 1.00 95.25 351 ALA A N 1
ATOM 2710 C CA . ALA A 1 351 ? 14.818 -14.409 -6.630 1.00 95.25 351 ALA A CA 1
ATOM 2711 C C . ALA A 1 351 ? 15.139 -15.211 -5.359 1.00 95.25 351 ALA A C 1
ATOM 2713 O O . ALA A 1 351 ? 15.495 -14.685 -4.309 1.00 95.25 351 ALA A O 1
ATOM 2714 N N . GLY A 1 352 ? 15.052 -16.537 -5.474 1.00 93.88 352 GLY A N 1
ATOM 2715 C CA . GLY A 1 352 ? 15.343 -17.437 -4.358 1.00 93.88 352 GLY A CA 1
ATOM 2716 C C . GLY A 1 352 ? 14.224 -17.558 -3.324 1.00 93.88 352 GLY A C 1
ATOM 2717 O O . GLY A 1 352 ? 14.484 -18.131 -2.270 1.00 93.88 352 GLY A O 1
ATOM 2718 N N . MET A 1 353 ? 13.012 -17.071 -3.622 1.00 95.62 353 MET A N 1
ATOM 2719 C CA . MET A 1 353 ? 11.837 -17.313 -2.784 1.00 95.62 353 MET A CA 1
ATOM 2720 C C . MET A 1 353 ? 11.578 -18.811 -2.557 1.00 95.62 353 MET A C 1
ATOM 2722 O O . MET A 1 353 ? 11.893 -19.654 -3.408 1.00 95.62 353 MET A O 1
ATOM 2726 N N . ASP A 1 354 ? 10.953 -19.120 -1.424 1.00 93.31 354 ASP A N 1
ATOM 2727 C CA . ASP A 1 354 ? 10.344 -20.425 -1.180 1.00 93.31 354 ASP A CA 1
ATOM 2728 C C . ASP A 1 354 ? 9.121 -20.642 -2.094 1.00 93.31 354 ASP A C 1
ATOM 2730 O O . ASP A 1 354 ? 8.672 -19.734 -2.796 1.00 93.31 354 ASP A O 1
ATOM 2734 N N . ASP A 1 355 ? 8.565 -21.858 -2.112 1.00 90.56 355 ASP A N 1
ATOM 2735 C CA . ASP A 1 355 ? 7.316 -22.109 -2.839 1.00 90.56 355 ASP A CA 1
ATOM 2736 C C . ASP A 1 355 ? 6.209 -21.173 -2.301 1.00 90.56 355 ASP A C 1
ATOM 2738 O O . ASP A 1 355 ? 6.015 -21.108 -1.083 1.00 90.56 355 ASP A O 1
ATOM 2742 N N . PRO A 1 356 ? 5.464 -20.463 -3.174 1.00 86.44 356 PRO A N 1
ATOM 2743 C CA . PRO A 1 356 ? 4.454 -19.511 -2.726 1.00 86.44 356 PRO A CA 1
ATOM 2744 C C . PRO A 1 356 ? 3.366 -20.221 -1.908 1.00 86.44 356 PRO A C 1
ATOM 2746 O O . PRO A 1 356 ? 2.987 -21.358 -2.239 1.00 86.44 356 PRO A O 1
ATOM 2749 N N . PRO A 1 357 ? 2.810 -19.563 -0.875 1.00 86.19 357 PRO A N 1
ATOM 2750 C CA . PRO A 1 357 ? 1.723 -20.138 -0.097 1.00 86.19 357 PRO A CA 1
ATOM 2751 C C . PRO A 1 357 ? 0.519 -20.430 -1.000 1.00 86.19 357 PRO A C 1
ATOM 2753 O O . PRO A 1 357 ? 0.249 -19.726 -1.975 1.00 86.19 357 PRO A O 1
ATOM 2756 N N . THR A 1 358 ? -0.222 -21.495 -0.685 1.00 88.69 358 THR A N 1
ATOM 2757 C CA . THR A 1 358 ? -1.508 -21.742 -1.350 1.00 88.69 358 THR A CA 1
ATOM 2758 C C . THR A 1 358 ? -2.548 -20.793 -0.760 1.00 88.69 358 THR A C 1
ATOM 2760 O O . THR A 1 358 ? -2.761 -20.851 0.451 1.00 88.69 358 THR A O 1
ATOM 2763 N N . PRO A 1 359 ? -3.209 -19.950 -1.575 1.00 86.94 359 PRO A N 1
ATOM 2764 C CA . PRO A 1 359 ? -4.224 -19.039 -1.070 1.00 86.94 359 PRO A CA 1
ATOM 2765 C C . PRO A 1 359 ? -5.383 -19.783 -0.406 1.00 86.94 359 PRO A C 1
ATOM 2767 O O . PRO A 1 359 ? -5.980 -20.679 -1.009 1.00 86.94 359 PRO A O 1
ATOM 2770 N N . VAL A 1 360 ? -5.731 -19.378 0.815 1.00 81.56 360 VAL A N 1
ATOM 2771 C CA . VAL A 1 360 ? -6.929 -19.850 1.521 1.00 81.56 360 VAL A CA 1
ATOM 2772 C C . VAL A 1 360 ? -8.086 -18.933 1.134 1.00 81.56 360 VAL A C 1
ATOM 2774 O O . VAL A 1 360 ? -8.371 -17.945 1.801 1.00 81.56 360 VAL A O 1
ATOM 2777 N N . ILE A 1 361 ? -8.710 -19.222 -0.008 1.00 79.38 361 ILE A N 1
ATOM 2778 C CA . ILE A 1 361 ? -9.804 -18.415 -0.560 1.00 79.38 361 ILE A CA 1
ATOM 2779 C C . ILE A 1 361 ? -11.109 -19.205 -0.625 1.00 79.38 361 ILE A C 1
ATOM 2781 O O . ILE A 1 361 ? -11.132 -20.378 -0.998 1.00 79.38 361 ILE A O 1
ATOM 2785 N N . HIS A 1 362 ? -12.207 -18.511 -0.341 1.00 74.25 362 HIS A N 1
ATOM 2786 C CA . HIS A 1 362 ? -13.568 -19.007 -0.520 1.00 74.25 362 HIS A CA 1
ATOM 2787 C C . HIS A 1 362 ? -14.314 -18.061 -1.458 1.00 74.25 362 HIS A C 1
ATOM 2789 O O . HIS A 1 362 ? -14.290 -16.839 -1.275 1.00 74.25 362 HIS A O 1
ATOM 2795 N N . LEU A 1 363 ? -14.948 -18.594 -2.504 1.00 71.62 363 LEU A N 1
ATOM 2796 C CA . LEU A 1 363 ? -15.568 -17.746 -3.515 1.00 71.62 363 LEU A CA 1
ATOM 2797 C C . LEU A 1 363 ? -16.908 -17.213 -2.996 1.00 71.62 363 LEU A C 1
ATOM 2799 O O . LEU A 1 363 ? -17.824 -17.950 -2.636 1.00 71.62 363 LEU A O 1
ATOM 2803 N N . GLY A 1 364 ? -17.045 -15.886 -2.980 1.00 60.94 364 GLY A N 1
ATOM 2804 C CA . GLY A 1 364 ? -18.299 -15.239 -2.609 1.00 60.94 364 GLY A CA 1
ATOM 2805 C C . GLY A 1 364 ? -19.455 -15.682 -3.514 1.00 60.94 364 GLY A C 1
ATOM 2806 O O . GLY A 1 364 ? -19.336 -15.688 -4.738 1.00 60.94 364 GLY A O 1
ATOM 2807 N N . GLY A 1 365 ? -20.598 -16.010 -2.905 1.00 59.38 365 GLY A N 1
ATOM 2808 C CA . GLY A 1 365 ? -21.783 -16.512 -3.613 1.00 59.38 365 GLY A CA 1
ATOM 2809 C C . GLY A 1 365 ? -21.971 -18.028 -3.532 1.00 59.38 365 GLY A C 1
ATOM 2810 O O . GLY A 1 365 ? -22.987 -18.524 -4.021 1.00 59.38 365 GLY A O 1
ATOM 2811 N N . GLU A 1 366 ? -21.050 -18.745 -2.887 1.00 70.12 366 GLU A N 1
ATOM 2812 C CA . GLU A 1 366 ? -21.241 -20.143 -2.510 1.00 70.12 366 GLU A CA 1
ATOM 2813 C C . GLU A 1 366 ? -22.375 -20.283 -1.486 1.00 70.12 366 GLU A C 1
ATOM 2815 O O . GLU A 1 366 ? -22.549 -19.483 -0.560 1.00 70.12 366 GLU A O 1
ATOM 2820 N N . LEU A 1 367 ? -23.205 -21.301 -1.691 1.00 82.31 367 LEU A N 1
ATOM 2821 C CA . LEU A 1 367 ? -24.273 -21.647 -0.773 1.00 82.31 367 LEU A CA 1
ATOM 2822 C C . LEU A 1 367 ? -23.645 -22.320 0.453 1.00 82.31 367 LEU A C 1
ATOM 2824 O O . LEU A 1 367 ? -23.042 -23.378 0.329 1.00 82.31 367 LEU A O 1
ATOM 2828 N N . ALA A 1 368 ? -23.774 -21.727 1.641 1.00 88.50 368 ALA A N 1
ATOM 2829 C CA . ALA A 1 368 ? -23.158 -22.280 2.849 1.00 88.50 368 ALA A CA 1
ATOM 2830 C C . ALA A 1 368 ? -23.531 -23.764 3.047 1.00 88.50 368 ALA A C 1
ATOM 2832 O O . ALA A 1 368 ? -24.711 -24.103 3.089 1.00 88.50 368 ALA A O 1
ATOM 2833 N N . GLY A 1 369 ? -22.527 -24.638 3.171 1.00 88.38 369 GLY A N 1
ATOM 2834 C CA . GLY A 1 369 ? -22.704 -26.091 3.297 1.00 88.38 369 GLY A CA 1
ATOM 2835 C C . GLY A 1 369 ? -22.756 -26.876 1.976 1.00 88.38 369 GLY A C 1
ATOM 2836 O O . GLY A 1 369 ? -22.823 -28.101 2.030 1.00 88.38 369 GLY A O 1
ATOM 2837 N N . ASP A 1 370 ? -22.718 -26.210 0.819 1.00 90.62 370 ASP A N 1
ATOM 2838 C CA . ASP A 1 370 ? -22.652 -26.800 -0.532 1.00 90.62 370 ASP A CA 1
ATOM 2839 C C . ASP A 1 370 ? -21.198 -27.137 -0.907 1.00 90.62 370 ASP A C 1
ATOM 2841 O O . ASP A 1 370 ? -20.576 -26.513 -1.764 1.00 90.62 370 ASP A O 1
ATOM 2845 N N . TYR A 1 371 ? -20.613 -28.094 -0.188 1.00 91.00 371 TYR A N 1
ATOM 2846 C CA . TYR A 1 371 ? -19.200 -28.469 -0.295 1.00 91.00 371 TYR A CA 1
ATOM 2847 C C . TYR A 1 371 ? -18.807 -29.120 -1.622 1.00 91.00 371 TYR A C 1
ATOM 2849 O O . TYR A 1 371 ? -17.617 -29.264 -1.904 1.00 91.00 371 TYR A O 1
ATOM 2857 N N . ASN A 1 372 ? -19.766 -29.549 -2.442 1.00 89.31 372 ASN A N 1
ATOM 2858 C CA . ASN A 1 372 ? -19.485 -30.001 -3.805 1.00 89.31 372 ASN A CA 1
ATOM 2859 C C . ASN A 1 372 ? -19.796 -28.939 -4.880 1.00 89.31 372 ASN A C 1
ATOM 2861 O O . ASN A 1 372 ? -19.587 -29.224 -6.065 1.00 89.31 372 ASN A O 1
ATOM 2865 N N . ALA A 1 373 ? -20.259 -27.752 -4.469 1.00 86.94 373 ALA A N 1
ATOM 2866 C CA . ALA A 1 373 ? -20.644 -26.628 -5.315 1.00 86.94 373 ALA A CA 1
ATOM 2867 C C . ALA A 1 373 ? -21.651 -26.999 -6.425 1.00 86.94 373 ALA A C 1
ATOM 2869 O O . ALA A 1 373 ? -21.573 -26.486 -7.548 1.00 86.94 373 ALA A O 1
ATOM 2870 N N . ASP A 1 374 ? -22.593 -27.910 -6.143 1.00 88.19 374 ASP A N 1
ATOM 2871 C CA . ASP A 1 374 ? -23.638 -28.320 -7.094 1.00 88.19 374 ASP A CA 1
ATOM 2872 C C . ASP A 1 374 ? -24.895 -27.430 -7.049 1.00 88.19 374 ASP A C 1
ATOM 2874 O O . ASP A 1 374 ? -25.817 -27.583 -7.864 1.00 88.19 374 ASP A O 1
ATOM 2878 N N . GLY A 1 375 ? -24.898 -26.442 -6.152 1.00 88.25 375 GLY A N 1
ATOM 2879 C CA . GLY A 1 375 ? -25.978 -25.494 -5.929 1.00 88.25 375 GLY A CA 1
ATOM 2880 C C . GLY A 1 375 ? -27.032 -25.996 -4.944 1.00 88.25 375 GLY A C 1
ATOM 2881 O O . GLY A 1 375 ? -28.064 -25.328 -4.797 1.00 88.25 375 GLY A O 1
ATOM 2882 N N . VAL A 1 376 ? -26.841 -27.156 -4.301 1.00 91.81 376 VAL A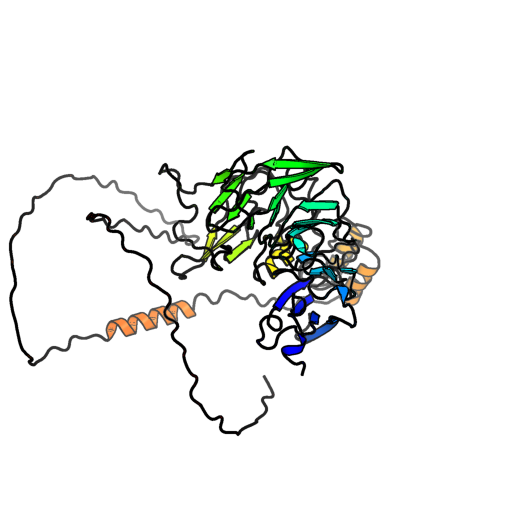 N 1
ATOM 2883 C CA . VAL A 1 376 ? -27.806 -27.776 -3.386 1.00 91.81 376 VAL A CA 1
ATOM 2884 C C . VAL A 1 376 ? -27.109 -28.417 -2.188 1.00 91.81 376 VAL A C 1
ATOM 2886 O O . VAL A 1 376 ? -26.521 -29.483 -2.304 1.00 91.81 376 VAL A O 1
ATOM 2889 N N . VAL A 1 377 ? -27.362 -27.910 -0.981 1.00 95.19 377 VAL A N 1
ATOM 2890 C CA . VAL A 1 377 ? -26.856 -28.546 0.247 1.00 95.19 377 VAL A CA 1
ATOM 2891 C C . VAL A 1 377 ? -27.608 -29.847 0.517 1.00 95.19 377 VAL A C 1
ATOM 2893 O O . VAL A 1 377 ? -28.785 -29.850 0.890 1.00 95.19 377 VAL A O 1
ATOM 2896 N N . ASN A 1 378 ? -26.952 -30.985 0.344 1.00 96.06 378 ASN A N 1
ATOM 2897 C CA . ASN A 1 378 ? -27.544 -32.304 0.471 1.00 96.06 378 ASN A CA 1
ATOM 2898 C C . ASN A 1 378 ? -26.549 -33.357 1.009 1.00 96.06 378 ASN A C 1
ATOM 2900 O O . ASN A 1 378 ? -25.559 -33.060 1.669 1.00 96.06 378 ASN A O 1
ATOM 2904 N N . ALA A 1 379 ? -26.870 -34.646 0.862 1.00 96.75 379 ALA A N 1
ATOM 2905 C CA . ALA A 1 379 ? -26.034 -35.725 1.399 1.00 96.75 379 ALA A CA 1
ATOM 2906 C C . ALA A 1 379 ? -24.706 -35.915 0.632 1.00 96.75 379 ALA A C 1
ATOM 2908 O O . ALA A 1 379 ? -23.794 -36.569 1.146 1.00 96.75 379 ALA A O 1
ATOM 2909 N N . ALA A 1 380 ? -24.602 -35.381 -0.587 1.00 95.19 380 ALA A N 1
ATOM 2910 C CA . ALA A 1 380 ? -23.366 -35.356 -1.357 1.00 95.19 380 ALA A CA 1
ATOM 2911 C C . ALA A 1 380 ? -22.313 -34.474 -0.671 1.00 95.19 380 ALA A C 1
ATOM 2913 O O . ALA A 1 380 ? -21.180 -34.919 -0.507 1.00 95.19 380 ALA A O 1
ATOM 2914 N N . ASP A 1 381 ? -22.704 -33.319 -0.138 1.00 95.25 381 ASP A N 1
ATOM 2915 C CA . ASP A 1 381 ? -21.811 -32.411 0.594 1.00 95.25 381 ASP A CA 1
ATOM 2916 C C . ASP A 1 381 ? -21.281 -33.035 1.877 1.00 95.25 381 ASP A C 1
ATOM 2918 O O . ASP A 1 381 ? -20.091 -32.967 2.172 1.00 95.25 381 ASP A O 1
ATOM 2922 N N . TYR A 1 382 ? -22.133 -33.773 2.595 1.00 95.69 382 TYR A N 1
ATOM 2923 C CA . TYR A 1 382 ? -21.695 -34.555 3.753 1.00 95.69 382 TYR A CA 1
ATOM 2924 C C . TYR A 1 382 ? -20.598 -35.567 3.396 1.00 95.69 382 TYR A C 1
ATOM 2926 O O . TYR A 1 382 ? -19.768 -35.912 4.235 1.00 95.69 382 TYR A O 1
ATOM 2934 N N . THR A 1 383 ? -20.598 -36.073 2.159 1.00 96.25 383 THR A N 1
ATOM 2935 C CA . THR A 1 383 ? -19.544 -36.976 1.690 1.00 96.25 383 THR A CA 1
ATOM 2936 C C . THR A 1 383 ? -18.232 -36.223 1.510 1.00 96.25 383 THR A C 1
ATOM 2938 O O . THR A 1 3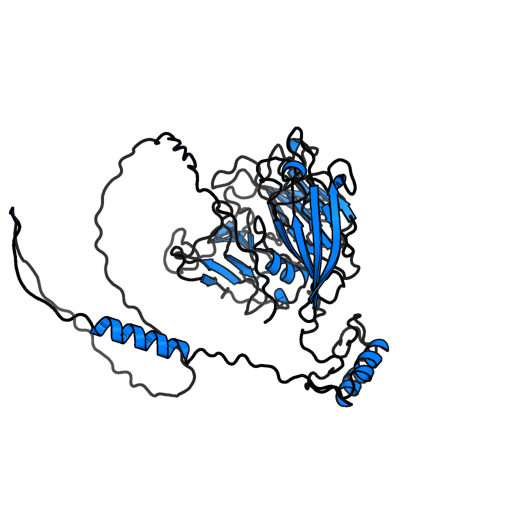83 ? -17.215 -36.736 1.963 1.00 96.25 383 THR A O 1
ATOM 2941 N N . VAL A 1 384 ? -18.265 -35.005 0.952 1.00 94.25 384 VAL A N 1
ATOM 2942 C CA . VAL A 1 384 ? -17.081 -34.133 0.864 1.00 94.25 384 VAL A CA 1
ATOM 2943 C C . VAL A 1 384 ? -16.538 -33.854 2.264 1.00 94.25 384 VAL A C 1
ATOM 2945 O O . VAL A 1 384 ? -15.394 -34.200 2.533 1.00 94.25 384 VAL A O 1
ATOM 2948 N N . TYR A 1 385 ? -17.391 -33.380 3.179 1.00 96.69 385 TYR A N 1
ATOM 2949 C CA . TYR A 1 385 ? -17.058 -33.154 4.589 1.00 96.69 385 TYR A CA 1
ATOM 2950 C C . TYR A 1 385 ? -16.394 -34.359 5.257 1.00 96.69 385 TYR A C 1
ATOM 2952 O O . TYR A 1 385 ? -15.330 -34.261 5.861 1.00 96.69 385 TYR A O 1
ATOM 2960 N N . ARG A 1 386 ? -17.027 -35.530 5.164 1.00 97.00 386 ARG A N 1
ATOM 2961 C CA . ARG A 1 386 ? -16.524 -36.738 5.820 1.00 97.00 386 ARG A CA 1
ATOM 2962 C C . ARG A 1 386 ? -15.184 -37.177 5.232 1.00 97.00 386 ARG A C 1
ATOM 2964 O O . ARG A 1 386 ? -14.348 -37.692 5.971 1.00 97.00 386 ARG A O 1
ATOM 2971 N N . ASP A 1 387 ? -15.010 -37.036 3.922 1.00 95.94 387 ASP A N 1
ATOM 2972 C CA . ASP A 1 387 ? -13.806 -37.481 3.226 1.00 95.94 387 ASP A CA 1
ATOM 2973 C C . ASP A 1 387 ? -12.626 -36.511 3.443 1.00 95.94 387 ASP A C 1
ATOM 2975 O O . ASP A 1 387 ? -11.476 -36.943 3.346 1.00 95.94 387 ASP A O 1
ATOM 2979 N N . SER A 1 388 ? -12.890 -35.249 3.803 1.00 94.44 388 SER A N 1
ATOM 2980 C CA . SER A 1 388 ? -11.878 -34.253 4.183 1.00 94.44 388 SER A CA 1
ATOM 2981 C C . SER A 1 388 ? -11.746 -34.006 5.693 1.00 94.44 388 SER A C 1
ATOM 2983 O O . SER A 1 388 ? -10.882 -33.229 6.086 1.00 94.44 388 SER A O 1
ATOM 2985 N N . LEU A 1 389 ? -12.524 -34.677 6.553 1.00 96.31 389 LEU A N 1
ATOM 2986 C CA . LEU A 1 389 ? -12.513 -34.465 8.007 1.00 96.31 389 LEU A CA 1
ATOM 2987 C C . LEU A 1 389 ? -11.098 -34.550 8.613 1.00 96.31 389 LEU A C 1
ATOM 2989 O O . LEU A 1 389 ? -10.440 -35.592 8.567 1.00 96.31 389 LEU A O 1
ATOM 2993 N N . GLY A 1 390 ? -10.672 -33.457 9.243 1.00 94.12 390 GLY A N 1
ATOM 2994 C CA . GLY A 1 390 ? -9.360 -33.244 9.849 1.00 94.12 390 GLY A CA 1
ATOM 2995 C C . GLY A 1 390 ? -8.305 -32.670 8.899 1.00 94.12 390 GLY A C 1
ATOM 2996 O O . GLY A 1 390 ? -7.149 -32.550 9.303 1.00 94.12 390 GLY A O 1
ATOM 2997 N N . SER A 1 391 ? -8.654 -32.361 7.647 1.00 90.12 391 SER A N 1
ATOM 2998 C CA . SER A 1 391 ? -7.722 -31.779 6.681 1.00 90.12 391 SER A CA 1
ATOM 2999 C C . SER A 1 391 ? -7.502 -30.289 6.937 1.00 90.12 391 SER A C 1
ATOM 3001 O O . SER A 1 391 ? -8.455 -29.559 7.182 1.00 90.12 391 SER A O 1
ATOM 3003 N N . GLN A 1 392 ? -6.242 -29.863 6.827 1.00 87.06 392 GLN A N 1
ATOM 3004 C CA . GLN A 1 392 ? -5.802 -28.460 6.784 1.00 87.06 392 GLN A CA 1
ATOM 3005 C C . GLN A 1 392 ? -5.307 -28.063 5.379 1.00 87.06 392 GLN A C 1
ATOM 3007 O O . GLN A 1 392 ? -4.853 -26.949 5.163 1.00 87.06 392 GLN A O 1
ATOM 3012 N N . GLU A 1 393 ? -5.360 -28.996 4.422 1.00 79.19 393 GLU A N 1
ATOM 3013 C CA . GLU A 1 393 ? -4.893 -28.797 3.042 1.00 79.19 393 GLU A CA 1
ATOM 3014 C C . GLU A 1 393 ? -6.068 -28.843 2.056 1.00 79.19 393 GLU A C 1
ATOM 3016 O O . GLU A 1 393 ? -6.186 -28.010 1.164 1.00 79.19 393 GLU A O 1
ATOM 3021 N N . ASN A 1 394 ? -6.968 -29.819 2.216 1.00 84.56 394 ASN A N 1
ATOM 3022 C CA . ASN A 1 394 ? -8.192 -29.933 1.433 1.00 84.56 394 ASN A CA 1
ATOM 3023 C C . ASN A 1 394 ? -9.357 -29.291 2.191 1.00 84.56 394 ASN A C 1
ATOM 3025 O O . ASN A 1 394 ? -10.118 -29.973 2.883 1.00 84.56 394 ASN A O 1
ATOM 3029 N N . LEU A 1 395 ? -9.493 -27.980 2.019 1.00 85.44 395 LEU A N 1
ATOM 3030 C CA . LEU A 1 395 ? -10.494 -27.146 2.685 1.00 85.44 395 LEU A CA 1
ATOM 3031 C C . LEU A 1 395 ? -11.828 -27.061 1.920 1.00 85.44 395 LEU A C 1
ATOM 3033 O O . LEU A 1 395 ? -12.649 -26.197 2.200 1.00 85.44 395 LEU A O 1
ATOM 3037 N N . ALA A 1 396 ? -12.097 -27.983 0.985 1.00 84.19 396 ALA A N 1
ATOM 3038 C CA . ALA A 1 396 ? -13.341 -27.995 0.200 1.00 84.19 396 ALA A CA 1
ATOM 3039 C C . ALA A 1 396 ? -14.621 -28.101 1.053 1.00 84.19 396 ALA A C 1
ATOM 3041 O O . ALA A 1 396 ? -15.705 -27.764 0.587 1.00 84.19 396 ALA A O 1
ATOM 3042 N N . ALA A 1 397 ? -14.499 -28.591 2.290 1.00 90.75 397 ALA A N 1
ATOM 3043 C CA . ALA A 1 397 ? -15.597 -28.651 3.247 1.00 90.75 397 ALA A CA 1
ATOM 3044 C C . ALA A 1 397 ? -15.360 -27.812 4.506 1.00 90.75 397 ALA A C 1
ATOM 3046 O O . ALA A 1 397 ? -16.025 -28.054 5.507 1.00 90.75 397 ALA A O 1
ATOM 3047 N N . ASP A 1 398 ? -14.424 -26.862 4.470 1.00 89.06 398 ASP A N 1
ATOM 3048 C CA . ASP A 1 398 ? -14.260 -25.871 5.533 1.00 89.06 398 ASP A CA 1
ATOM 3049 C C . ASP A 1 398 ? -15.307 -24.765 5.327 1.00 89.06 398 ASP A C 1
ATOM 3051 O O . ASP A 1 398 ? -15.065 -23.747 4.683 1.00 89.06 398 ASP A O 1
ATOM 3055 N N . GLY A 1 399 ? -16.535 -25.034 5.775 1.00 87.00 399 GLY A N 1
ATOM 3056 C CA . GLY A 1 399 ? -17.648 -24.088 5.697 1.00 87.00 399 GLY A CA 1
ATOM 3057 C C . GLY A 1 399 ? -17.677 -23.082 6.842 1.00 87.00 399 GLY A C 1
ATOM 3058 O O . GLY A 1 399 ? -18.450 -22.127 6.782 1.00 87.00 399 GLY A O 1
ATOM 3059 N N . SER A 1 400 ? -16.911 -23.327 7.903 1.00 86.81 400 SER A N 1
ATOM 3060 C CA . SER A 1 400 ? -16.701 -22.395 9.006 1.00 86.81 400 SER A CA 1
ATOM 3061 C C . SER A 1 400 ? -15.584 -21.390 8.709 1.00 86.81 400 SER A C 1
ATOM 3063 O O . SER A 1 400 ? -15.571 -20.321 9.320 1.00 86.81 400 SER A O 1
ATOM 3065 N N . HIS A 1 401 ? -14.734 -21.702 7.725 1.00 83.00 401 HIS A N 1
ATOM 3066 C CA . HIS A 1 401 ? -13.603 -20.909 7.251 1.00 83.00 401 HIS A CA 1
ATOM 3067 C C . HIS A 1 401 ? -12.546 -20.693 8.340 1.00 83.00 401 HIS A C 1
ATOM 3069 O O . HIS A 1 401 ? -12.028 -19.590 8.503 1.00 83.00 401 HIS A O 1
ATOM 3075 N N . ASN A 1 402 ? -12.259 -21.734 9.126 1.00 81.38 402 ASN A N 1
ATOM 3076 C CA . ASN A 1 402 ? -11.289 -21.686 10.226 1.00 81.38 402 ASN A CA 1
ATOM 3077 C C . ASN A 1 402 ? -9.932 -22.336 9.872 1.00 81.38 402 ASN A C 1
ATOM 3079 O O . ASN A 1 402 ? -9.065 -22.465 10.741 1.00 81.38 402 ASN A O 1
ATOM 3083 N N . GLY A 1 403 ? -9.749 -22.766 8.619 1.00 82.50 403 GLY A N 1
ATOM 3084 C CA . GLY A 1 403 ? -8.534 -23.402 8.116 1.00 82.50 403 GLY A CA 1
ATOM 3085 C C . GLY A 1 403 ? -8.434 -24.900 8.418 1.00 82.50 403 GLY A C 1
ATOM 3086 O O . GLY A 1 403 ? -7.377 -25.501 8.203 1.00 82.50 403 GLY A O 1
ATOM 3087 N N . VAL A 1 404 ? -9.493 -25.535 8.932 1.00 89.94 404 VAL A N 1
ATOM 3088 C CA . VAL A 1 404 ? -9.520 -26.976 9.201 1.00 89.94 404 VAL A CA 1
ATOM 3089 C C . VAL A 1 404 ? -10.921 -27.557 9.042 1.00 89.94 404 VAL A C 1
ATOM 3091 O O . VAL A 1 404 ? -11.873 -27.098 9.648 1.00 89.94 404 VAL A O 1
ATOM 3094 N N . VAL A 1 405 ? -11.045 -28.665 8.309 1.00 92.88 405 VAL A N 1
ATOM 3095 C CA . VAL A 1 405 ? -12.337 -29.361 8.217 1.00 92.88 405 VAL A CA 1
ATOM 3096 C C . VAL A 1 405 ? -12.623 -30.106 9.526 1.00 92.88 405 VAL A C 1
ATOM 3098 O O . VAL A 1 405 ? -12.010 -31.143 9.792 1.00 92.88 405 VAL A O 1
ATOM 3101 N N . ASP A 1 406 ? -13.554 -29.637 10.349 1.00 96.00 406 ASP A N 1
ATOM 3102 C CA . ASP A 1 406 ? -13.830 -30.167 11.681 1.00 96.00 406 ASP A CA 1
ATOM 3103 C C . ASP A 1 406 ? -15.327 -30.230 12.064 1.00 96.00 406 ASP A C 1
ATOM 3105 O O . ASP A 1 406 ? -16.221 -30.451 11.249 1.00 96.00 406 ASP A O 1
ATOM 3109 N N . GLN A 1 407 ? -15.641 -30.232 13.358 1.00 96.88 407 GLN A N 1
ATOM 3110 C CA . GLN A 1 407 ? -17.022 -30.369 13.809 1.00 96.88 407 GLN A CA 1
ATOM 3111 C C . GLN A 1 407 ? -17.875 -29.133 13.486 1.00 96.88 407 GLN A C 1
ATOM 3113 O O . GLN A 1 407 ? -19.093 -29.294 13.351 1.00 96.88 407 GLN A O 1
ATOM 3118 N N . ASP A 1 408 ? -17.277 -27.951 13.363 1.00 95.38 408 ASP A N 1
ATOM 3119 C CA . ASP A 1 408 ? -17.987 -26.702 13.102 1.00 95.38 408 ASP A CA 1
ATOM 3120 C C . ASP A 1 408 ? -18.498 -26.653 11.656 1.00 95.38 408 ASP A C 1
ATOM 3122 O O . ASP A 1 408 ? -19.640 -26.251 11.421 1.00 95.38 408 ASP A O 1
ATOM 3126 N N . ASP A 1 409 ? -17.773 -27.243 10.708 1.00 94.75 409 ASP A N 1
ATOM 3127 C CA . ASP A 1 409 ? -18.230 -27.390 9.321 1.00 94.75 409 ASP A CA 1
ATOM 3128 C C . ASP A 1 409 ? -19.441 -28.304 9.196 1.00 94.75 409 ASP A C 1
ATOM 3130 O O . ASP A 1 409 ? -20.423 -28.005 8.516 1.00 94.75 409 ASP A O 1
ATOM 3134 N N . TYR A 1 410 ? -19.456 -29.403 9.950 1.00 95.81 410 TYR A N 1
ATOM 3135 C CA . TYR A 1 410 ? -20.658 -30.224 10.016 1.00 95.81 410 TYR A CA 1
ATOM 3136 C C . TYR A 1 410 ? -21.873 -29.418 10.492 1.00 95.81 410 TYR A C 1
ATOM 3138 O O . TYR A 1 410 ? -22.990 -29.683 10.038 1.00 95.81 410 TYR A O 1
ATOM 3146 N N . LEU A 1 411 ? -21.691 -28.459 11.411 1.00 96.75 411 LEU A N 1
ATOM 3147 C CA . LEU A 1 411 ? -22.783 -27.590 11.851 1.00 96.75 411 LEU A CA 1
ATOM 3148 C C . LEU A 1 411 ? -23.241 -26.681 10.707 1.00 96.75 411 LEU A C 1
ATOM 3150 O O . LEU A 1 411 ? -24.449 -26.580 10.500 1.00 96.75 411 LEU A O 1
ATOM 3154 N N . VAL A 1 412 ? -22.315 -26.120 9.923 1.00 94.25 412 VAL A N 1
ATOM 3155 C CA . VAL A 1 412 ? -22.631 -25.320 8.727 1.00 94.25 412 VAL A CA 1
ATOM 3156 C C . VAL A 1 412 ? -23.444 -26.134 7.720 1.00 94.25 412 VAL A C 1
ATOM 3158 O O . VAL A 1 412 ? -24.536 -25.713 7.335 1.00 94.25 412 VAL A O 1
ATOM 3161 N N . TRP A 1 413 ? -22.988 -27.331 7.348 1.00 96.00 413 TRP A N 1
ATOM 3162 C CA . TRP A 1 413 ? -23.742 -28.224 6.465 1.00 96.00 413 TRP A CA 1
ATOM 3163 C C . TRP A 1 413 ? -25.121 -28.584 7.030 1.00 96.00 413 TRP A C 1
ATOM 3165 O O . TRP A 1 413 ? -26.135 -28.493 6.335 1.00 96.00 413 TRP A O 1
ATOM 3175 N N . ARG A 1 414 ? -25.185 -28.981 8.307 1.00 96.94 414 ARG A N 1
ATOM 3176 C CA . ARG A 1 414 ? -26.431 -29.407 8.960 1.00 96.94 414 ARG A CA 1
ATOM 3177 C C . ARG A 1 414 ? -27.456 -28.279 8.979 1.00 96.94 414 ARG A C 1
ATOM 3179 O O . ARG A 1 414 ? -28.636 -28.531 8.736 1.00 96.94 414 ARG A O 1
ATOM 3186 N N . ASP A 1 415 ? -27.015 -27.071 9.302 1.00 96.25 415 ASP A N 1
ATOM 3187 C CA . ASP A 1 415 ? -27.892 -25.915 9.473 1.00 96.25 415 ASP A CA 1
ATOM 3188 C C . ASP A 1 415 ? -28.412 -25.390 8.126 1.00 96.25 415 ASP A C 1
ATOM 3190 O O . ASP A 1 415 ? -29.483 -24.784 8.082 1.00 96.25 415 ASP A O 1
ATOM 3194 N N . ASN A 1 416 ? -27.725 -25.716 7.026 1.00 94.44 416 ASN A N 1
ATOM 3195 C CA . ASN A 1 416 ? -28.129 -25.376 5.663 1.00 94.44 416 ASN A CA 1
ATOM 3196 C C . ASN A 1 416 ? -28.703 -26.559 4.861 1.00 94.44 416 ASN A C 1
ATOM 3198 O O . ASN A 1 416 ? -29.058 -26.384 3.698 1.00 94.44 416 ASN A O 1
ATOM 3202 N N . TYR A 1 417 ? -28.845 -27.757 5.445 1.00 95.50 417 TYR A N 1
ATOM 3203 C CA . TYR A 1 417 ? -29.298 -28.945 4.713 1.00 95.50 417 TYR A CA 1
ATOM 3204 C C . TYR A 1 417 ? -30.651 -28.731 4.017 1.00 95.50 417 TYR A C 1
ATOM 3206 O O . TYR A 1 417 ? -31.670 -28.438 4.649 1.00 95.50 417 TYR A O 1
ATOM 3214 N N . GLY A 1 418 ? -30.672 -28.953 2.704 1.00 93.69 418 GLY A N 1
ATOM 3215 C CA . GLY A 1 418 ? -31.817 -28.736 1.825 1.00 93.69 418 GLY A CA 1
ATOM 3216 C C . GLY A 1 418 ? -31.909 -27.327 1.237 1.00 93.69 418 GLY A C 1
ATOM 3217 O O . GLY A 1 418 ? -32.859 -27.060 0.498 1.00 93.69 418 GLY A O 1
ATOM 3218 N N . ALA A 1 419 ? -30.968 -26.430 1.544 1.00 92.00 419 ALA A N 1
ATOM 3219 C CA . ALA A 1 419 ? -30.874 -25.138 0.882 1.00 92.00 419 ALA A CA 1
ATOM 3220 C C . ALA A 1 419 ? -30.467 -25.309 -0.590 1.00 92.00 419 ALA A C 1
ATOM 3222 O O . ALA A 1 419 ? -29.794 -26.268 -0.964 1.00 92.00 419 ALA A O 1
ATOM 3223 N N . THR A 1 420 ? -30.881 -24.362 -1.429 1.00 89.94 420 THR A N 1
ATOM 3224 C CA . THR A 1 420 ? -30.544 -24.317 -2.858 1.00 89.94 420 THR A CA 1
ATOM 3225 C C . THR A 1 420 ? -30.124 -22.906 -3.230 1.00 89.94 420 THR A C 1
ATOM 3227 O O . THR A 1 420 ? -30.790 -21.953 -2.809 1.00 89.94 420 THR A O 1
ATOM 3230 N N . ALA A 1 421 ? -29.087 -22.765 -4.050 1.00 80.81 421 ALA A N 1
ATOM 3231 C CA . ALA A 1 421 ? -28.643 -21.471 -4.538 1.00 80.81 421 ALA A CA 1
ATOM 3232 C C . ALA A 1 421 ? -29.782 -20.811 -5.331 1.00 80.81 421 ALA A C 1
ATOM 3234 O O . ALA A 1 421 ? -30.490 -21.461 -6.109 1.00 80.81 421 ALA A O 1
ATOM 3235 N N . ALA A 1 422 ? -29.994 -19.509 -5.123 1.00 67.56 422 ALA A N 1
ATOM 3236 C CA . ALA A 1 422 ? -30.897 -18.756 -5.983 1.00 67.56 422 ALA A CA 1
ATOM 3237 C C . ALA A 1 422 ? -30.363 -18.819 -7.426 1.00 67.56 422 ALA A C 1
ATOM 3239 O O . ALA A 1 422 ? -29.144 -18.810 -7.610 1.00 67.56 422 ALA A O 1
ATOM 3240 N N . PRO A 1 423 ? -31.230 -18.880 -8.457 1.00 55.41 423 PRO A N 1
ATOM 3241 C CA . PRO A 1 423 ? -30.763 -18.860 -9.834 1.00 55.41 423 PRO A CA 1
ATOM 3242 C C . PRO A 1 423 ? -29.882 -17.628 -10.026 1.00 55.41 423 PRO A C 1
ATOM 3244 O O . PRO A 1 423 ? -30.326 -16.499 -9.803 1.00 55.41 423 PRO A O 1
ATOM 3247 N N . SER A 1 424 ? -28.629 -17.860 -10.411 1.00 47.28 424 SER A N 1
ATOM 3248 C CA . SER A 1 424 ? -27.707 -16.793 -10.754 1.00 47.28 424 SER A CA 1
ATOM 3249 C C . SER A 1 424 ? -28.355 -15.956 -11.852 1.00 47.28 424 SER A C 1
ATOM 3251 O O . SER A 1 424 ? -28.743 -16.458 -12.912 1.00 47.28 424 SER A O 1
ATOM 3253 N N . VAL A 1 425 ? -28.530 -14.658 -11.595 1.00 36.09 425 VAL A N 1
ATOM 3254 C CA . VAL A 1 425 ? -28.859 -13.725 -12.668 1.00 36.09 425 VAL A CA 1
ATOM 3255 C C . VAL A 1 425 ? -27.602 -13.641 -13.517 1.00 36.09 425 VAL A C 1
ATOM 3257 O O . VAL A 1 425 ? -26.692 -12.869 -13.237 1.00 36.09 425 VAL A O 1
ATOM 3260 N N . SER A 1 426 ? -27.526 -14.486 -14.543 1.00 33.62 426 SER A N 1
ATOM 3261 C CA . SER A 1 426 ? -26.611 -14.263 -15.647 1.00 33.62 426 SER A CA 1
ATOM 3262 C C . SER A 1 426 ? -26.932 -12.874 -16.194 1.00 33.62 426 SER A C 1
ATOM 3264 O O . SER A 1 426 ? -27.979 -12.662 -16.811 1.00 33.62 426 SER A O 1
ATOM 3266 N N . LEU A 1 427 ? -26.036 -11.916 -15.962 1.00 37.47 427 LEU A N 1
ATOM 3267 C CA . LEU A 1 427 ? -25.891 -10.766 -16.842 1.00 37.47 427 LEU A CA 1
ATOM 3268 C C . LEU A 1 427 ? -25.401 -11.318 -18.183 1.00 37.47 427 LEU A C 1
ATOM 3270 O O . LEU A 1 427 ? -24.224 -11.253 -18.524 1.00 37.47 427 LEU A O 1
ATOM 3274 N N . ALA A 1 428 ? -26.313 -11.925 -18.940 1.00 33.97 428 ALA A N 1
ATOM 3275 C CA . ALA A 1 428 ? -26.114 -12.114 -20.357 1.00 33.97 428 ALA A CA 1
ATOM 3276 C C . ALA A 1 428 ? -25.900 -10.712 -20.924 1.00 33.97 428 ALA A C 1
ATOM 3278 O O . ALA A 1 428 ? -26.774 -9.852 -20.789 1.00 33.97 428 ALA A O 1
ATOM 3279 N N . ALA A 1 429 ? -24.719 -10.473 -21.491 1.00 37.56 429 ALA A N 1
ATOM 3280 C CA . ALA A 1 429 ? -24.369 -9.213 -22.112 1.00 37.56 429 ALA A CA 1
ATOM 3281 C C . ALA A 1 429 ? -25.505 -8.767 -23.046 1.00 37.56 429 ALA A C 1
ATOM 3283 O O . ALA A 1 429 ? -25.709 -9.329 -24.123 1.00 37.56 429 ALA A O 1
ATOM 3284 N N . THR A 1 430 ? -26.248 -7.732 -22.659 1.00 35.91 430 THR A N 1
ATOM 3285 C CA . THR A 1 430 ? -27.156 -7.016 -23.557 1.00 35.91 430 THR A CA 1
ATOM 3286 C C . THR A 1 430 ? -26.330 -6.120 -24.479 1.00 35.91 430 THR A C 1
ATOM 3288 O O . THR A 1 430 ? -26.535 -4.917 -24.536 1.00 35.91 430 THR A O 1
ATOM 3291 N N . SER A 1 431 ? -25.362 -6.687 -25.203 1.00 46.38 431 SER A N 1
ATOM 3292 C CA . SER A 1 431 ? -24.504 -5.941 -26.130 1.00 46.38 431 SER A CA 1
ATOM 3293 C C . SER A 1 431 ? -25.063 -5.863 -27.555 1.00 46.38 431 SER A C 1
ATOM 3295 O O . SER A 1 431 ? -24.469 -5.214 -28.410 1.00 46.38 431 SER A O 1
ATOM 3297 N N . SER A 1 432 ? -26.226 -6.457 -27.842 1.00 50.84 432 SER A N 1
ATOM 3298 C CA . SER A 1 432 ? -26.767 -6.512 -29.210 1.00 50.84 432 SER A CA 1
ATOM 3299 C C . SER A 1 432 ? -27.933 -5.557 -29.497 1.00 50.84 432 SER A C 1
ATOM 3301 O O . SER A 1 432 ? -28.188 -5.259 -30.663 1.00 50.84 432 SER A O 1
ATOM 3303 N N . ALA A 1 433 ? -28.621 -5.021 -28.481 1.00 40.53 433 ALA A N 1
ATOM 3304 C CA . ALA A 1 433 ? -29.783 -4.149 -28.697 1.00 40.53 433 ALA A CA 1
ATOM 3305 C C . ALA A 1 433 ? -29.432 -2.649 -28.736 1.00 40.53 433 ALA A C 1
ATOM 3307 O O . ALA A 1 433 ? -29.987 -1.912 -29.550 1.00 40.53 433 ALA A O 1
ATOM 3308 N N . GLU A 1 434 ? -28.483 -2.185 -27.917 1.00 43.03 434 GLU A N 1
ATOM 3309 C CA . GLU A 1 434 ? -28.143 -0.752 -27.843 1.00 43.03 434 GLU A CA 1
ATOM 3310 C C . GLU A 1 434 ? -27.258 -0.282 -29.009 1.00 43.03 434 GLU A C 1
ATOM 3312 O O . GLU A 1 434 ? -27.445 0.827 -29.515 1.00 43.03 434 GLU A O 1
ATOM 3317 N N . HIS A 1 435 ? -26.395 -1.155 -29.544 1.00 42.69 435 HIS A N 1
ATOM 3318 C CA . HIS A 1 435 ? -25.602 -0.850 -30.743 1.00 42.69 435 HIS A CA 1
ATOM 3319 C C . HIS A 1 435 ? -26.475 -0.685 -32.001 1.00 42.69 435 HIS A C 1
ATOM 3321 O O . HIS A 1 435 ? -26.212 0.183 -32.833 1.00 42.69 435 HIS A O 1
ATOM 3327 N N . ALA A 1 436 ? -27.568 -1.449 -32.119 1.00 42.88 436 ALA A N 1
ATOM 3328 C CA . ALA A 1 436 ? -28.485 -1.347 -33.256 1.00 42.88 436 ALA A CA 1
ATOM 3329 C C . ALA A 1 436 ? -29.288 -0.030 -33.257 1.00 42.88 436 ALA A C 1
ATOM 3331 O O . ALA A 1 436 ? -29.612 0.501 -34.321 1.00 42.88 436 ALA A O 1
ATOM 3332 N N . ILE A 1 437 ? -29.577 0.531 -32.076 1.00 48.19 437 ILE A N 1
ATOM 3333 C CA . ILE A 1 437 ? -30.327 1.788 -31.932 1.00 48.19 437 ILE A CA 1
ATOM 3334 C C . ILE A 1 437 ? -29.412 3.004 -32.164 1.00 48.19 437 ILE A C 1
ATOM 3336 O O . ILE A 1 437 ? -29.847 3.990 -32.765 1.00 48.19 437 ILE A O 1
ATOM 3340 N N . ALA A 1 438 ? -28.137 2.926 -31.767 1.00 44.47 438 ALA A N 1
ATOM 3341 C CA . ALA A 1 438 ? -27.150 3.981 -32.011 1.00 44.47 438 ALA A CA 1
ATOM 3342 C C . ALA A 1 438 ? -26.768 4.102 -33.501 1.00 44.47 438 ALA A C 1
ATOM 3344 O O . ALA A 1 438 ? -26.720 5.211 -34.038 1.00 44.47 438 ALA A O 1
ATOM 3345 N N . SER A 1 439 ? -26.586 2.978 -34.208 1.00 45.94 439 SER A N 1
ATOM 3346 C CA . SER A 1 439 ? -26.275 2.989 -35.647 1.00 45.94 439 SER A CA 1
ATOM 3347 C C . SER A 1 439 ? -27.448 3.456 -36.520 1.00 45.94 439 SER A C 1
ATOM 3349 O O . SER A 1 439 ? -27.224 4.078 -37.557 1.00 45.94 439 SER A O 1
ATOM 3351 N N . ALA A 1 440 ? -28.697 3.218 -36.100 1.00 46.34 440 ALA A N 1
ATOM 3352 C CA . ALA A 1 440 ? -29.877 3.698 -36.822 1.00 46.34 440 ALA A CA 1
ATOM 3353 C C . ALA A 1 440 ? -30.063 5.224 -36.712 1.00 46.34 440 ALA A C 1
ATOM 3355 O O . ALA A 1 440 ? -30.463 5.863 -37.684 1.00 46.34 440 ALA A O 1
ATOM 3356 N N . ARG A 1 441 ? -29.717 5.827 -35.563 1.00 45.72 441 ARG A N 1
ATOM 3357 C CA . ARG A 1 441 ? -29.831 7.283 -35.355 1.00 45.72 441 ARG A CA 1
ATOM 3358 C C . ARG A 1 441 ? -28.774 8.091 -36.113 1.00 45.72 441 ARG A C 1
ATOM 3360 O O . ARG A 1 441 ? -29.091 9.160 -36.622 1.00 45.72 441 ARG A O 1
ATOM 3367 N N . LEU A 1 442 ? -27.561 7.557 -36.273 1.00 45.47 442 LEU A N 1
ATOM 3368 C CA . LEU A 1 442 ? -26.504 8.202 -37.067 1.00 45.47 442 LEU A CA 1
ATOM 3369 C C . LEU A 1 442 ? -26.777 8.155 -38.584 1.00 45.47 442 LEU A C 1
ATOM 3371 O O . LEU A 1 442 ? -26.346 9.045 -39.316 1.00 45.47 442 LEU A O 1
ATOM 3375 N N . ALA A 1 443 ? -27.532 7.158 -39.060 1.00 45.41 443 ALA A N 1
ATOM 3376 C CA . ALA A 1 443 ? -27.925 7.051 -40.467 1.00 45.41 443 ALA A CA 1
ATOM 3377 C C . ALA A 1 443 ? -29.072 8.009 -40.857 1.00 45.41 443 ALA A C 1
ATOM 3379 O O . ALA A 1 443 ? -29.114 8.472 -41.997 1.00 45.41 443 ALA A O 1
ATOM 3380 N N . GLU A 1 444 ? -29.981 8.349 -39.932 1.00 45.75 444 GLU A N 1
ATOM 3381 C CA . GLU A 1 444 ? -31.034 9.351 -40.182 1.00 45.75 444 GLU A CA 1
ATOM 3382 C C . GLU A 1 444 ? -30.492 10.791 -40.177 1.00 45.75 444 GLU A C 1
ATOM 3384 O O . GLU A 1 444 ? -30.954 11.621 -40.963 1.00 45.75 444 GLU A O 1
ATOM 3389 N N . GLU A 1 445 ? -29.469 11.094 -39.369 1.00 46.00 445 GLU A N 1
ATOM 3390 C CA . GLU A 1 445 ? -28.903 12.449 -39.271 1.00 46.00 445 GLU A CA 1
ATOM 3391 C C . GLU A 1 445 ? -27.996 12.810 -40.469 1.00 46.00 445 GLU A C 1
ATOM 3393 O O . GLU A 1 445 ? -27.937 13.970 -40.880 1.00 46.00 445 GLU A O 1
ATOM 3398 N N . SER A 1 446 ? -27.382 11.819 -41.132 1.00 43.16 446 SER A N 1
ATOM 3399 C CA . SER A 1 446 ? -26.605 12.034 -42.368 1.00 43.16 446 SER A CA 1
ATOM 3400 C C . SER A 1 446 ? -27.471 12.168 -43.634 1.00 43.16 446 SER A C 1
ATOM 3402 O O . SER A 1 446 ? -26.964 12.590 -44.676 1.00 43.16 446 SER A O 1
ATOM 3404 N N . ALA A 1 447 ? -28.760 11.817 -43.576 1.00 42.16 447 ALA A N 1
ATOM 3405 C CA . ALA A 1 447 ? -29.679 11.869 -44.717 1.00 42.16 447 ALA A CA 1
ATOM 3406 C C . ALA A 1 447 ? -30.476 13.190 -44.811 1.00 42.16 447 ALA A C 1
ATOM 3408 O O . ALA A 1 447 ? -31.193 13.406 -45.790 1.00 42.16 447 ALA A O 1
ATOM 3409 N N . ALA A 1 448 ? -30.342 14.093 -43.831 1.00 39.72 448 ALA A N 1
ATOM 3410 C CA . ALA A 1 448 ? -31.136 15.323 -43.730 1.00 39.72 448 ALA A CA 1
ATOM 3411 C C . ALA A 1 448 ? -30.484 16.590 -44.331 1.00 39.72 448 ALA A C 1
ATOM 3413 O O . ALA A 1 448 ? -31.051 17.677 -44.216 1.00 39.72 448 ALA A O 1
ATOM 3414 N N . ILE A 1 449 ? -29.336 16.491 -45.014 1.00 38.75 449 ILE A N 1
ATOM 3415 C CA . ILE A 1 449 ? -28.693 17.649 -45.661 1.00 38.75 449 ILE A CA 1
ATOM 3416 C C . ILE A 1 449 ? -28.913 17.592 -47.179 1.00 38.75 449 ILE A C 1
ATOM 3418 O O . ILE A 1 449 ? -28.108 17.052 -47.935 1.00 38.75 449 ILE A O 1
ATOM 3422 N N . ALA A 1 450 ? -30.024 18.174 -47.635 1.00 35.53 450 ALA A N 1
ATOM 3423 C CA . ALA A 1 450 ? -30.246 18.511 -49.043 1.00 35.53 450 ALA A CA 1
ATOM 3424 C C . ALA A 1 450 ? -29.686 19.919 -49.355 1.00 35.53 450 ALA A C 1
ATOM 3426 O O . ALA A 1 450 ? -29.740 20.802 -48.494 1.00 35.53 450 ALA A O 1
ATOM 3427 N N . PRO A 1 451 ? -29.173 20.181 -50.574 1.00 35.53 451 PRO A N 1
ATOM 3428 C CA . PRO A 1 451 ? -28.524 21.446 -50.891 1.00 35.53 451 PRO A CA 1
ATOM 3429 C C . PRO A 1 451 ? -29.576 22.522 -51.179 1.00 35.53 451 PRO A C 1
ATOM 3431 O O . PRO A 1 451 ? -30.367 22.397 -52.114 1.00 35.53 451 PRO A O 1
ATOM 3434 N N . VAL A 1 452 ? -29.566 23.616 -50.416 1.00 31.38 452 VAL A N 1
ATOM 3435 C CA . VAL A 1 452 ? -30.328 24.824 -50.758 1.00 31.38 452 VAL A CA 1
ATOM 3436 C C . VAL A 1 452 ? -29.366 25.851 -51.344 1.00 31.38 452 VAL A C 1
ATOM 3438 O O . VAL A 1 452 ? -28.537 26.426 -50.645 1.00 31.38 452 VAL A O 1
ATOM 3441 N N . GLY A 1 453 ? -29.471 26.065 -52.655 1.00 28.19 453 GLY A N 1
ATOM 3442 C CA . GLY A 1 453 ? -28.841 27.186 -53.343 1.00 28.19 453 GLY A CA 1
ATOM 3443 C C . GLY A 1 453 ? -29.714 28.443 -53.299 1.00 28.19 453 GLY A C 1
ATOM 3444 O O . GLY A 1 453 ? -30.934 28.352 -53.419 1.00 28.19 453 GLY A O 1
ATOM 3445 N N . GLY A 1 454 ? -29.075 29.618 -53.217 1.00 27.58 454 GLY A N 1
ATOM 3446 C CA . GLY A 1 454 ? -29.667 30.882 -53.668 1.00 27.58 454 GLY A CA 1
ATOM 3447 C C . GLY A 1 454 ? -29.398 32.139 -52.826 1.00 27.58 454 GLY A C 1
ATOM 3448 O O . GLY A 1 454 ? -30.124 32.403 -51.881 1.00 27.58 454 GLY A O 1
ATOM 3449 N N . LEU A 1 455 ? -28.479 32.978 -53.336 1.00 27.98 455 LEU A N 1
ATOM 3450 C CA . LEU A 1 455 ? -28.587 34.449 -53.492 1.00 27.98 455 LEU A CA 1
ATOM 3451 C C . LEU A 1 455 ? -28.431 35.413 -52.277 1.00 27.98 455 LEU A C 1
ATOM 3453 O O . LEU A 1 455 ? -29.387 35.684 -51.566 1.00 27.98 455 LEU A O 1
ATOM 3457 N N . VAL A 1 456 ? -27.262 36.091 -52.210 1.00 27.45 456 VAL A N 1
ATOM 3458 C CA . VAL A 1 456 ? -27.025 37.549 -52.490 1.00 27.45 456 VAL A CA 1
ATOM 3459 C C . VAL A 1 456 ? -26.090 38.306 -51.511 1.00 27.45 456 VAL A C 1
ATOM 3461 O O . VAL A 1 456 ? -26.396 38.512 -50.346 1.00 27.45 456 VAL A O 1
ATOM 3464 N N . SER A 1 457 ? -25.003 38.803 -52.131 1.00 26.80 457 SER A N 1
ATOM 3465 C CA . SER A 1 457 ? -24.160 40.013 -51.959 1.00 26.80 457 SER A CA 1
ATOM 3466 C C . SER A 1 457 ? -23.450 40.385 -50.651 1.00 26.80 457 SER A C 1
ATOM 3468 O O . SER A 1 457 ? -24.087 40.662 -49.641 1.00 26.80 457 SER A O 1
ATOM 3470 N N . GLY A 1 458 ? -22.146 40.676 -50.793 1.00 26.61 458 GLY A N 1
ATOM 3471 C CA . GLY A 1 458 ? -21.433 41.634 -49.942 1.00 26.61 458 GLY A CA 1
ATOM 3472 C C . GLY A 1 458 ? -19.909 41.695 -50.131 1.00 26.61 458 GLY A C 1
ATOM 3473 O O . GLY A 1 458 ? -19.206 41.176 -49.286 1.00 26.61 458 GLY A O 1
ATOM 3474 N N . TYR A 1 459 ? -19.455 42.357 -51.206 1.00 26.08 459 TYR A N 1
ATOM 3475 C CA . TYR A 1 459 ? -18.203 43.135 -51.377 1.00 26.08 459 TYR A CA 1
ATOM 3476 C C . TYR A 1 459 ? -16.775 42.564 -51.142 1.00 26.08 459 TYR A C 1
ATOM 3478 O O . TYR A 1 459 ? -16.455 42.071 -50.072 1.00 26.08 459 TYR A O 1
ATOM 3486 N N . ASP A 1 460 ? -15.940 42.825 -52.173 1.00 28.22 460 ASP A N 1
ATOM 3487 C CA . ASP A 1 460 ? -14.480 43.096 -52.264 1.00 28.22 460 ASP A CA 1
ATOM 3488 C C . ASP A 1 460 ? -13.468 42.130 -51.601 1.00 28.22 460 ASP A C 1
ATOM 3490 O O . ASP A 1 460 ? -13.607 41.758 -50.451 1.00 28.22 460 ASP A O 1
ATOM 3494 N N . SER A 1 461 ? -12.345 41.700 -52.192 1.00 28.86 461 SER A N 1
ATOM 3495 C CA . SER A 1 461 ? -11.609 42.056 -53.414 1.00 28.86 461 SER A CA 1
ATOM 3496 C C . SER A 1 461 ? -10.474 41.029 -53.660 1.00 28.86 461 SER A C 1
ATOM 3498 O O . SER A 1 461 ? -9.863 40.529 -52.722 1.00 28.86 461 SER A O 1
ATOM 3500 N N . VAL A 1 462 ? -10.215 40.766 -54.944 1.00 25.64 462 VAL A N 1
ATOM 3501 C CA . VAL A 1 462 ? -9.155 39.988 -55.655 1.00 25.64 462 VAL A CA 1
ATOM 3502 C C . VAL A 1 462 ? -7.695 40.356 -55.234 1.00 25.64 462 VAL A C 1
ATOM 3504 O O . VAL A 1 462 ? -7.543 41.428 -54.651 1.00 25.64 462 VAL A O 1
ATOM 3507 N N . PRO A 1 463 ? -6.603 39.617 -55.605 1.00 35.12 463 PRO A N 1
ATOM 3508 C CA . PRO A 1 463 ? -6.536 38.570 -56.632 1.00 35.12 463 PRO A CA 1
ATOM 3509 C C . PRO A 1 463 ? -5.689 37.301 -56.386 1.00 35.12 463 PRO A C 1
ATOM 3511 O O . PRO A 1 463 ? -4.792 37.221 -55.555 1.00 35.12 463 PRO A O 1
ATOM 3514 N N . ALA A 1 464 ? -5.989 36.331 -57.252 1.00 25.05 464 ALA A N 1
ATOM 3515 C CA . ALA A 1 464 ? -5.289 35.083 -57.510 1.00 25.05 464 ALA A CA 1
ATOM 3516 C C . ALA A 1 464 ? -3.895 35.254 -58.143 1.00 25.05 464 ALA A C 1
ATOM 3518 O O . ALA A 1 464 ? -3.655 36.182 -58.917 1.00 25.05 464 ALA A O 1
ATOM 3519 N N . LEU A 1 465 ? -3.043 34.249 -57.929 1.00 25.64 465 LEU A N 1
ATOM 3520 C CA . LEU A 1 465 ? -1.943 33.882 -58.819 1.00 25.64 465 LEU A CA 1
ATOM 3521 C C . LEU A 1 465 ? -2.063 32.387 -59.138 1.00 25.64 465 LEU A C 1
ATOM 3523 O O . LEU A 1 465 ? -2.032 31.541 -58.250 1.00 25.64 465 LEU A O 1
ATOM 3527 N N . ALA A 1 466 ? -2.251 32.099 -60.423 1.00 24.83 466 ALA A N 1
ATOM 3528 C CA . ALA A 1 466 ? -2.281 30.771 -61.014 1.00 24.83 466 ALA A CA 1
ATOM 3529 C C . ALA A 1 466 ? -0.988 30.543 -61.805 1.00 24.83 466 ALA A C 1
ATOM 3531 O O . ALA A 1 466 ? -0.585 31.425 -62.562 1.00 24.83 466 ALA A O 1
ATOM 3532 N N . ALA A 1 467 ? -0.392 29.361 -61.663 1.00 27.03 467 ALA A N 1
ATOM 3533 C CA . ALA A 1 467 ? 0.525 28.685 -62.592 1.00 27.03 467 ALA A CA 1
ATOM 3534 C C . ALA A 1 467 ? 0.950 27.371 -61.912 1.00 27.03 467 ALA A C 1
ATOM 3536 O O . ALA A 1 467 ? 1.095 27.357 -60.698 1.00 27.03 467 ALA A O 1
ATOM 3537 N N . SER A 1 468 ? 1.219 26.242 -62.549 1.00 25.12 468 SER A N 1
ATOM 3538 C CA . SER A 1 468 ? 0.947 25.666 -63.866 1.00 25.12 468 SER A CA 1
ATOM 3539 C C . SER A 1 468 ? 1.393 24.201 -63.736 1.00 25.12 468 SER A C 1
ATOM 3541 O O . SER A 1 468 ? 2.297 23.904 -62.961 1.00 25.12 468 SER A O 1
ATOM 3543 N N . ALA A 1 469 ? 0.737 23.309 -64.470 1.00 25.91 469 ALA A N 1
ATOM 3544 C CA . ALA A 1 469 ? 0.957 21.865 -64.498 1.00 25.91 469 ALA A CA 1
ATOM 3545 C C . ALA A 1 469 ? 2.415 21.422 -64.730 1.00 25.91 469 ALA A C 1
ATOM 3547 O O . ALA A 1 469 ? 3.140 22.104 -65.447 1.00 25.91 469 ALA A O 1
ATOM 3548 N N . GLU A 1 470 ? 2.762 20.224 -64.240 1.00 26.06 470 GLU A N 1
ATOM 3549 C CA . GLU A 1 470 ? 3.370 19.150 -65.047 1.00 26.06 470 GLU A CA 1
ATOM 3550 C C . GLU A 1 470 ? 3.366 17.804 -64.284 1.00 26.06 470 GLU A C 1
ATOM 3552 O O . GLU A 1 470 ? 3.899 17.683 -63.187 1.00 26.06 470 GLU A O 1
ATOM 3557 N N . GLU A 1 471 ? 2.730 16.796 -64.887 1.00 28.89 471 GLU A N 1
ATOM 3558 C CA . GLU A 1 471 ? 2.808 15.365 -64.551 1.00 28.89 471 GLU A CA 1
ATOM 3559 C C . GLU A 1 471 ? 3.936 14.708 -65.365 1.00 28.89 471 GLU A C 1
ATOM 3561 O O . GLU A 1 471 ? 4.164 15.112 -66.511 1.00 28.89 471 GLU A O 1
ATOM 3566 N N . PRO A 1 472 ? 4.526 13.601 -64.875 1.00 27.81 472 PRO A N 1
ATOM 3567 C CA . PRO A 1 472 ? 4.700 12.472 -65.786 1.00 27.81 472 PRO A CA 1
ATOM 3568 C C . PRO A 1 472 ? 4.376 11.091 -65.181 1.00 27.81 472 PRO A C 1
ATOM 3570 O O . PRO A 1 472 ? 5.044 10.574 -64.292 1.00 27.81 472 PRO A O 1
ATOM 3573 N N . ALA A 1 473 ? 3.361 10.481 -65.786 1.00 24.81 473 ALA A N 1
ATOM 3574 C CA . ALA A 1 473 ? 3.196 9.099 -66.244 1.00 24.81 473 ALA A CA 1
ATOM 3575 C C . ALA A 1 473 ? 4.236 7.977 -65.929 1.00 24.81 473 ALA A C 1
ATOM 3577 O O . ALA A 1 473 ? 5.319 7.930 -66.504 1.00 24.81 473 ALA A O 1
ATOM 3578 N N . VAL A 1 474 ? 3.724 6.964 -65.201 1.00 26.06 474 VAL A N 1
ATOM 3579 C CA . VAL A 1 474 ? 3.629 5.496 -65.479 1.00 26.06 474 VAL A CA 1
ATOM 3580 C C . VAL A 1 474 ? 4.906 4.628 -65.630 1.00 26.06 474 VAL A C 1
ATOM 3582 O O . VAL A 1 474 ? 5.694 4.808 -66.550 1.00 26.06 474 VAL A O 1
ATOM 3585 N N . THR A 1 475 ? 5.013 3.537 -64.844 1.00 23.70 475 THR A N 1
ATOM 3586 C CA . THR A 1 475 ? 4.926 2.102 -65.275 1.00 23.70 475 THR A CA 1
ATOM 3587 C C . THR A 1 475 ? 5.536 1.131 -64.250 1.00 23.70 475 THR A C 1
ATOM 3589 O O . THR A 1 475 ? 6.699 1.240 -63.886 1.00 23.70 475 THR A O 1
ATOM 3592 N N . GLY A 1 476 ? 4.765 0.120 -63.832 1.00 24.98 476 GLY A N 1
ATOM 3593 C CA . GLY A 1 476 ? 5.262 -0.999 -63.021 1.00 24.98 476 GLY A CA 1
ATOM 3594 C C . GLY A 1 476 ? 4.141 -1.920 -62.546 1.00 24.98 476 GLY A C 1
ATOM 3595 O O . GLY A 1 476 ? 3.544 -1.691 -61.505 1.00 24.98 476 GLY A O 1
ATOM 3596 N N . SER A 1 477 ? 3.820 -2.928 -63.356 1.00 23.91 477 SER A N 1
ATOM 3597 C CA . SER A 1 477 ? 2.744 -3.905 -63.155 1.00 23.91 477 SER A CA 1
ATOM 3598 C C . SER A 1 477 ? 3.149 -4.980 -62.135 1.00 23.91 477 SER A C 1
ATOM 3600 O O . SER A 1 477 ? 4.229 -5.554 -62.268 1.00 23.91 477 SER A O 1
ATOM 3602 N N . ALA A 1 478 ? 2.287 -5.279 -61.157 1.00 24.05 478 ALA A N 1
ATOM 3603 C CA . ALA A 1 478 ? 2.411 -6.449 -60.288 1.00 24.05 478 ALA A CA 1
ATOM 3604 C C . ALA A 1 478 ? 1.233 -7.406 -60.520 1.00 24.05 478 ALA A C 1
ATOM 3606 O O . ALA A 1 478 ? 0.075 -7.003 -60.618 1.00 24.05 478 ALA A O 1
ATOM 3607 N N . VAL A 1 479 ? 1.591 -8.677 -60.658 1.00 24.88 479 VAL A N 1
ATOM 3608 C CA . VAL A 1 479 ? 0.746 -9.831 -60.957 1.00 24.88 479 VAL A CA 1
ATOM 3609 C C . VAL A 1 479 ? -0.066 -10.202 -59.712 1.00 24.88 479 VAL A C 1
ATOM 3611 O O . VAL A 1 479 ? 0.515 -10.465 -58.663 1.00 24.88 479 VAL A O 1
ATOM 3614 N N . LEU A 1 480 ? -1.395 -10.246 -59.831 1.00 23.22 480 LEU A N 1
ATOM 3615 C CA . LEU A 1 480 ? -2.284 -10.828 -58.824 1.00 23.22 480 LEU A CA 1
ATOM 3616 C C . LEU A 1 480 ? -2.295 -12.352 -58.997 1.00 23.22 480 LEU A C 1
ATOM 3618 O O . LEU A 1 480 ? -2.632 -12.850 -60.071 1.00 23.22 480 LEU A O 1
ATOM 3622 N N . ALA A 1 481 ? -1.916 -13.081 -57.948 1.00 26.55 481 ALA A N 1
ATOM 3623 C CA . ALA A 1 481 ? -2.192 -14.504 -57.816 1.00 26.55 481 ALA A CA 1
ATOM 3624 C C . ALA A 1 481 ? -3.443 -14.673 -56.942 1.00 26.55 481 ALA A C 1
ATOM 3626 O O . ALA A 1 481 ? -3.490 -14.171 -55.820 1.00 26.55 481 ALA A O 1
ATOM 3627 N N . ASP A 1 482 ? -4.446 -15.355 -57.493 1.00 24.80 482 ASP A N 1
ATOM 3628 C CA . ASP A 1 482 ? -5.694 -15.727 -56.829 1.00 24.80 482 ASP A CA 1
ATOM 3629 C C . ASP A 1 482 ? -5.437 -16.613 -55.600 1.00 24.80 482 ASP A C 1
ATOM 3631 O O . ASP A 1 482 ? -4.756 -17.637 -55.693 1.00 24.80 482 ASP A O 1
ATOM 3635 N N . ALA A 1 483 ? -6.065 -16.275 -54.472 1.00 24.52 483 ALA A N 1
ATOM 3636 C CA . ALA A 1 483 ? -6.292 -17.199 -53.368 1.00 24.52 483 ALA A CA 1
ATOM 3637 C C . ALA A 1 483 ? -7.799 -17.273 -53.084 1.00 24.52 483 ALA A C 1
ATOM 3639 O O . ALA A 1 483 ? -8.437 -16.304 -52.678 1.00 24.52 483 ALA A O 1
ATOM 3640 N N . SER A 1 484 ? -8.365 -18.447 -53.352 1.00 24.61 484 SER A N 1
ATOM 3641 C CA . SER A 1 484 ? -9.751 -18.828 -53.096 1.00 24.61 484 SER A CA 1
ATOM 3642 C C . SER A 1 484 ? -10.013 -19.027 -51.599 1.00 24.61 484 SER A C 1
ATOM 3644 O O . SER A 1 484 ? -9.291 -19.780 -50.947 1.00 24.61 484 SER A O 1
ATOM 3646 N N . ILE A 1 485 ? -11.084 -18.420 -51.084 1.00 25.09 485 ILE A N 1
ATOM 3647 C CA . ILE A 1 485 ? -11.592 -18.621 -49.720 1.00 25.09 485 ILE A CA 1
ATOM 3648 C C . ILE A 1 485 ? -12.422 -19.912 -49.659 1.00 25.09 485 ILE A C 1
ATOM 3650 O O . ILE A 1 485 ? -13.390 -20.073 -50.403 1.00 25.09 485 ILE A O 1
ATOM 3654 N N . VAL A 1 486 ? -12.068 -20.803 -48.730 1.00 24.31 486 VAL A N 1
ATOM 3655 C CA . VAL A 1 486 ? -12.959 -21.827 -48.165 1.00 24.31 486 VAL A CA 1
ATOM 3656 C C . VAL A 1 486 ? -13.384 -21.305 -46.796 1.00 24.31 486 VAL A C 1
ATOM 3658 O O . VAL A 1 486 ? -12.540 -21.092 -45.933 1.00 24.31 486 VAL A O 1
ATOM 3661 N N . ALA A 1 487 ? -14.677 -21.043 -46.619 1.00 25.45 487 ALA A N 1
ATOM 3662 C CA . ALA A 1 487 ? -15.235 -20.587 -45.353 1.00 25.45 487 ALA A CA 1
ATOM 3663 C C . ALA A 1 487 ? -15.504 -21.786 -44.431 1.00 25.45 487 ALA A C 1
ATOM 3665 O O . ALA A 1 487 ? -16.242 -22.698 -44.807 1.00 25.45 487 ALA A O 1
ATOM 3666 N N . THR A 1 488 ? -14.954 -21.755 -43.219 1.00 28.30 488 THR A N 1
ATOM 3667 C CA . THR A 1 488 ? -15.481 -22.495 -42.068 1.00 28.30 488 THR A CA 1
ATOM 3668 C C . THR A 1 488 ? -15.994 -21.475 -41.065 1.00 28.30 488 THR A C 1
ATOM 3670 O O . THR A 1 488 ? -15.292 -20.541 -40.693 1.00 28.30 488 THR A O 1
ATOM 3673 N N . GLN A 1 489 ? -17.266 -21.630 -40.729 1.00 31.44 489 GLN A N 1
ATOM 3674 C CA . GLN A 1 489 ? -18.008 -20.857 -39.751 1.00 31.44 489 GLN A CA 1
ATOM 3675 C C . GLN A 1 489 ? -17.554 -21.323 -38.365 1.00 31.44 489 GLN A C 1
ATOM 3677 O O . GLN A 1 489 ? -17.737 -22.498 -38.085 1.00 31.44 489 GLN A O 1
ATOM 3682 N N . ASP A 1 490 ? -16.878 -20.460 -37.606 1.00 30.14 490 ASP A N 1
ATOM 3683 C CA . ASP A 1 490 ? -16.957 -20.329 -36.142 1.00 30.14 490 ASP A CA 1
ATOM 3684 C C . ASP A 1 490 ? -15.997 -19.209 -35.682 1.00 30.14 490 ASP A C 1
ATOM 3686 O O . ASP A 1 490 ? -14.874 -19.092 -36.166 1.00 30.14 490 ASP A O 1
ATOM 3690 N N . ASP A 1 491 ? -16.525 -18.364 -34.798 1.00 31.25 491 ASP A N 1
ATOM 3691 C CA . ASP A 1 491 ? -15.907 -17.315 -33.979 1.00 31.25 491 ASP A CA 1
ATOM 3692 C C . ASP A 1 491 ? -15.194 -16.130 -34.665 1.00 31.25 491 ASP A C 1
ATOM 3694 O O . ASP A 1 491 ? -14.126 -16.201 -35.270 1.00 31.25 491 ASP A O 1
ATOM 3698 N N . GLY A 1 492 ? -15.853 -14.973 -34.548 1.00 30.45 492 GLY A N 1
ATOM 3699 C CA . GLY A 1 492 ? -15.511 -13.722 -35.208 1.00 30.45 492 GLY A CA 1
ATOM 3700 C C . GLY A 1 492 ? -14.238 -13.068 -34.680 1.00 30.45 492 GLY A C 1
ATOM 3701 O O . GLY A 1 492 ? -14.234 -12.462 -33.613 1.00 30.45 492 GLY A O 1
ATOM 3702 N N . LEU A 1 493 ? -13.203 -13.078 -35.516 1.00 24.83 493 LEU A N 1
ATOM 3703 C CA . LEU A 1 493 ? -12.079 -12.150 -35.464 1.00 24.83 493 LEU A CA 1
ATOM 3704 C C . LEU A 1 493 ? -12.273 -11.111 -36.583 1.00 24.83 493 LEU A C 1
ATOM 3706 O O . LEU A 1 493 ? -12.142 -11.434 -37.766 1.00 24.83 493 LEU A O 1
ATOM 3710 N N . LEU A 1 494 ? -12.622 -9.865 -36.245 1.00 24.06 494 LEU A N 1
ATOM 3711 C CA . LEU A 1 494 ? -12.693 -8.784 -37.234 1.00 24.06 494 LEU A CA 1
ATOM 3712 C C . LEU A 1 494 ? -11.315 -8.113 -37.347 1.00 24.06 494 LEU A C 1
ATOM 3714 O O . LEU A 1 494 ? -10.972 -7.223 -36.576 1.00 24.06 494 LEU A O 1
ATOM 3718 N N . LEU A 1 495 ? -10.512 -8.564 -38.310 1.00 22.80 495 LEU A N 1
ATOM 3719 C CA . LEU A 1 495 ? -9.223 -7.966 -38.659 1.00 22.80 495 LEU A CA 1
ATOM 3720 C C . LEU A 1 495 ? -9.461 -6.716 -39.530 1.00 22.80 495 LEU A C 1
ATOM 3722 O O . LEU A 1 495 ? -9.841 -6.844 -40.695 1.00 22.80 495 LEU A O 1
ATOM 3726 N N . LEU A 1 496 ? -9.247 -5.508 -38.998 1.00 23.45 496 LEU A N 1
ATOM 3727 C CA . LEU A 1 496 ? -9.272 -4.277 -39.799 1.00 23.45 496 LEU A CA 1
ATOM 3728 C C . LEU A 1 496 ? -7.839 -3.885 -40.199 1.00 23.45 496 LEU A C 1
ATOM 3730 O O . LEU A 1 496 ? -7.088 -3.312 -39.416 1.00 23.45 496 LEU A O 1
ATOM 3734 N N . LEU A 1 497 ? -7.460 -4.205 -41.438 1.00 22.38 497 LEU A N 1
ATOM 3735 C CA . LEU A 1 497 ? -6.222 -3.743 -42.071 1.00 22.38 497 LEU A CA 1
ATOM 3736 C C . LEU A 1 497 ? -6.380 -2.279 -42.515 1.00 22.38 497 LEU A C 1
ATOM 3738 O O . LEU A 1 497 ? -7.087 -1.993 -43.481 1.00 22.38 497 LEU A O 1
ATOM 3742 N N . GLY A 1 498 ? -5.705 -1.356 -41.829 1.00 23.95 498 GLY A N 1
ATOM 3743 C CA . GLY A 1 498 ? -5.539 0.032 -42.264 1.00 23.95 498 GLY A CA 1
ATOM 3744 C C . GLY A 1 498 ? -4.235 0.208 -43.041 1.00 23.95 498 GLY A C 1
ATOM 3745 O O . GLY A 1 498 ? -3.157 0.207 -42.454 1.00 23.95 498 GLY A O 1
ATOM 3746 N N . LEU A 1 499 ? -4.332 0.350 -44.363 1.00 22.61 499 LEU A N 1
ATOM 3747 C CA . LEU A 1 499 ? -3.222 0.740 -45.235 1.00 22.61 499 LEU A CA 1
ATOM 3748 C C . LEU A 1 499 ? -2.934 2.246 -45.128 1.00 22.61 499 LEU A C 1
ATOM 3750 O O . LEU A 1 499 ? -3.823 3.068 -44.919 1.00 22.61 499 LEU A O 1
ATOM 3754 N N . THR A 1 500 ? -1.653 2.558 -45.285 1.00 24.61 500 THR A N 1
ATOM 3755 C CA . THR A 1 500 ? -0.947 3.815 -45.035 1.00 24.61 500 THR A CA 1
ATOM 3756 C C . THR A 1 500 ? -1.345 4.988 -45.942 1.00 24.61 500 THR A C 1
ATOM 3758 O O . THR A 1 500 ? -1.644 4.823 -47.124 1.00 24.61 500 THR A O 1
ATOM 3761 N N . GLY A 1 501 ? -1.263 6.204 -45.388 1.00 24.11 501 GLY A N 1
ATOM 3762 C CA . GLY A 1 501 ? -1.301 7.480 -46.108 1.00 24.11 501 GLY A CA 1
ATOM 3763 C C . GLY A 1 501 ? 0.004 8.257 -45.904 1.00 24.11 501 GLY A C 1
ATOM 3764 O O . GLY A 1 501 ? 0.487 8.382 -44.784 1.00 24.11 501 GLY A O 1
ATOM 3765 N N . PHE A 1 502 ? 0.585 8.718 -47.010 1.00 23.50 502 PHE A N 1
ATOM 3766 C CA . PHE A 1 502 ? 1.922 9.304 -47.155 1.00 23.50 502 PHE A CA 1
ATOM 3767 C C . PHE A 1 502 ? 2.121 10.684 -46.502 1.00 23.50 502 PHE A C 1
ATOM 3769 O O . PHE A 1 502 ? 1.184 11.467 -46.357 1.00 23.50 502 PHE A O 1
ATOM 3776 N N . SER A 1 503 ? 3.391 10.984 -46.198 1.00 23.69 503 SER A N 1
ATOM 3777 C CA . SER A 1 503 ? 3.894 12.256 -45.674 1.00 23.69 503 SER A CA 1
ATOM 3778 C C . SER A 1 503 ? 4.180 13.296 -46.765 1.00 23.69 503 SER A C 1
ATOM 3780 O O . SER A 1 503 ? 4.474 12.964 -47.914 1.00 23.69 503 SER A O 1
ATOM 3782 N N . THR A 1 504 ? 4.207 14.566 -46.357 1.00 24.11 504 THR A N 1
ATOM 3783 C CA . THR A 1 504 ? 5.004 15.617 -47.005 1.00 24.11 504 THR A CA 1
ATOM 3784 C C . THR A 1 504 ? 5.741 16.396 -45.923 1.00 24.11 504 THR A C 1
ATOM 3786 O O . THR A 1 504 ? 5.112 17.051 -45.093 1.00 24.11 504 THR A O 1
ATOM 3789 N N . GLY A 1 505 ? 7.069 16.287 -45.912 1.00 22.25 505 GLY A N 1
ATOM 3790 C CA . GLY A 1 505 ? 7.946 17.048 -45.028 1.00 22.25 505 GLY A CA 1
ATOM 3791 C C . GLY A 1 505 ? 8.191 18.471 -45.529 1.00 22.25 505 GLY A C 1
ATOM 3792 O O . GLY A 1 505 ? 8.206 18.730 -46.732 1.00 22.25 505 GLY A O 1
ATOM 3793 N N . GLY A 1 506 ? 8.435 19.372 -44.583 1.00 22.88 506 GLY A N 1
ATOM 3794 C CA . GLY A 1 506 ? 8.952 20.715 -44.804 1.00 22.88 506 GLY A CA 1
ATOM 3795 C C . GLY A 1 506 ? 9.646 21.190 -43.532 1.00 22.88 506 GLY A C 1
ATOM 3796 O O . GLY A 1 506 ? 9.045 21.188 -42.462 1.00 22.88 506 GLY A O 1
ATOM 3797 N N . SER A 1 507 ? 10.930 21.505 -43.659 1.00 24.75 507 SER A N 1
ATOM 3798 C CA . SER A 1 507 ? 11.806 22.077 -42.639 1.00 24.75 507 SER A CA 1
ATOM 3799 C C . SER A 1 507 ? 11.352 23.474 -42.209 1.00 24.75 507 SER A C 1
ATOM 3801 O O . SER A 1 507 ? 10.822 24.204 -43.038 1.00 24.75 507 SER A O 1
ATOM 3803 N N . ASP A 1 508 ? 11.642 23.879 -40.967 1.00 25.12 508 ASP A N 1
ATOM 3804 C CA . ASP A 1 508 ? 12.550 25.014 -40.734 1.00 25.12 508 ASP A CA 1
ATOM 3805 C C . ASP A 1 508 ? 12.882 25.264 -39.249 1.00 25.12 508 ASP A C 1
ATOM 3807 O O . ASP A 1 508 ? 12.024 25.325 -38.378 1.00 25.12 508 ASP A O 1
ATOM 3811 N N . GLN A 1 509 ? 14.198 25.351 -39.036 1.00 24.09 509 GLN A N 1
ATOM 3812 C CA . GLN A 1 509 ? 14.996 26.258 -38.201 1.00 24.09 509 GLN A CA 1
ATOM 3813 C C . GLN A 1 509 ? 14.426 26.866 -36.904 1.00 24.09 509 GLN A C 1
ATOM 3815 O O . GLN A 1 509 ? 13.393 27.522 -36.853 1.00 24.09 509 GLN A O 1
ATOM 3820 N N . ALA A 1 510 ? 15.275 26.740 -35.883 1.00 25.30 510 ALA A N 1
ATOM 3821 C CA . ALA A 1 510 ? 15.229 27.352 -34.568 1.00 25.30 510 ALA A CA 1
ATOM 3822 C C . ALA A 1 510 ? 15.120 28.888 -34.563 1.00 25.30 510 ALA A C 1
ATOM 3824 O O . ALA A 1 510 ? 15.798 29.578 -35.326 1.00 25.30 510 ALA A O 1
ATOM 3825 N N . SER A 1 511 ? 14.401 29.406 -33.567 1.00 24.94 511 SER A N 1
ATOM 3826 C CA . SER A 1 511 ? 14.702 30.693 -32.938 1.00 24.94 511 SER A CA 1
ATOM 3827 C C . SER A 1 511 ? 14.281 30.670 -31.469 1.00 24.94 511 SER A C 1
ATOM 3829 O O . SER A 1 511 ? 13.141 30.344 -31.146 1.00 24.94 511 SER A O 1
ATOM 3831 N N . GLU A 1 512 ? 15.241 30.996 -30.609 1.00 28.12 512 GLU A N 1
ATOM 3832 C CA . GLU A 1 512 ? 15.089 31.269 -29.181 1.00 28.12 512 GLU A CA 1
ATOM 3833 C C . GLU A 1 512 ? 14.148 32.459 -28.939 1.00 28.12 512 GLU A C 1
ATOM 3835 O O . GLU A 1 512 ? 14.219 33.441 -29.676 1.00 28.12 512 GLU A O 1
ATOM 3840 N N . ASP A 1 513 ? 13.338 32.402 -27.875 1.00 27.39 513 ASP A N 1
ATOM 3841 C CA . ASP A 1 513 ? 12.838 33.597 -27.183 1.00 27.39 513 ASP A CA 1
ATOM 3842 C C . ASP A 1 513 ? 12.597 33.317 -25.671 1.00 27.39 513 ASP A C 1
ATOM 3844 O O . ASP A 1 513 ? 12.334 32.172 -25.290 1.00 27.39 513 ASP A O 1
ATOM 3848 N N . PRO A 1 514 ? 12.758 34.336 -24.795 1.00 29.34 514 PRO A N 1
ATOM 3849 C CA . PRO A 1 514 ? 13.009 34.222 -23.345 1.00 29.34 514 PRO A CA 1
ATOM 3850 C C . PRO A 1 514 ? 11.729 34.096 -22.477 1.00 29.34 514 PRO A C 1
ATOM 3852 O O . PRO A 1 514 ? 10.620 34.232 -22.994 1.00 29.34 514 PRO A O 1
ATOM 3855 N N . PRO A 1 515 ? 11.840 33.836 -21.149 1.00 27.81 515 PRO A N 1
ATOM 3856 C CA . PRO A 1 515 ? 10.691 33.455 -20.323 1.00 27.81 515 PRO A CA 1
ATOM 3857 C C . PRO A 1 515 ? 9.721 34.617 -20.076 1.00 27.81 515 PRO A C 1
ATOM 3859 O O . PRO A 1 515 ? 10.128 35.726 -19.728 1.00 27.81 515 PRO A O 1
ATOM 3862 N N . LEU A 1 516 ? 8.422 34.333 -20.206 1.00 26.59 516 LEU A N 1
ATOM 3863 C CA . LEU A 1 516 ? 7.342 35.254 -19.858 1.00 26.59 516 LEU A CA 1
ATOM 3864 C C . LEU A 1 516 ? 7.059 35.218 -18.351 1.00 26.59 516 LEU A C 1
ATOM 3866 O O . LEU A 1 516 ? 6.768 34.173 -17.771 1.00 26.59 516 LEU A O 1
ATOM 3870 N N . GLU A 1 517 ? 7.143 36.402 -17.748 1.00 26.61 517 GLU A N 1
ATOM 3871 C CA . GLU A 1 517 ? 6.789 36.711 -16.368 1.00 26.61 517 GLU A CA 1
ATOM 3872 C C . GLU A 1 517 ? 5.333 36.354 -16.034 1.00 26.61 517 GLU A C 1
ATOM 3874 O O . GLU A 1 517 ? 4.402 36.560 -16.816 1.00 26.61 517 GLU A O 1
ATOM 3879 N N . SER A 1 518 ? 5.143 35.886 -14.802 1.00 28.38 518 SER A N 1
ATOM 3880 C CA . SER A 1 518 ? 3.853 35.662 -14.161 1.00 28.38 518 SER A CA 1
ATOM 3881 C C . SER A 1 518 ? 3.008 36.941 -14.115 1.00 28.38 518 SER A C 1
ATOM 3883 O O . SER A 1 518 ? 3.363 37.893 -13.415 1.00 28.38 518 SER A O 1
ATOM 3885 N N . GLN A 1 519 ? 1.842 36.937 -14.760 1.00 23.84 519 GLN A N 1
ATOM 3886 C CA . GLN A 1 519 ? 0.760 37.862 -14.426 1.00 23.84 519 GLN A CA 1
ATOM 3887 C C . GLN A 1 519 ? -0.373 37.104 -13.739 1.00 23.84 519 GLN A C 1
ATOM 3889 O O . GLN A 1 519 ? -1.034 36.245 -14.317 1.00 23.84 519 GLN A O 1
ATOM 3894 N N . SER A 1 520 ? -0.572 37.439 -12.469 1.00 27.50 520 SER A N 1
ATOM 3895 C CA . SER A 1 520 ? -1.696 37.028 -11.646 1.00 27.50 520 SER A CA 1
ATOM 3896 C C . SER A 1 520 ? -2.973 37.733 -12.110 1.00 27.50 520 SER A C 1
ATOM 3898 O O . SER A 1 520 ? -3.103 38.951 -12.009 1.00 27.50 520 SER A O 1
ATOM 3900 N N . ALA A 1 521 ? -3.951 36.961 -12.585 1.00 24.59 521 ALA A N 1
ATOM 3901 C CA . ALA A 1 521 ? -5.318 37.436 -12.757 1.00 24.59 521 ALA A CA 1
ATOM 3902 C C . ALA A 1 521 ? -6.153 37.004 -11.544 1.00 24.59 521 ALA A C 1
ATOM 3904 O O . ALA A 1 521 ? -6.540 35.847 -11.398 1.00 24.59 521 ALA A O 1
ATOM 3905 N N . SER A 1 522 ? -6.404 37.955 -10.648 1.00 25.91 522 SER A N 1
ATOM 3906 C CA . SER A 1 522 ? -7.374 37.844 -9.562 1.00 25.91 522 SER A CA 1
ATOM 3907 C C . SER A 1 522 ? -8.799 37.860 -10.125 1.00 25.91 522 SER A C 1
ATOM 3909 O O . SER A 1 522 ? -9.204 38.864 -10.714 1.00 25.91 522 SER A O 1
ATOM 3911 N N . TYR A 1 523 ? -9.579 36.805 -9.894 1.00 25.50 523 TYR A N 1
ATOM 3912 C CA . TYR A 1 523 ? -11.029 36.838 -10.091 1.00 25.50 523 TYR A CA 1
ATOM 3913 C C . TYR A 1 523 ? -11.717 37.131 -8.756 1.00 25.50 523 TYR A C 1
ATOM 3915 O O . TYR A 1 523 ? -11.654 36.346 -7.813 1.00 25.50 523 TYR A O 1
ATOM 3923 N N . THR A 1 524 ? -12.362 38.293 -8.672 1.00 25.53 524 THR A N 1
ATOM 3924 C CA . THR A 1 524 ? -13.273 38.658 -7.584 1.00 25.53 524 THR A CA 1
ATOM 3925 C C . THR A 1 524 ? -14.626 37.995 -7.811 1.00 25.53 524 THR A C 1
ATOM 3927 O O . THR A 1 524 ? -15.240 38.202 -8.858 1.00 25.53 524 THR A O 1
ATOM 3930 N N . ALA A 1 525 ? -15.103 37.233 -6.827 1.00 25.02 525 ALA A N 1
ATOM 3931 C CA . ALA A 1 525 ? -16.468 36.728 -6.797 1.00 25.02 525 ALA A CA 1
ATOM 3932 C C . ALA A 1 525 ? -17.449 37.893 -6.585 1.00 25.02 525 ALA A C 1
ATOM 3934 O O . ALA A 1 525 ? -17.358 38.610 -5.589 1.00 25.02 525 ALA A O 1
ATOM 3935 N N . THR A 1 526 ? -18.376 38.080 -7.522 1.00 27.23 526 THR A N 1
ATOM 3936 C CA . THR A 1 526 ? -19.573 38.907 -7.328 1.00 27.23 526 THR A CA 1
ATOM 3937 C C . THR A 1 526 ? -20.782 38.028 -7.050 1.00 27.23 526 THR A C 1
ATOM 3939 O O . THR A 1 526 ? -20.984 37.007 -7.704 1.00 27.23 526 THR A O 1
ATOM 3942 N N . ASP A 1 527 ? -21.547 38.481 -6.063 1.00 25.81 527 ASP A N 1
ATOM 3943 C CA . ASP A 1 527 ? -22.723 37.896 -5.431 1.00 25.81 527 ASP A CA 1
ATOM 3944 C C . ASP A 1 527 ? -23.721 37.194 -6.367 1.00 25.81 527 ASP A C 1
ATOM 3946 O O . ASP A 1 527 ? -24.242 37.786 -7.313 1.00 25.81 527 ASP A O 1
ATOM 3950 N N . LEU A 1 528 ? -24.101 35.968 -5.995 1.00 26.31 528 LEU A N 1
ATOM 3951 C CA . LEU A 1 528 ? -25.403 35.389 -6.321 1.00 26.31 528 LEU A CA 1
ATOM 3952 C C . LEU A 1 528 ? -26.124 35.081 -5.008 1.00 26.31 528 LEU A C 1
ATOM 3954 O O . LEU A 1 528 ? -25.732 34.201 -4.242 1.00 26.31 528 LEU A O 1
ATOM 3958 N N . ALA A 1 529 ? -27.156 35.878 -4.746 1.00 26.56 529 ALA A N 1
ATOM 3959 C CA . ALA A 1 529 ? -28.054 35.744 -3.615 1.00 26.56 529 ALA A CA 1
ATOM 3960 C C . ALA A 1 529 ? -28.783 34.391 -3.659 1.00 26.56 529 ALA A C 1
ATOM 3962 O O . ALA A 1 529 ? -29.410 34.043 -4.659 1.00 26.56 529 ALA A O 1
ATOM 3963 N N . LEU A 1 530 ? -28.704 33.651 -2.554 1.00 27.81 530 LEU A N 1
ATOM 3964 C CA . LEU A 1 530 ? -29.553 32.501 -2.265 1.00 27.81 530 LEU A CA 1
ATOM 3965 C C . LEU A 1 530 ? -30.923 33.020 -1.813 1.00 27.81 530 LEU A C 1
ATOM 3967 O O . LEU A 1 530 ? -31.025 33.657 -0.765 1.00 27.81 530 LEU A O 1
ATOM 3971 N N . GLU A 1 531 ? -31.965 32.754 -2.600 1.00 27.03 531 GLU A N 1
ATOM 3972 C CA . GLU A 1 531 ? -33.342 32.792 -2.109 1.00 27.03 531 GLU A CA 1
ATOM 3973 C C . GLU A 1 531 ? -33.662 31.471 -1.398 1.00 27.03 531 GLU A C 1
ATOM 3975 O O . GLU A 1 531 ? -33.494 30.379 -1.944 1.00 27.03 531 GLU A O 1
ATOM 3980 N N . ASP A 1 532 ? -34.113 31.608 -0.154 1.00 30.47 532 ASP A N 1
ATOM 3981 C CA . ASP A 1 532 ? -34.693 30.559 0.674 1.00 30.47 532 ASP A CA 1
ATOM 3982 C C . ASP A 1 532 ? -35.965 29.975 0.045 1.00 30.47 532 ASP A C 1
ATOM 3984 O O . ASP A 1 532 ? -36.876 30.705 -0.349 1.00 30.47 532 ASP A O 1
ATOM 3988 N N . GLY A 1 533 ? -36.093 28.648 0.118 1.00 26.28 533 GLY A N 1
ATOM 3989 C CA . GLY A 1 533 ? -37.394 27.985 0.156 1.00 26.28 533 GLY A CA 1
ATOM 3990 C C . GLY A 1 533 ? -37.558 26.832 -0.824 1.00 26.28 533 GLY A C 1
ATOM 3991 O O . GLY A 1 533 ? -37.910 27.041 -1.977 1.00 26.28 533 GLY A O 1
ATOM 3992 N N . LEU A 1 534 ? -37.411 25.602 -0.321 1.00 26.92 534 LEU A N 1
ATOM 3993 C CA . LEU A 1 534 ? -38.478 24.586 -0.267 1.00 26.92 534 LEU A CA 1
ATOM 3994 C C . LEU A 1 534 ? -37.873 23.230 0.126 1.00 26.92 534 LEU A C 1
ATOM 3996 O O . LEU A 1 534 ? -37.270 22.522 -0.673 1.00 26.92 534 LEU A O 1
ATOM 4000 N N . LEU A 1 535 ? -38.067 22.882 1.397 1.00 29.17 535 LEU A N 1
ATOM 4001 C CA . LEU A 1 535 ? -37.894 21.534 1.928 1.00 29.17 535 LEU A CA 1
ATOM 4002 C C . LEU A 1 535 ? -39.071 20.656 1.478 1.00 29.17 535 LEU A C 1
ATOM 4004 O O . LEU A 1 535 ? -40.228 21.029 1.676 1.00 29.17 535 LEU A O 1
ATOM 4008 N N . GLY A 1 536 ? -38.773 19.466 0.961 1.00 26.42 536 GLY A N 1
ATOM 4009 C CA . GLY A 1 536 ? -39.721 18.366 0.780 1.00 26.42 536 GLY A CA 1
ATOM 4010 C C . GLY A 1 536 ? -38.984 17.021 0.875 1.00 26.42 536 GLY A C 1
ATOM 4011 O O . GLY A 1 536 ? -37.879 16.927 0.340 1.00 26.42 536 GLY A O 1
ATOM 4012 N N . PRO A 1 537 ? -39.521 16.010 1.587 1.00 35.75 537 PRO A N 1
ATOM 4013 C CA . PRO A 1 537 ? -38.818 14.758 1.854 1.00 35.75 537 PRO A CA 1
ATOM 4014 C C . PRO A 1 537 ? -39.005 13.766 0.699 1.00 35.75 537 PRO A C 1
ATOM 4016 O O . PRO A 1 537 ? -40.113 13.623 0.185 1.00 35.75 537 PRO A O 1
ATOM 4019 N N . TRP A 1 538 ? -37.946 13.043 0.338 1.00 25.89 538 TRP A N 1
ATOM 4020 C CA . TRP A 1 538 ? -38.036 11.883 -0.548 1.00 25.89 538 TRP A CA 1
ATOM 4021 C C . TRP A 1 538 ? -37.885 10.609 0.283 1.00 25.89 538 TRP A C 1
ATOM 4023 O O . TRP A 1 538 ? -36.797 10.276 0.744 1.00 25.89 538 TRP A O 1
ATOM 4033 N N . ASN A 1 539 ? -39.026 9.960 0.507 1.00 31.56 539 ASN A N 1
ATOM 4034 C CA . ASN A 1 539 ? -39.144 8.545 0.836 1.00 31.56 539 ASN A CA 1
ATOM 4035 C C . ASN A 1 539 ? -39.333 7.761 -0.475 1.00 31.56 539 ASN A C 1
ATOM 4037 O O . ASN A 1 539 ? -39.978 8.278 -1.385 1.00 31.56 539 ASN A O 1
ATOM 4041 N N . GLU A 1 540 ? -38.864 6.509 -0.466 1.00 30.84 540 GLU A N 1
ATOM 4042 C CA . GLU A 1 540 ? -39.171 5.406 -1.399 1.00 30.84 540 GLU A CA 1
ATOM 4043 C C . GLU A 1 540 ? -38.637 5.545 -2.838 1.00 30.84 540 GLU A C 1
ATOM 4045 O O . GLU A 1 540 ? -39.147 6.334 -3.629 1.00 30.84 540 GLU A O 1
ATOM 4050 N N . PHE A 1 541 ? -37.618 4.745 -3.185 1.00 33.16 541 PHE A N 1
ATOM 4051 C CA . PHE A 1 541 ? -37.744 3.541 -4.027 1.00 33.16 541 PHE A CA 1
ATOM 4052 C C . PHE A 1 541 ? -36.501 2.655 -3.909 1.00 33.16 541 PHE A C 1
ATOM 4054 O O . PHE A 1 541 ? -35.393 3.225 -3.785 1.00 33.16 541 PHE A O 1
#

Sequence (541 aa):
RQTIASWGDNYANRSDRYMAA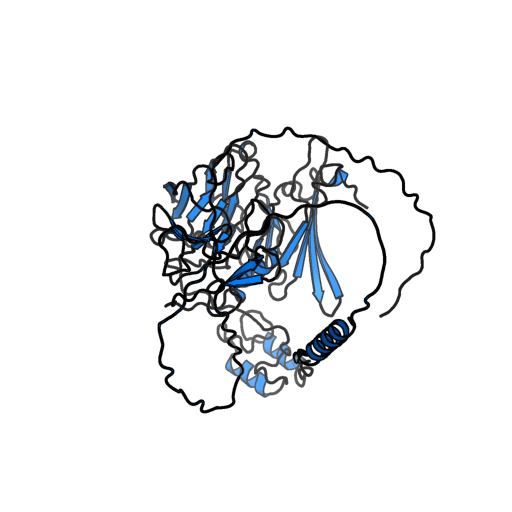VAYLDGVRPSIVWTRGIYGPASGYTARNEQVALDFRDGQLTQRWRFNAVSNGANSEYVGEGGQSLSVADVDGDGLDEIIYGAAVVDHDGALLYATGWGHGDALHVSDMVPSNPGLEIFMPHESASSNGNIGASLRDAASGELLFSIYGEGDIGRGVAADIDPNHPGYEYWIVTGDPAPGGGPAYNYTEQDGETYLYQTPSNMFTNFVVWWDADLTRELLDSTVISEWNNPGRSNFDLDPSVGGLQQFAPNASSNNGTKSTPSLTADIFGDWREEVIWRRSDNTALEVFTTTIPANNRLYTLMHDTQYREAVAWQNVGYNQPPHPSFFLGAGMDDPPTPVIHLGGELAGDYNADGVVNAADYTVYRDSLGSQENLAADGSHNGVVDQDDYLVWRDNYGATAAPSVSLAATSSAEHAIASARLAEESAAIAPVGGLVSGYDSVPALAASAEEPAVTGSAVLADASIVATQDDGLLLLLGLTGFSTGGSDQASEDPPLESQSASYTATDLALEDGLLGPWNEF

pLDDT: mean 77.74, std 27.49, range [22.25, 98.94]

Secondary structure (DSSP, 8-state):
---GGGGT-SSSTTTT-EEEEEE-TTSSS-EEEEEE--S-PPTT---EEEEEEEEEETTEEEEEEEEEEETTSTTGGGTT---SS-EEE--SSSSS-EEEETTEEE-TTS-EEEE-S----S--EEE---TTSSS-EEEEE-TTGGGTTSEEEEEEETTT--EEEEEE-SS----EEEE---TTSSS-EEEEE-S---TT-SPEEEEEEETTEEEEEEPPTT---SEEE--SSSSS-EEEETTEEEEE-SS-EEEPPS-TT--S---SSTTEE-BSGGG-B-SEEE--SSSSSPEEEEEETTSS-EEEE---SPPS-----GGGSHHHHHHHHHTTSSS------SS--STTPPPPPPP----TTPPTT-TT-SSB-SHHHHHHHHHHTT-SS--TT-SS-SSS-SHHHHHHHHHHTT-BPPPP------TTTHHHHHHHHHHHHTT-------------------------------PPPP-PPPP--------------------------PPPPP-----PPP---------------

Foldseek 3Di:
DDACLQAADRPNPQFPAKFWFWWQLVLADTWIKIKGGQAAHDPPTKRKIKIWIWDCDPNDIGTQDIAIEICPDPPNLRHQQAELFWFWDPQPPPSTIWIGGRQFIAHSSRHTQDGQSLGYAQAKDKACQAVVDPGIWIKTAGQQCVVRVQQRIFIARRRNSHTLDGDGADHGQHFKDWWFQDLVAPGTWIWTFHDDDDQQTHWIWTWGDYPSDIDIDTAPSRDAGAAWWQAAAAQGIWGDFWQWTWHCDVRYIDTDDPDPPDPDDDRNDPQFTADDPRSNHFPAWALPDDFQTIWTWTAGPVNPDIDIDHHPHDYPDGDHHQCLQPRQVRLRVRQVGRSGYYGYGHHDRGNPGDHDDDRLDDDPQQQFCPLVSPQFLEVVSVVLLVVQAQPLPSCSQVSVSPSGSYPVSVVRSVVCHGGGRDPPPPPPPPPPPPVVVVVVVVVVVVVPDDDDDDDDDDDDDDDDDDDDDDDDDDDDDDDDDDDDDDDDDDDDDDDDDDDDDDDDDDDDDDDDDDDDDDDDDDDDDDDDDDDDDDDDDDDDD